Protein AF-0000000087744257 (afdb_homodimer)

Solvent-accessible surface area (backbone atoms only — not comparable to full-atom values): 33136 Å² total; per-residue (Å²): 134,81,77,76,75,71,71,72,74,65,83,68,74,74,68,58,42,52,69,52,61,68,47,63,44,50,60,47,38,43,36,47,50,20,32,78,67,74,52,82,80,83,64,38,82,67,53,42,76,49,78,76,70,77,76,52,95,55,82,61,46,49,48,50,35,31,38,45,96,51,24,36,36,39,40,34,59,34,63,58,78,46,70,25,47,14,55,52,48,46,49,52,50,43,51,51,40,44,68,68,40,54,76,74,51,71,68,84,37,70,55,71,62,73,40,55,26,40,40,38,39,31,43,30,56,36,87,68,90,69,62,47,67,46,77,44,53,31,60,78,28,37,42,78,89,70,85,63,80,58,22,54,41,21,39,28,39,34,34,27,46,36,66,90,36,45,56,69,45,32,69,54,13,62,68,59,36,35,49,17,49,45,54,47,41,25,51,50,33,36,74,71,66,38,54,64,70,57,14,45,50,49,28,52,50,52,28,43,74,72,62,40,57,28,69,60,45,66,76,33,41,67,58,48,50,52,32,48,51,51,51,53,49,51,48,51,47,50,51,48,50,43,51,49,42,44,50,44,47,48,47,46,46,50,46,49,51,49,49,49,51,48,36,51,54,47,41,56,38,51,74,68,65,51,56,68,67,59,50,40,52,48,36,28,72,75,64,64,38,51,70,66,56,35,49,48,46,51,50,51,31,51,50,53,57,55,68,74,99,134,81,76,74,76,70,70,72,75,64,83,69,73,72,69,58,41,52,69,49,61,67,47,63,45,50,60,48,39,43,36,47,50,21,32,77,67,74,52,80,79,82,63,37,82,66,52,42,77,49,77,74,70,75,76,52,97,56,79,61,45,49,47,50,37,30,38,46,96,50,23,38,37,39,39,36,57,34,63,57,78,46,70,26,46,15,54,54,48,46,48,52,49,42,51,51,42,44,69,69,39,55,75,72,51,70,68,84,36,71,54,70,63,73,40,54,26,40,41,37,40,32,43,31,56,36,88,68,90,67,62,50,66,46,78,43,53,32,61,77,28,36,43,78,88,70,85,64,80,56,21,55,41,20,36,28,38,34,34,28,47,37,67,90,36,46,54,70,45,31,71,53,13,61,71,58,35,34,50,17,48,44,54,48,41,26,51,49,33,36,74,71,68,38,55,65,69,58,13,45,50,51,30,52,50,54,28,43,74,70,60,40,57,28,68,61,45,67,76,34,40,68,59,49,49,51,33,49,49,51,52,52,49,51,50,50,48,51,50,47,49,43,53,49,42,44,51,46,45,48,45,46,48,51,46,49,50,49,48,50,50,47,38,52,53,47,40,54,39,50,74,67,66,50,56,66,68,59,51,40,51,48,36,28,72,75,65,64,38,50,69,67,56,33,49,50,46,50,51,52,31,51,51,52,58,56,68,75,99

Sequence (618 aa):
MEEVVTENRGNREHKDRFFKKVFSSKKALLNLYNAVNGTNYTNPDDIEINTIEDFLYLNMKNDVSFLFTDKMNLYEHQSSVNPNMPFRGFIYLSKLYHKTVYEKYDFFDDKLVKIPMPQFVVFYNGTKEEPDRKVLSLSDAFKGDGKFEPALECKATVLNINYEHNKELMEKCTELRDYAILISRIRSNCQNGMVLGDAIDKAIDDCIKEGIMKEILEAHRMEAKEMLFTEYNEEAHINHVKESSYENGYGKGLEEERDRAILIFVEDKLEDNISVEIIENKLNKRYDLSSDKAKEYIERASAIMKEKKMEEVVTENRGNREHKDRFFKKVFSSKKALLNLYNAVNGTNYTNPDDIEINTIEDFLYLNMKNDVSFLFTDKMNLYEHQSSVNPNMPFRGFIYLSKLYHKTVYEKYDFFDDKLVKIPMPQFVVFYNGTKEEPDRKVLSLSDAFKGDGKFEPALECKATVLNINYEHNKELMEKCTELRDYAILISRIRSNCQNGMVLGDAIDKAIDDCIKEGIMKEILEAHRMEAKEMLFTEYNEEAHINHVKESSYENGYGKGLEEERDRAILIFVEDKLEDNISVEIIENKLNKRYDLSSDKAKEYIERASAIMKEKK

Radius of gyration: 32.56 Å; Cα contacts (8 Å, |Δi|>4): 811; chains: 2; bounding box: 114×82×59 Å

Secondary structure (DSSP, 8-state):
--------------PPPHHHHHT-SHHHHHHHHHHHHT-----GGG-EEE---SSSS---TTEEEEEETTEEEEEEEESS--TTHHHHHHHHHHHHHIIIIITTS-TTSSSPPPBPEEEEEEEE--SS---SEEEEEGGGGB-S-S-S--SEEEEEEEEE-STTSSHHHHHH-HHHHHHHHHHHHHHHHHHTT--HHHHHHHHHHHHHHTTSSHHHHHHTHHHHHHHHHHHHHHHHHHHHHHHHHHHHHHHHHHHHHHHHHHHHHHHHHHHTT--HHHHHHHHHHHH---HHHHHHHHHHHHHHHHH--/--------------PPPHHHHHT-SHHHHHHHHHHHHT-----GGG-EEE---SSSS---TTEEEEEETTEEEEEEEESS--TTHHHHHHHHHHHHHIIIIITTS-TTSSSPPPBPEEEEEEEE--SS---SEEEEEGGGGB-S-S-S--SEEEEEEEEE-STTSSHHHHHH-HHHHHHHHHHHHHHHHHHTT--HHHHHHHHHHHHHHTTSSHHHHHHTHHHHHHHHHHHHHHHHHHHHHHHHHHHHHHHHHHHHHHHHHHHHHHHHHHHTT--HHHHHHHHHHHH---HHHHHHHHHHHHHHHHHH-

Organism: Butyrivibrio fibrisolvens (NCBI:txid831)

Structure (mmCIF, N/CA/C/O backbone):
data_AF-0000000087744257-model_v1
#
loop_
_entity.id
_entity.type
_entity.pdbx_description
1 polymer 'Transposase, YhgA-like'
#
loop_
_atom_site.group_PDB
_atom_site.id
_atom_site.type_symbol
_atom_site.label_atom_id
_atom_site.label_alt_id
_atom_site.label_comp_id
_atom_site.label_asym_id
_atom_site.label_entity_id
_atom_site.label_seq_id
_atom_site.pdbx_PDB_ins_code
_atom_site.Cartn_x
_atom_site.Cartn_y
_atom_site.Cartn_z
_atom_site.occupancy
_atom_site.B_iso_or_equiv
_atom_site.auth_seq_id
_atom_site.auth_comp_id
_atom_site.auth_asym_id
_atom_site.auth_atom_id
_atom_site.pdbx_PDB_model_num
ATOM 1 N N . MET A 1 1 ? -34.719 16.359 -22.359 1 23.72 1 MET A N 1
ATOM 2 C CA . MET A 1 1 ? -33.281 16.484 -22.625 1 23.72 1 MET A CA 1
ATOM 3 C C . MET A 1 1 ? -32.594 17.141 -21.453 1 23.72 1 MET A C 1
ATOM 5 O O . MET A 1 1 ? -32.531 18.375 -21.359 1 23.72 1 MET A O 1
ATOM 9 N N . GLU A 1 2 ? -32.719 16.656 -20.234 1 25.95 2 GLU A N 1
ATOM 10 C CA . GLU A 1 2 ? -32.312 17.359 -19 1 25.95 2 GLU A CA 1
ATOM 11 C C . GLU A 1 2 ? -30.812 17.531 -18.922 1 25.95 2 GLU A C 1
ATOM 13 O O . GLU A 1 2 ? -30.062 16.562 -19.094 1 25.95 2 GLU A O 1
ATOM 18 N N . GLU A 1 3 ? -30.344 18.734 -19.266 1 25.16 3 GLU A N 1
ATOM 19 C CA . GLU A 1 3 ? -28.953 19.188 -19.281 1 25.16 3 GLU A CA 1
ATOM 20 C C . GLU A 1 3 ? -28.25 18.875 -17.969 1 25.16 3 GLU A C 1
ATOM 22 O O . GLU A 1 3 ? -28.672 19.375 -16.906 1 25.16 3 GLU A O 1
ATOM 27 N N . VAL A 1 4 ? -27.734 17.641 -17.875 1 27.56 4 VAL A N 1
ATOM 28 C CA . VAL A 1 4 ? -26.828 17.312 -16.781 1 27.56 4 VAL A CA 1
ATOM 29 C C . VAL A 1 4 ? -25.797 18.422 -16.625 1 27.56 4 VAL A C 1
ATOM 31 O O . VAL A 1 4 ? -24.969 18.641 -17.516 1 27.56 4 VAL A O 1
ATOM 34 N N . VAL A 1 5 ? -26.125 19.516 -15.906 1 28.11 5 VAL A N 1
ATOM 35 C CA . VAL A 1 5 ? -25.188 20.578 -15.547 1 28.11 5 VAL A CA 1
ATOM 36 C C . VAL A 1 5 ? -23.922 19.969 -14.961 1 28.11 5 VAL A C 1
ATOM 38 O O . VAL A 1 5 ? -23.953 19.344 -13.906 1 28.11 5 VAL A O 1
ATOM 41 N N . THR A 1 6 ? -23.078 19.406 -15.82 1 28.08 6 THR A N 1
ATOM 42 C CA . THR A 1 6 ? -21.688 19.109 -15.469 1 28.08 6 THR A CA 1
ATOM 43 C C . THR A 1 6 ? -21.062 20.281 -14.703 1 28.08 6 THR A C 1
ATOM 45 O O . THR A 1 6 ? -20.875 21.359 -15.258 1 28.08 6 THR A O 1
ATOM 48 N N . GLU A 1 7 ? -21.547 20.547 -13.516 1 28.97 7 GLU A N 1
ATOM 49 C CA . GLU A 1 7 ? -20.844 21.547 -12.727 1 28.97 7 GLU A CA 1
ATOM 50 C C . GLU A 1 7 ? -19.328 21.453 -12.961 1 28.97 7 GLU A C 1
ATOM 52 O O . GLU A 1 7 ? -18.75 20.375 -12.859 1 28.97 7 GLU A O 1
ATOM 57 N N . ASN A 1 8 ? -18.859 22.234 -13.938 1 28.03 8 ASN A N 1
ATOM 58 C CA . ASN A 1 8 ? -17.453 22.547 -14.148 1 28.03 8 ASN A CA 1
ATOM 59 C C . ASN A 1 8 ? -16.688 22.562 -12.836 1 28.03 8 ASN A C 1
ATOM 61 O O . ASN A 1 8 ? -16.906 23.438 -11.992 1 28.03 8 ASN A O 1
ATOM 65 N N . ARG A 1 9 ? -16.5 21.453 -12.273 1 32.53 9 ARG A N 1
ATOM 66 C CA . ARG A 1 9 ? -15.547 21.438 -11.164 1 32.53 9 ARG A CA 1
ATOM 67 C C . ARG A 1 9 ? -14.375 22.375 -11.438 1 32.53 9 ARG A C 1
ATOM 69 O O . ARG A 1 9 ? -13.602 22.156 -12.375 1 32.53 9 ARG A O 1
ATOM 76 N N . GLY A 1 10 ? -14.555 23.641 -11.375 1 30.88 10 GLY A N 1
ATOM 77 C CA . GLY A 1 10 ? -13.516 24.656 -11.461 1 30.88 10 GLY A CA 1
ATOM 78 C C . GLY A 1 10 ? -12.156 24.156 -11 1 30.88 10 GLY A C 1
ATOM 79 O O . GLY A 1 10 ? -12.07 23.219 -10.195 1 30.88 10 GLY A O 1
ATOM 80 N N . ASN A 1 11 ? -11.125 24.266 -11.836 1 33.12 11 ASN A N 1
ATOM 81 C CA . ASN A 1 11 ? -9.703 24.094 -11.57 1 33.12 11 ASN A CA 1
ATOM 82 C C . ASN A 1 11 ? -9.328 24.562 -10.172 1 33.12 11 ASN A C 1
ATOM 84 O O . ASN A 1 11 ? -9.109 25.766 -9.961 1 33.12 11 ASN A O 1
ATOM 88 N N . ARG A 1 12 ? -9.977 24.281 -9.18 1 37.69 12 ARG A N 1
ATOM 89 C CA . ARG A 1 12 ? -9.484 24.734 -7.887 1 37.69 12 ARG A CA 1
ATOM 90 C C . ARG A 1 12 ? -7.977 24.516 -7.77 1 37.69 12 ARG A C 1
ATOM 92 O O . ARG A 1 12 ? -7.523 23.375 -7.645 1 37.69 12 ARG A O 1
ATOM 99 N N . GLU A 1 13 ? -7.27 25.219 -8.461 1 40.69 13 GLU A N 1
ATOM 100 C CA . GLU A 1 13 ? -5.828 25.281 -8.234 1 40.69 13 GLU A CA 1
ATOM 101 C C . GLU A 1 13 ? -5.5 25.156 -6.746 1 40.69 13 GLU A C 1
ATOM 103 O O . GLU A 1 13 ? -5.754 26.078 -5.969 1 40.69 13 GLU A O 1
ATOM 108 N N . HIS A 1 14 ? -5.746 24.125 -6.223 1 46.59 14 HIS A N 1
ATOM 109 C CA . HIS A 1 14 ? -5.473 23.859 -4.816 1 46.59 14 HIS A CA 1
ATOM 110 C C . HIS A 1 14 ? -4.055 24.266 -4.441 1 46.59 14 HIS A C 1
ATOM 112 O O . HIS A 1 14 ? -3.094 23.891 -5.121 1 46.59 14 HIS A O 1
ATOM 118 N N . LYS A 1 15 ? -3.926 25.422 -3.836 1 56.56 15 LYS A N 1
ATOM 119 C CA . LYS A 1 15 ? -2.713 26.125 -3.416 1 56.56 15 LYS A CA 1
ATOM 120 C C . LYS A 1 15 ? -2.006 25.359 -2.295 1 56.56 15 LYS A C 1
ATOM 122 O O . LYS A 1 15 ? -2.654 24.75 -1.446 1 56.56 15 LYS A O 1
ATOM 127 N N . ASP A 1 16 ? -0.752 25.219 -2.35 1 72.19 16 ASP A N 1
ATOM 128 C CA . ASP A 1 16 ? 0.15 24.656 -1.348 1 72.19 16 ASP A CA 1
ATOM 129 C C . ASP A 1 16 ? -0.038 25.344 0.003 1 72.19 16 ASP A C 1
ATOM 131 O O . ASP A 1 16 ? -0.364 26.531 0.062 1 72.19 16 ASP A O 1
ATOM 135 N N . ARG A 1 17 ? -0.028 24.594 1.055 1 83.5 17 ARG A N 1
ATOM 136 C CA . ARG A 1 17 ? -0.005 25.141 2.408 1 83.5 17 ARG A CA 1
ATOM 137 C C . ARG A 1 17 ? 1.319 25.828 2.695 1 83.5 17 ARG A C 1
ATOM 139 O O . ARG A 1 17 ? 2.34 25.516 2.08 1 83.5 17 ARG A O 1
ATOM 146 N N . PHE A 1 18 ? 1.243 26.859 3.551 1 91.62 18 PHE A N 1
ATOM 147 C CA . PHE A 1 18 ? 2.445 27.609 3.893 1 91.62 18 PHE A CA 1
ATOM 148 C C . PHE A 1 18 ? 3.514 26.688 4.465 1 91.62 18 PHE A C 1
ATOM 150 O O . PHE A 1 18 ? 4.707 26.891 4.234 1 91.62 18 PHE A O 1
ATOM 157 N N . PHE A 1 19 ? 3.145 25.656 5.238 1 93.38 19 PHE A N 1
ATOM 158 C CA . PHE A 1 19 ? 4.062 24.656 5.762 1 93.38 19 PHE A CA 1
ATOM 159 C C . PHE A 1 19 ? 4.93 24.078 4.648 1 93.38 19 PHE A C 1
ATOM 161 O O . PHE A 1 19 ? 6.145 23.938 4.812 1 93.38 19 PHE A O 1
ATOM 168 N N . LYS A 1 20 ? 4.273 23.703 3.611 1 89.69 20 LYS A N 1
ATOM 169 C CA . LYS A 1 20 ? 5.008 23.156 2.469 1 89.69 20 LYS A CA 1
ATOM 170 C C . LYS A 1 20 ? 6.016 24.172 1.939 1 89.69 20 LYS A C 1
ATOM 172 O O . LYS A 1 20 ? 7.125 23.812 1.538 1 89.69 20 LYS A O 1
ATOM 177 N N . LYS A 1 21 ? 5.641 25.438 1.871 1 90.19 21 LYS A N 1
ATOM 178 C CA . LYS A 1 21 ? 6.547 26.484 1.435 1 90.19 21 LYS A CA 1
ATOM 179 C C . LYS A 1 21 ? 7.754 26.594 2.363 1 90.19 21 LYS A C 1
ATOM 181 O O . LYS A 1 21 ? 8.883 26.781 1.903 1 90.19 21 LYS A O 1
ATOM 186 N N . VAL A 1 22 ? 7.527 26.516 3.629 1 93.94 22 VAL A N 1
ATOM 187 C CA . VAL A 1 22 ? 8.578 26.594 4.637 1 93.94 22 VAL A CA 1
ATOM 188 C C . VAL A 1 22 ? 9.594 25.469 4.406 1 93.94 22 VAL A C 1
ATOM 190 O O . VAL A 1 22 ? 10.805 25.688 4.547 1 93.94 22 VAL A O 1
ATOM 193 N N . PHE A 1 23 ? 9.141 24.328 3.98 1 93.44 23 PHE A N 1
ATOM 194 C CA . PHE A 1 23 ? 10.016 23.172 3.834 1 93.44 23 PHE A CA 1
ATOM 195 C C . PHE A 1 23 ? 10.211 22.828 2.363 1 93.44 23 PHE A C 1
ATOM 197 O O . PHE A 1 23 ? 10.359 21.656 2.016 1 93.44 23 PHE A O 1
ATOM 204 N N . SER A 1 24 ? 10.203 23.797 1.577 1 89.06 24 SER A N 1
ATOM 205 C CA . SER A 1 24 ? 10.375 23.609 0.142 1 89.06 24 SER A CA 1
ATOM 206 C C . SER A 1 24 ? 11.852 23.484 -0.227 1 89.06 24 SER A C 1
ATOM 208 O O . SER A 1 24 ? 12.195 22.891 -1.256 1 89.06 24 SER A O 1
ATOM 210 N N . SER A 1 25 ? 12.727 24.047 0.573 1 90.31 25 SER A N 1
ATOM 211 C CA . SER A 1 25 ? 14.156 23.938 0.295 1 90.31 25 SER A CA 1
ATOM 212 C C . SER A 1 25 ? 14.734 22.641 0.846 1 90.31 25 SER A C 1
ATOM 214 O O . SER A 1 25 ? 14.32 22.172 1.909 1 90.31 25 SER A O 1
ATOM 216 N N . LYS A 1 26 ? 15.805 22.188 0.181 1 93.56 26 LYS A N 1
ATOM 217 C CA . LYS A 1 26 ? 16.469 20.969 0.627 1 93.56 26 LYS A CA 1
ATOM 218 C C . LYS A 1 26 ? 17.062 21.156 2.018 1 93.56 26 LYS A C 1
ATOM 220 O O . LYS A 1 26 ? 17.062 20.219 2.826 1 93.56 26 LYS A O 1
ATOM 225 N N . LYS A 1 27 ? 17.562 22.297 2.238 1 94.94 27 LYS A N 1
ATOM 226 C CA . LYS A 1 27 ? 18.172 22.578 3.541 1 94.94 27 LYS A CA 1
ATOM 227 C C . LYS A 1 27 ? 17.141 22.453 4.66 1 94.94 27 LYS A C 1
ATOM 229 O O . LYS A 1 27 ? 17.375 21.781 5.66 1 94.94 27 LYS A O 1
ATOM 234 N N . ALA A 1 28 ? 16.016 23.094 4.508 1 94.62 28 ALA A N 1
ATOM 235 C CA . ALA A 1 28 ? 14.961 23.031 5.512 1 94.62 28 ALA A CA 1
ATOM 236 C C . ALA A 1 28 ? 14.445 21.594 5.68 1 94.62 28 ALA A C 1
ATOM 238 O O . ALA A 1 28 ? 14.188 21.156 6.797 1 94.62 28 ALA A O 1
ATOM 239 N N . LEU A 1 29 ? 14.359 20.922 4.59 1 94.88 29 LEU A N 1
ATOM 240 C CA . LEU A 1 29 ? 13.883 19.547 4.625 1 94.88 29 LEU A CA 1
ATOM 241 C C . LEU A 1 29 ? 14.867 18.656 5.367 1 94.88 29 LEU A C 1
ATOM 243 O O . LEU A 1 29 ? 14.453 17.766 6.129 1 94.88 29 LEU A O 1
ATOM 247 N N . LEU A 1 30 ? 16.125 18.891 5.117 1 96.44 30 LEU A N 1
ATOM 248 C CA . LEU A 1 30 ? 17.141 18.109 5.816 1 96.44 30 LEU A CA 1
ATOM 249 C C . LEU A 1 30 ? 17.078 18.359 7.32 1 96.44 30 LEU A C 1
ATOM 251 O O . LEU A 1 30 ? 17.172 17.406 8.109 1 96.44 30 LEU A O 1
ATOM 255 N N . ASN A 1 31 ? 16.906 19.594 7.695 1 96.69 31 ASN A N 1
ATOM 256 C CA . ASN A 1 31 ? 16.75 19.906 9.109 1 96.69 31 ASN A CA 1
ATOM 257 C C . ASN A 1 31 ? 15.555 19.203 9.727 1 96.69 31 ASN A C 1
ATOM 259 O O . ASN A 1 31 ? 15.648 18.656 10.828 1 96.69 31 ASN A O 1
ATOM 263 N N . LEU A 1 32 ? 14.453 19.25 9 1 97.12 32 LEU A N 1
ATOM 264 C CA . LEU A 1 32 ? 13.25 18.562 9.477 1 97.12 32 LEU A CA 1
ATOM 265 C C . LEU A 1 32 ? 13.484 17.062 9.594 1 97.12 32 LEU A C 1
ATOM 267 O O . LEU A 1 32 ? 13.117 16.453 10.594 1 97.12 32 LEU A O 1
ATOM 271 N N . TYR A 1 33 ? 14.125 16.5 8.586 1 96.38 33 TYR A N 1
ATOM 272 C CA . TYR A 1 33 ? 14.445 15.07 8.594 1 96.38 33 TYR A CA 1
ATOM 273 C C . TYR A 1 33 ? 15.312 14.719 9.805 1 96.38 33 TYR A C 1
ATOM 275 O O . TYR A 1 33 ? 15.031 13.742 10.5 1 96.38 33 TYR A O 1
ATOM 283 N N . ASN A 1 34 ? 16.359 15.5 10.031 1 96.81 34 ASN A N 1
ATOM 284 C CA . ASN A 1 34 ? 17.25 15.266 11.164 1 96.81 34 ASN A CA 1
ATOM 285 C C . ASN A 1 34 ? 16.5 15.32 12.484 1 96.81 34 ASN A C 1
ATOM 287 O O . ASN A 1 34 ? 16.719 14.477 13.359 1 96.81 34 ASN A O 1
ATOM 291 N N . ALA A 1 35 ? 15.633 16.219 12.602 1 97.38 35 ALA A N 1
ATOM 292 C CA . ALA A 1 35 ? 14.867 16.375 13.836 1 97.38 35 ALA A CA 1
ATOM 293 C C . ALA A 1 35 ? 13.945 15.172 14.062 1 97.38 35 ALA A C 1
ATOM 295 O O . ALA A 1 35 ? 13.867 14.641 15.172 1 97.38 35 ALA A O 1
ATOM 296 N N . VAL A 1 36 ? 13.242 14.758 13.047 1 96.5 36 VAL A N 1
ATOM 297 C CA . VAL A 1 36 ? 12.266 13.672 13.117 1 96.5 36 VAL A CA 1
ATOM 298 C C . VAL A 1 36 ? 12.977 12.359 13.43 1 96.5 36 VAL A C 1
ATOM 300 O O . VAL A 1 36 ? 12.461 11.531 14.188 1 96.5 36 VAL A O 1
ATOM 303 N N . ASN A 1 37 ? 14.203 12.203 12.898 1 94.62 37 ASN A N 1
ATOM 304 C CA . ASN A 1 37 ? 14.844 10.891 12.953 1 94.62 37 ASN A CA 1
ATOM 305 C C . ASN A 1 37 ? 15.969 10.859 13.984 1 94.62 37 ASN A C 1
ATOM 307 O O . ASN A 1 37 ? 16.547 9.812 14.242 1 94.62 37 ASN A O 1
ATOM 311 N N . GLY A 1 38 ? 16.25 11.984 14.562 1 93.75 38 GLY A N 1
ATOM 312 C CA . GLY A 1 38 ? 17.344 12.039 15.516 1 93.75 38 GLY A CA 1
ATOM 313 C C . GLY A 1 38 ? 18.703 11.852 14.867 1 93.75 38 GLY A C 1
ATOM 314 O O . GLY A 1 38 ? 19.562 11.148 15.398 1 93.75 38 GLY A O 1
ATOM 315 N N . THR A 1 39 ? 18.828 12.352 13.68 1 93.69 39 THR A N 1
ATOM 316 C CA . THR A 1 39 ? 20.078 12.266 12.938 1 93.69 39 THR A CA 1
ATOM 317 C C . THR A 1 39 ? 20.719 13.648 12.797 1 93.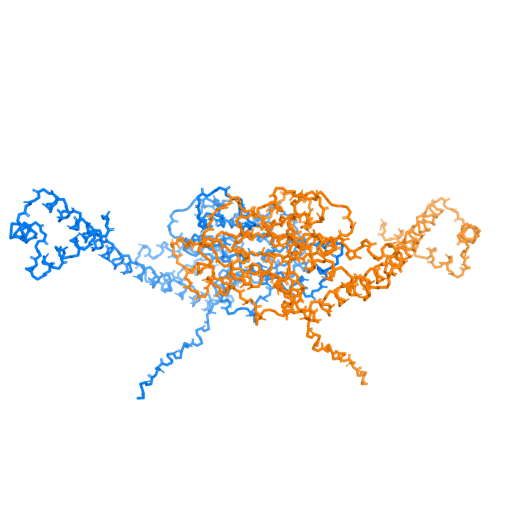69 39 THR A C 1
ATOM 319 O O . THR A 1 39 ? 20.188 14.633 13.312 1 93.69 39 THR A O 1
ATOM 322 N N . ASN A 1 40 ? 21.969 13.688 12.156 1 95.38 40 ASN A N 1
ATOM 323 C CA . ASN A 1 40 ? 22.688 14.945 11.992 1 95.38 40 ASN A CA 1
ATOM 324 C C . ASN A 1 40 ? 23.391 15.023 10.641 1 95.38 40 ASN A C 1
ATOM 326 O O . ASN A 1 40 ? 24.578 15.344 10.562 1 95.38 40 ASN A O 1
ATOM 330 N N . TYR A 1 41 ? 22.672 14.633 9.648 1 94.56 41 TYR A N 1
ATOM 331 C CA . TYR A 1 41 ? 23.203 14.758 8.297 1 94.56 41 TYR A CA 1
ATOM 332 C C . TYR A 1 41 ? 23.438 16.219 7.938 1 94.56 41 TYR A C 1
ATOM 334 O O . TYR A 1 41 ? 22.719 17.109 8.422 1 94.56 41 TYR A O 1
ATOM 342 N N . THR A 1 42 ? 24.344 16.422 7.008 1 95 42 THR A N 1
ATOM 343 C CA . THR A 1 42 ? 24.734 17.812 6.801 1 95 42 THR A CA 1
ATOM 344 C C . THR A 1 42 ? 24.688 18.172 5.316 1 95 42 THR A C 1
ATOM 346 O O . THR A 1 42 ? 24.828 19.344 4.949 1 95 42 THR A O 1
ATOM 349 N N . ASN A 1 43 ? 24.469 17.219 4.406 1 94.69 43 ASN A N 1
ATOM 350 C CA . ASN A 1 43 ? 24.484 17.516 2.979 1 94.69 43 ASN A CA 1
ATOM 351 C C . ASN A 1 43 ? 23.078 17.469 2.377 1 94.69 43 ASN A C 1
ATOM 353 O O . ASN A 1 43 ? 22.609 16.406 1.96 1 94.69 43 ASN A O 1
ATOM 357 N N . PRO A 1 44 ? 22.5 18.609 2.186 1 92.81 44 PRO A N 1
ATOM 358 C CA . PRO A 1 44 ? 21.125 18.641 1.655 1 92.81 44 PRO A CA 1
ATOM 359 C C . PRO A 1 44 ? 21.047 18.141 0.215 1 92.81 44 PRO A C 1
ATOM 361 O O . PRO A 1 44 ? 19.969 17.734 -0.234 1 92.81 44 PRO A O 1
ATOM 364 N N . ASP A 1 45 ? 22.078 18.141 -0.521 1 90.56 45 ASP A N 1
ATOM 365 C CA . ASP A 1 45 ? 22.062 17.766 -1.93 1 90.56 45 ASP A CA 1
ATOM 366 C C . ASP A 1 45 ? 21.781 16.266 -2.09 1 90.56 45 ASP A C 1
ATOM 368 O O . ASP A 1 45 ? 21.438 15.805 -3.18 1 90.56 45 ASP A O 1
ATOM 372 N N . ASP A 1 46 ? 21.906 15.547 -1.017 1 89.5 46 ASP A N 1
ATOM 373 C CA . ASP A 1 46 ? 21.625 14.117 -1.047 1 89.5 46 ASP A CA 1
ATOM 374 C C . ASP A 1 46 ? 20.109 13.852 -1.045 1 89.5 46 ASP A C 1
ATOM 376 O O . ASP A 1 46 ? 19.672 12.734 -1.319 1 89.5 46 ASP A O 1
ATOM 380 N N . ILE A 1 47 ? 19.344 14.891 -0.75 1 89.56 47 ILE A N 1
ATOM 381 C CA . ILE A 1 47 ? 17.891 14.758 -0.761 1 89.56 47 ILE A CA 1
ATOM 382 C C . ILE A 1 47 ? 17.375 14.773 -2.201 1 89.56 47 ILE A C 1
ATOM 384 O O . ILE A 1 47 ? 17.766 15.633 -2.994 1 89.56 47 ILE A O 1
ATOM 388 N N . GLU A 1 48 ? 16.609 13.766 -2.529 1 87.12 48 GLU A N 1
ATOM 389 C CA . GLU A 1 48 ? 15.906 13.734 -3.811 1 87.12 48 GLU A CA 1
ATOM 390 C C . GLU A 1 48 ? 14.406 13.938 -3.627 1 87.12 48 GLU A C 1
ATOM 392 O O . GLU A 1 48 ? 13.695 13.008 -3.242 1 87.12 48 GLU A O 1
ATOM 397 N N . ILE A 1 49 ? 13.961 15.109 -3.916 1 80.62 49 ILE A N 1
ATOM 398 C CA . ILE A 1 49 ? 12.555 15.445 -3.748 1 80.62 49 ILE A CA 1
ATOM 399 C C . ILE A 1 49 ? 11.734 14.797 -4.859 1 80.62 49 ILE A C 1
ATOM 401 O O . ILE A 1 49 ? 12.102 14.852 -6.035 1 80.62 49 ILE A O 1
ATOM 405 N N . ASN A 1 50 ? 10.68 14.031 -4.344 1 74.88 50 ASN A N 1
ATOM 406 C CA . ASN A 1 50 ? 9.773 13.391 -5.289 1 74.88 50 ASN A CA 1
ATOM 407 C C . ASN A 1 50 ? 8.469 14.172 -5.434 1 74.88 50 ASN A C 1
ATOM 409 O O . ASN A 1 50 ? 7.961 14.734 -4.457 1 74.88 50 ASN A O 1
ATOM 413 N N . THR A 1 51 ? 8.078 14.719 -6.578 1 59 51 THR A N 1
ATOM 414 C CA . THR A 1 51 ? 6.781 15.352 -6.758 1 59 51 THR A CA 1
ATOM 415 C C . THR A 1 51 ? 5.805 14.414 -7.457 1 59 51 THR A C 1
ATOM 417 O O . THR A 1 51 ? 6.164 13.75 -8.438 1 59 51 THR A O 1
ATOM 420 N N . ILE A 1 52 ? 4.832 13.859 -6.695 1 55.34 52 ILE A N 1
ATOM 421 C CA . ILE A 1 52 ? 3.801 13.039 -7.328 1 55.34 52 ILE A CA 1
ATOM 422 C C . ILE A 1 52 ? 2.838 13.938 -8.102 1 55.34 52 ILE A C 1
ATOM 424 O O . ILE A 1 52 ? 1.91 14.508 -7.527 1 55.34 52 ILE A O 1
ATOM 428 N N . GLU A 1 53 ? 3.217 15.117 -8.742 1 52.12 53 GLU A N 1
ATOM 429 C CA . GLU A 1 53 ? 2.213 16.016 -9.297 1 52.12 53 GLU A CA 1
ATOM 430 C C . GLU A 1 53 ? 1.214 15.258 -10.164 1 52.12 53 GLU A C 1
ATOM 432 O O . GLU A 1 53 ? 0.018 15.555 -10.148 1 52.12 53 GLU A O 1
ATOM 437 N N . ASP A 1 54 ? 1.698 14.5 -11.117 1 48.16 54 ASP A N 1
ATOM 438 C CA . ASP A 1 54 ? 0.871 14.195 -12.281 1 48.16 54 ASP A CA 1
ATOM 439 C C . ASP A 1 54 ? 0.176 12.844 -12.125 1 48.16 54 ASP A C 1
ATOM 441 O O . ASP A 1 54 ? -0.578 12.422 -13.008 1 48.16 54 ASP A O 1
ATOM 445 N N . PHE A 1 55 ? 0.685 12.141 -11.266 1 44.22 55 PHE A N 1
ATOM 446 C CA . PHE A 1 55 ? 0.145 10.812 -11.523 1 44.22 55 PHE A CA 1
ATOM 447 C C . PHE A 1 55 ? -1.333 10.75 -11.164 1 44.22 55 PHE A C 1
ATOM 449 O O . PHE A 1 55 ? -2.148 10.25 -11.938 1 44.22 55 PHE A O 1
ATOM 456 N N . LEU A 1 56 ? -1.678 10.812 -9.789 1 48.09 56 LEU A N 1
ATOM 457 C CA . LEU A 1 56 ? -3.062 10.625 -9.367 1 48.09 56 LEU A CA 1
ATOM 458 C C . LEU A 1 56 ? -3.695 11.945 -8.953 1 48.09 56 LEU A C 1
ATOM 460 O O . LEU A 1 56 ? -2.988 12.891 -8.594 1 48.09 56 LEU A O 1
ATOM 464 N N . TYR A 1 57 ? -4.836 12.219 -9.523 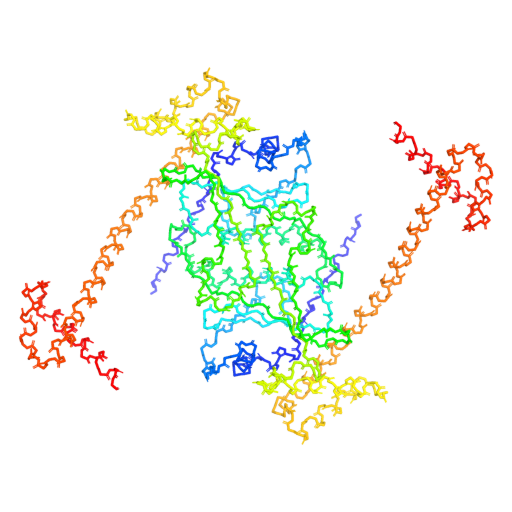1 46.84 57 TYR A N 1
ATOM 465 C CA . TYR A 1 57 ? -5.676 13.336 -9.094 1 46.84 57 TYR A CA 1
ATOM 466 C C . TYR A 1 57 ? -5.621 13.508 -7.586 1 46.84 57 TYR A C 1
ATOM 468 O O . TYR A 1 57 ? -6.629 13.836 -6.953 1 46.84 57 TYR A O 1
ATOM 476 N N . LEU A 1 58 ? -4.531 12.844 -7.125 1 52.06 58 LEU A N 1
ATOM 477 C CA . LEU A 1 58 ? -4.473 13.047 -5.68 1 52.06 58 LEU A CA 1
ATOM 478 C C . LEU A 1 58 ? -3.941 14.438 -5.352 1 52.06 58 LEU A C 1
ATOM 480 O O . LEU A 1 58 ? -2.934 14.875 -5.914 1 52.06 58 LEU A O 1
ATOM 484 N N . ASN A 1 59 ? -4.754 15.242 -5.055 1 50.59 59 ASN A N 1
ATOM 485 C CA . ASN A 1 59 ? -4.422 16.578 -4.574 1 50.59 59 ASN A CA 1
ATOM 486 C C . ASN A 1 59 ? -3.564 16.516 -3.312 1 50.59 59 ASN A C 1
ATOM 488 O O . ASN A 1 59 ? -4.082 16.641 -2.201 1 50.59 59 ASN A O 1
ATOM 492 N N . MET A 1 60 ? -2.268 15.93 -3.449 1 57.41 60 MET A N 1
ATOM 493 C CA . MET A 1 60 ? -1.365 15.875 -2.303 1 57.41 60 MET A CA 1
ATOM 494 C C . MET A 1 60 ? -0.766 17.25 -2.02 1 57.41 60 MET A C 1
ATOM 496 O O . MET A 1 60 ? 0.447 17.375 -1.841 1 57.41 60 MET A O 1
ATOM 500 N N . LYS A 1 61 ? -1.544 18.219 -1.859 1 59.94 61 LYS A N 1
ATOM 501 C CA . LYS A 1 61 ? -1.102 19.594 -1.731 1 59.94 61 LYS A CA 1
ATOM 502 C C . LYS A 1 61 ? -0.413 19.828 -0.391 1 59.94 61 LYS A C 1
ATOM 504 O O . LYS A 1 61 ? 0.483 20.672 -0.286 1 59.94 61 LYS A O 1
ATOM 509 N N . ASN A 1 62 ? -0.704 19 0.498 1 62.59 62 ASN A N 1
ATOM 510 C CA . ASN A 1 62 ? -0.189 19.25 1.842 1 62.59 62 ASN A CA 1
ATOM 511 C C . ASN A 1 62 ? 0.98 18.328 2.172 1 62.59 62 ASN A C 1
ATOM 513 O O . ASN A 1 62 ? 1.426 18.266 3.318 1 62.59 62 ASN A O 1
ATOM 517 N N . ASP A 1 63 ? 1.51 17.719 1.062 1 75.62 63 ASP A N 1
ATOM 518 C CA . ASP A 1 63 ? 2.5 16.688 1.33 1 75.62 63 ASP A CA 1
ATOM 519 C C . ASP A 1 63 ? 3.836 17.016 0.667 1 75.62 63 ASP A C 1
ATOM 521 O O . ASP A 1 63 ? 3.879 17.734 -0.325 1 75.62 63 ASP A O 1
ATOM 525 N N . VAL A 1 64 ? 4.805 16.75 1.379 1 79.06 64 VAL A N 1
ATOM 526 C CA . VAL A 1 64 ? 6.141 16.703 0.798 1 79.06 64 VAL A CA 1
ATOM 527 C C . VAL A 1 64 ? 6.664 15.266 0.814 1 79.06 64 VAL A C 1
ATOM 529 O O . VAL A 1 64 ? 6.574 14.578 1.835 1 79.06 64 VAL A O 1
ATOM 532 N N . SER A 1 65 ? 7.098 14.797 -0.288 1 85.25 65 SER A N 1
ATOM 533 C CA . SER A 1 65 ? 7.707 13.477 -0.382 1 85.25 65 SER A CA 1
ATOM 534 C C . SER A 1 65 ? 9.117 13.555 -0.95 1 85.25 65 SER A C 1
ATOM 536 O O . SER A 1 65 ? 9.391 14.375 -1.834 1 85.25 65 SER A O 1
ATOM 538 N N . PHE A 1 66 ? 10.055 12.766 -0.385 1 86.38 66 PHE A N 1
ATOM 539 C CA . PHE A 1 66 ? 11.438 12.805 -0.846 1 86.38 66 PHE A CA 1
ATOM 540 C C . PHE A 1 66 ? 12.172 11.523 -0.479 1 86.38 66 PHE A C 1
ATOM 542 O O . PHE A 1 66 ? 11.805 10.844 0.479 1 86.38 66 PHE A O 1
ATOM 549 N N . LEU A 1 67 ? 13.094 11.164 -1.293 1 83.25 67 LEU A N 1
ATOM 550 C CA . LEU A 1 67 ? 14.023 10.078 -1.01 1 83.25 67 LEU A CA 1
ATOM 551 C C . LEU A 1 67 ? 15.273 10.602 -0.307 1 83.25 67 LEU A C 1
ATOM 553 O O . LEU A 1 67 ? 15.836 11.617 -0.712 1 83.25 67 LEU A O 1
ATOM 557 N N . PHE A 1 68 ? 15.672 9.984 0.771 1 85.06 68 PHE A N 1
ATOM 558 C CA . PHE A 1 68 ? 16.891 10.328 1.504 1 85.06 68 PHE A CA 1
ATOM 559 C C . PHE A 1 68 ? 17.375 9.141 2.336 1 85.06 68 PHE A C 1
ATOM 561 O O . PHE A 1 68 ? 16.578 8.508 3.041 1 85.06 68 PHE A O 1
ATOM 568 N N . THR A 1 69 ? 18.719 8.711 2.211 1 81.69 69 THR A N 1
ATOM 569 C CA . THR A 1 69 ? 19.391 7.66 2.979 1 81.69 69 THR A CA 1
ATOM 570 C C . THR A 1 69 ? 18.594 6.355 2.896 1 81.69 69 THR A C 1
ATOM 572 O O . THR A 1 69 ? 18.297 5.742 3.922 1 81.69 69 THR A O 1
ATOM 575 N N . ASP A 1 70 ? 18.062 5.996 1.776 1 88.44 70 ASP A N 1
ATOM 576 C CA . ASP A 1 70 ? 17.375 4.723 1.533 1 88.44 70 ASP A CA 1
ATOM 577 C C . ASP A 1 70 ? 15.984 4.719 2.152 1 88.44 70 ASP A C 1
ATOM 579 O O . ASP A 1 70 ? 15.445 3.658 2.482 1 88.44 70 ASP A O 1
ATOM 583 N N . LYS A 1 71 ? 15.445 5.922 2.412 1 92.88 71 LYS A N 1
ATOM 584 C CA . LYS A 1 71 ? 14.086 6.039 2.928 1 92.88 71 LYS A CA 1
ATOM 585 C C . LYS A 1 71 ? 13.188 6.797 1.951 1 92.88 71 LYS A C 1
ATOM 587 O O . LYS A 1 71 ? 13.617 7.793 1.357 1 92.88 71 LYS A O 1
ATOM 592 N N . MET A 1 72 ? 12.039 6.277 1.787 1 94.19 72 MET A N 1
ATOM 593 C CA . MET A 1 72 ? 10.961 7.027 1.153 1 94.19 72 MET A CA 1
ATOM 594 C C . MET A 1 72 ? 10.156 7.805 2.191 1 94.19 72 MET A C 1
ATOM 596 O O . MET A 1 72 ? 9.305 7.238 2.877 1 94.19 72 MET A O 1
ATOM 600 N N . ASN A 1 73 ? 10.43 9.109 2.234 1 94.25 73 ASN A N 1
ATOM 601 C CA . ASN A 1 73 ? 9.789 9.945 3.24 1 94.25 73 ASN A CA 1
ATOM 602 C C . ASN A 1 73 ? 8.516 10.594 2.697 1 94.25 73 ASN A C 1
ATOM 604 O O . ASN A 1 73 ? 8.547 11.242 1.648 1 94.25 73 ASN A O 1
ATOM 608 N N . LEU A 1 74 ? 7.461 10.391 3.361 1 94.19 74 LEU A N 1
ATOM 609 C CA . LEU A 1 74 ? 6.207 11.102 3.127 1 94.19 74 LEU A CA 1
ATOM 610 C C . LEU A 1 74 ? 5.82 11.938 4.34 1 94.19 74 LEU A C 1
ATOM 612 O O . LEU A 1 74 ? 5.496 11.398 5.398 1 94.19 74 LEU A O 1
ATOM 616 N N . TYR A 1 75 ? 5.891 13.242 4.184 1 93.88 75 TYR A N 1
ATOM 617 C CA . TYR A 1 75 ? 5.539 14.195 5.234 1 93.88 75 TYR A CA 1
ATOM 618 C C . TYR A 1 75 ? 4.27 14.953 4.875 1 93.88 75 TYR A C 1
ATOM 620 O O . TYR A 1 75 ? 4.188 15.578 3.814 1 93.88 75 TYR A O 1
ATOM 628 N N . GLU A 1 76 ? 3.291 14.859 5.781 1 92.25 76 GLU A N 1
ATOM 629 C CA . GLU A 1 76 ? 1.998 15.508 5.586 1 92.25 76 GLU A CA 1
ATOM 630 C C . GLU A 1 76 ? 1.713 16.516 6.691 1 92.25 76 GLU A C 1
ATOM 632 O O . GLU A 1 76 ? 2.109 16.312 7.84 1 92.25 76 GLU A O 1
ATOM 637 N N . HIS A 1 77 ? 1.131 17.594 6.281 1 93.25 77 HIS A N 1
ATOM 638 C CA . HIS A 1 77 ? 0.697 18.594 7.246 1 93.25 77 HIS A CA 1
ATOM 639 C C . HIS A 1 77 ? -0.821 18.609 7.387 1 93.25 77 HIS A C 1
ATOM 641 O O . HIS A 1 77 ? -1.543 18.578 6.387 1 93.25 77 HIS A O 1
ATOM 647 N N . GLN A 1 78 ? -1.249 18.578 8.609 1 90.38 78 GLN A N 1
ATOM 648 C CA . GLN A 1 78 ? -2.682 18.578 8.883 1 90.38 78 GLN A CA 1
ATOM 649 C C . GLN A 1 78 ? -3.031 19.625 9.945 1 90.38 78 GLN A C 1
ATOM 651 O O . GLN A 1 78 ? -2.41 19.672 11.008 1 90.38 78 GLN A O 1
ATOM 656 N N . SER A 1 79 ? -4.059 20.391 9.633 1 89.38 79 SER A N 1
ATOM 657 C CA . SER A 1 79 ? -4.555 21.375 10.594 1 89.38 79 SER A CA 1
ATOM 658 C C . SER A 1 79 ? -5.754 20.844 11.367 1 89.38 79 SER A C 1
ATOM 660 O O . SER A 1 79 ? -6.277 21.516 12.25 1 89.38 79 SER A O 1
ATOM 662 N N . SER A 1 80 ? -6.23 19.734 10.984 1 88.12 80 SER A N 1
ATOM 663 C CA . SER A 1 80 ? -7.297 19.031 11.688 1 88.12 80 SER A CA 1
ATOM 664 C C . SER A 1 80 ? -6.988 17.547 11.812 1 88.12 80 SER A C 1
ATOM 666 O O . SER A 1 80 ? -6.195 17 11.031 1 88.12 80 SER A O 1
ATOM 668 N N . VAL A 1 81 ? -7.645 16.969 12.828 1 90.5 81 VAL A N 1
ATOM 669 C CA . VAL A 1 81 ? -7.457 15.531 13.016 1 90.5 81 VAL A CA 1
ATOM 670 C C . VAL A 1 81 ? -8.117 14.773 11.867 1 90.5 81 VAL A C 1
ATOM 672 O O . VAL A 1 81 ? -9.242 15.086 11.469 1 90.5 81 VAL A O 1
ATOM 675 N N . ASN A 1 82 ? -7.422 13.852 11.312 1 91.19 82 ASN A N 1
ATOM 676 C CA . ASN A 1 82 ? -7.945 12.977 10.273 1 91.19 82 ASN A CA 1
ATOM 677 C C . ASN A 1 82 ? -7.594 11.516 10.539 1 91.19 82 ASN A C 1
ATOM 679 O O . ASN A 1 82 ? -6.445 11.102 10.344 1 91.19 82 ASN A O 1
ATOM 683 N N . PRO A 1 83 ? -8.547 10.734 11 1 96 83 PRO A N 1
ATOM 684 C CA . PRO A 1 83 ? -8.258 9.336 11.328 1 96 83 PRO A CA 1
ATOM 685 C C . PRO A 1 83 ? -7.969 8.484 10.094 1 96 83 PRO A C 1
ATOM 687 O O . PRO A 1 83 ? -7.531 7.34 10.219 1 96 83 PRO A O 1
ATOM 690 N N . ASN A 1 84 ? -8.117 9.023 8.906 1 95.31 84 ASN A N 1
ATOM 691 C CA . ASN A 1 84 ? -7.949 8.273 7.66 1 95.31 84 ASN A CA 1
ATOM 692 C C . ASN A 1 84 ? -6.562 8.477 7.062 1 95.31 84 ASN A C 1
ATOM 694 O O . ASN A 1 84 ? -6.305 8.078 5.926 1 95.31 84 ASN A O 1
ATOM 698 N N . MET A 1 85 ? -5.699 9.055 7.797 1 94.88 85 MET A N 1
ATOM 699 C CA . MET A 1 85 ? -4.355 9.344 7.301 1 94.88 85 MET A CA 1
ATOM 700 C C . MET A 1 85 ? -3.629 8.062 6.914 1 94.88 85 MET A C 1
ATOM 702 O O . MET A 1 85 ? -2.904 8.031 5.918 1 94.88 85 MET A O 1
ATOM 706 N N . PRO A 1 86 ? -3.816 6.965 7.672 1 97.5 86 PRO A N 1
ATOM 707 C CA . PRO A 1 86 ? -3.119 5.746 7.254 1 97.5 86 PRO A CA 1
ATOM 708 C C . PRO A 1 86 ? -3.545 5.27 5.867 1 97.5 86 PRO A C 1
ATOM 710 O O . PRO A 1 86 ? -2.707 4.828 5.074 1 97.5 86 PRO A O 1
ATOM 713 N N . PHE A 1 87 ? -4.809 5.391 5.539 1 96.88 87 PHE A N 1
ATOM 714 C CA . PHE A 1 87 ? -5.273 4.988 4.219 1 96.88 87 PHE A CA 1
ATOM 715 C C . PHE A 1 87 ? -4.738 5.926 3.145 1 96.88 87 PHE A C 1
ATOM 717 O O . PHE A 1 87 ? -4.25 5.477 2.105 1 96.88 87 PHE A O 1
ATOM 724 N N . ARG A 1 88 ? -4.855 7.234 3.422 1 91.44 88 ARG A N 1
ATOM 725 C CA . ARG A 1 88 ? -4.316 8.211 2.48 1 91.44 88 ARG A CA 1
ATOM 726 C C . ARG A 1 88 ? -2.824 7.988 2.26 1 91.44 88 ARG A C 1
ATOM 728 O O . ARG A 1 88 ? -2.352 7.992 1.122 1 91.44 88 ARG A O 1
ATOM 735 N N . GLY A 1 89 ? -2.135 7.789 3.377 1 93.69 89 GLY A N 1
ATOM 736 C CA . GLY A 1 89 ? -0.708 7.52 3.285 1 93.69 89 GLY A CA 1
ATOM 737 C C . GLY A 1 89 ? -0.387 6.273 2.48 1 93.69 89 GLY A C 1
ATOM 738 O O . GLY A 1 89 ? 0.545 6.273 1.673 1 93.69 89 GLY A O 1
ATOM 739 N N . PHE A 1 90 ? -1.176 5.258 2.658 1 96.44 90 PHE A N 1
ATOM 740 C CA . PHE A 1 90 ? -1.049 4.02 1.896 1 96.44 90 PHE A CA 1
ATOM 741 C C . PHE A 1 90 ? -1.161 4.289 0.401 1 96.44 90 PHE A C 1
ATOM 743 O O . PHE A 1 90 ? -0.315 3.85 -0.38 1 96.44 90 PHE A O 1
ATOM 750 N N . ILE A 1 91 ? -2.1 5.016 0.025 1 90.44 91 ILE A N 1
ATOM 751 C CA . ILE A 1 91 ? -2.324 5.34 -1.38 1 90.44 91 ILE A CA 1
ATOM 752 C C . ILE A 1 91 ? -1.183 6.211 -1.898 1 90.44 91 ILE A C 1
ATOM 754 O O . ILE A 1 91 ? -0.647 5.965 -2.98 1 90.44 91 ILE A O 1
ATOM 758 N N . TYR A 1 92 ? -0.806 7.203 -1.084 1 88.56 92 TYR A N 1
ATOM 759 C CA . TYR A 1 92 ? 0.258 8.109 -1.504 1 88.56 92 TYR A CA 1
ATOM 760 C C . TYR A 1 92 ? 1.573 7.363 -1.681 1 88.56 92 TYR A C 1
ATOM 762 O O . TYR A 1 92 ? 2.268 7.543 -2.684 1 88.56 92 TYR A O 1
ATOM 770 N N . LEU A 1 93 ? 1.887 6.523 -0.754 1 93.12 93 LEU A N 1
ATOM 771 C CA . LEU A 1 93 ? 3.129 5.762 -0.815 1 93.12 93 LEU A CA 1
ATOM 772 C C . LEU A 1 93 ? 3.125 4.812 -2.008 1 93.12 93 LEU A C 1
ATOM 774 O O . LEU A 1 93 ? 4.16 4.609 -2.65 1 93.12 93 LEU A O 1
ATOM 778 N N . SER A 1 94 ? 1.985 4.195 -2.275 1 90.88 94 SER A N 1
ATOM 779 C CA . SER A 1 94 ? 1.913 3.311 -3.434 1 90.88 94 SER A CA 1
ATOM 780 C C . SER A 1 94 ? 2.248 4.055 -4.719 1 90.88 94 SER A C 1
ATOM 782 O O . SER A 1 94 ? 2.951 3.529 -5.586 1 90.88 94 SER A O 1
ATOM 784 N N . LYS A 1 95 ? 1.798 5.238 -4.824 1 85 95 LYS A N 1
ATOM 785 C CA . LYS A 1 95 ? 2.082 6.047 -6.008 1 85 95 LYS A CA 1
ATOM 786 C C . LYS A 1 95 ? 3.561 6.414 -6.078 1 85 95 LYS A C 1
ATOM 788 O O . LYS A 1 95 ? 4.164 6.383 -7.152 1 85 95 LYS A O 1
ATOM 793 N N . LEU A 1 96 ? 4.082 6.805 -4.984 1 87.56 96 LEU A N 1
ATOM 794 C CA . LEU A 1 96 ? 5.5 7.152 -4.926 1 87.56 96 LEU A CA 1
ATOM 795 C C . LEU A 1 96 ? 6.367 5.961 -5.324 1 87.56 96 LEU A C 1
ATOM 797 O O . LEU A 1 96 ? 7.289 6.102 -6.133 1 87.56 96 LEU A O 1
ATOM 801 N N . TYR A 1 97 ? 6.035 4.801 -4.805 1 90.69 97 TYR A N 1
ATOM 802 C CA . TYR A 1 97 ? 6.801 3.602 -5.125 1 90.69 97 TYR A CA 1
ATOM 803 C C . TYR A 1 97 ? 6.621 3.217 -6.59 1 90.69 97 TYR A C 1
ATOM 805 O O . TYR A 1 97 ? 7.559 2.734 -7.23 1 90.69 97 TYR A O 1
ATOM 813 N N . HIS A 1 98 ? 5.426 3.318 -7.043 1 84.94 98 HIS A N 1
ATOM 814 C CA . HIS A 1 98 ? 5.191 3.008 -8.445 1 84.94 98 HIS A CA 1
ATOM 815 C C . HIS A 1 98 ? 6.07 3.857 -9.352 1 84.94 98 HIS A C 1
ATOM 817 O O . HIS A 1 98 ? 6.734 3.332 -10.25 1 84.94 98 HIS A O 1
ATOM 823 N N . LYS A 1 99 ? 6.145 5.078 -9.07 1 78.31 99 LYS A N 1
ATOM 824 C CA . LYS A 1 99 ? 6.859 6.035 -9.914 1 78.31 99 LYS A CA 1
ATOM 825 C C . LYS A 1 99 ? 8.367 5.883 -9.75 1 78.31 99 LYS A C 1
ATOM 827 O O . LYS A 1 99 ? 9.117 5.988 -10.727 1 78.31 99 LYS A O 1
ATOM 832 N N . THR A 1 100 ? 8.812 5.629 -8.578 1 82.88 100 THR A N 1
ATOM 833 C CA . THR A 1 100 ? 10.242 5.758 -8.305 1 82.88 100 THR A CA 1
ATOM 834 C C . THR A 1 100 ? 10.914 4.387 -8.289 1 82.88 100 THR A C 1
ATOM 836 O O . THR A 1 100 ? 12.133 4.289 -8.406 1 82.88 100 THR A O 1
ATOM 839 N N . VAL A 1 101 ? 10.117 3.316 -8.109 1 85.69 101 VAL A N 1
ATOM 840 C CA . VAL A 1 101 ? 10.719 2.01 -7.871 1 85.69 101 VAL A CA 1
ATOM 841 C C . VAL A 1 101 ? 10.195 1.006 -8.898 1 85.69 101 VAL A C 1
ATOM 843 O O . VAL A 1 101 ? 10.977 0.389 -9.625 1 85.69 101 VAL A O 1
ATOM 846 N N . TYR A 1 102 ? 8.961 0.934 -8.953 1 81.81 102 TYR A N 1
ATOM 847 C CA . TYR A 1 102 ? 8.344 -0.091 -9.789 1 81.81 102 TYR A CA 1
ATOM 848 C C . TYR A 1 102 ? 8.773 0.055 -11.242 1 81.81 102 TYR A C 1
ATOM 850 O O . TYR A 1 102 ? 9.039 -0.94 -11.922 1 81.81 102 TYR A O 1
ATOM 858 N N . GLU A 1 103 ? 8.883 1.246 -11.695 1 72.81 103 GLU A N 1
ATOM 859 C CA . GLU A 1 103 ? 9.203 1.515 -13.094 1 72.81 103 GLU A CA 1
ATOM 860 C C . GLU A 1 103 ? 10.695 1.336 -13.359 1 72.81 103 GLU A C 1
ATOM 862 O O . GLU A 1 103 ? 11.117 1.219 -14.516 1 72.81 103 GLU A O 1
ATOM 867 N N . LYS A 1 104 ? 11.445 1.23 -12.312 1 77.31 104 LYS A N 1
ATOM 868 C CA . LYS A 1 104 ? 12.898 1.226 -12.469 1 77.31 104 LYS A CA 1
ATOM 869 C C . LYS A 1 104 ? 13.469 -0.175 -12.266 1 77.31 104 LYS A C 1
ATOM 871 O O . LYS A 1 104 ? 14.586 -0.468 -12.703 1 77.31 104 LYS A O 1
ATOM 876 N N . TYR A 1 105 ? 12.703 -1.044 -11.57 1 82.25 105 TYR A N 1
ATOM 877 C CA . TYR A 1 105 ? 13.219 -2.365 -11.234 1 82.25 105 TYR A CA 1
ATOM 878 C C . TYR A 1 105 ? 12.297 -3.461 -11.742 1 82.25 105 TYR A C 1
ATOM 880 O O . TYR A 1 105 ? 11.141 -3.199 -12.086 1 82.25 105 TYR A O 1
ATOM 888 N N . ASP A 1 106 ? 12.828 -4.656 -11.812 1 80.75 106 ASP A N 1
ATOM 889 C CA . ASP A 1 106 ? 12.055 -5.82 -12.234 1 80.75 106 ASP A CA 1
ATOM 890 C C . ASP A 1 106 ? 11.602 -6.641 -11.023 1 80.75 106 ASP A C 1
ATOM 892 O O . ASP A 1 106 ? 12.406 -7.34 -10.406 1 80.75 106 ASP A O 1
ATOM 896 N N . PHE A 1 107 ? 10.344 -6.609 -10.789 1 85.12 107 PHE A N 1
ATOM 897 C CA . PHE A 1 107 ? 9.797 -7.273 -9.609 1 85.12 107 PHE A CA 1
ATOM 898 C C . PHE A 1 107 ? 9.266 -8.656 -9.961 1 85.12 107 PHE A C 1
ATOM 900 O O . PHE A 1 107 ? 8.57 -9.281 -9.156 1 85.12 107 PHE A O 1
ATOM 907 N N . PHE A 1 108 ? 9.555 -9.141 -11.125 1 79.38 108 PHE A N 1
ATOM 908 C CA . PHE A 1 108 ? 9.086 -10.445 -11.578 1 79.38 108 PHE A CA 1
ATOM 909 C C . PHE A 1 108 ? 10.227 -11.461 -11.562 1 79.38 108 PHE A C 1
ATOM 911 O O . PHE A 1 108 ? 10.016 -12.641 -11.836 1 79.38 108 PHE A O 1
ATOM 918 N N . ASP A 1 109 ? 11.32 -10.914 -11.102 1 75.12 109 ASP A N 1
ATOM 919 C CA . ASP A 1 109 ? 12.508 -11.758 -10.992 1 75.12 109 ASP A CA 1
ATOM 920 C C . ASP A 1 109 ? 12.477 -12.57 -9.695 1 75.12 109 ASP A C 1
ATOM 922 O O . ASP A 1 109 ? 11.641 -12.328 -8.82 1 75.12 109 ASP A O 1
ATOM 926 N N . ASP A 1 110 ? 13.383 -13.625 -9.617 1 83.69 110 ASP A N 1
ATOM 927 C CA . ASP A 1 110 ? 13.438 -14.5 -8.453 1 83.69 110 ASP A CA 1
ATOM 928 C C . ASP A 1 110 ? 14.398 -13.945 -7.398 1 83.69 110 ASP A C 1
ATOM 930 O O . ASP A 1 110 ? 14.625 -14.578 -6.367 1 83.69 110 ASP A O 1
ATOM 934 N N . LYS A 1 111 ? 14.914 -12.805 -7.652 1 87.44 111 LYS A N 1
ATOM 935 C CA . LYS A 1 111 ? 15.75 -12.125 -6.668 1 87.44 111 LYS A CA 1
ATOM 936 C C . LYS A 1 111 ? 14.984 -11 -5.98 1 87.44 111 LYS A C 1
ATOM 938 O O . LYS A 1 111 ? 14.25 -10.258 -6.629 1 87.44 111 LYS A O 1
ATOM 943 N N . LEU A 1 112 ? 15.227 -10.953 -4.707 1 93.81 112 LEU A N 1
ATOM 944 C CA . LEU A 1 112 ? 14.555 -9.914 -3.934 1 93.81 112 LEU A CA 1
ATOM 945 C C . LEU A 1 112 ? 15.102 -8.531 -4.285 1 93.81 112 LEU A C 1
ATOM 947 O O . LEU A 1 112 ? 16.312 -8.312 -4.234 1 93.81 112 LEU A O 1
ATOM 951 N N . VAL A 1 113 ? 14.266 -7.648 -4.68 1 92.94 113 VAL A N 1
ATOM 952 C CA . VAL A 1 113 ? 14.633 -6.266 -4.953 1 92.94 113 VAL A CA 1
ATOM 953 C C . VAL A 1 113 ? 14.555 -5.441 -3.67 1 92.94 113 VAL A C 1
ATOM 955 O O . VAL A 1 113 ? 13.508 -5.414 -3.01 1 92.94 113 VAL A O 1
ATOM 958 N N . LYS A 1 114 ? 15.656 -4.84 -3.311 1 94.94 114 LYS A N 1
ATOM 959 C CA . LYS A 1 114 ? 15.656 -3.957 -2.148 1 94.94 114 LYS A CA 1
ATOM 960 C C . LYS A 1 114 ? 15.117 -2.576 -2.504 1 94.94 114 LYS A C 1
ATOM 962 O O . LYS A 1 114 ? 15.484 -2.006 -3.531 1 94.94 114 LYS A O 1
ATOM 967 N N . ILE A 1 115 ? 14.258 -2.057 -1.658 1 94.94 115 ILE A N 1
ATOM 968 C CA . ILE A 1 115 ? 13.609 -0.781 -1.937 1 94.94 115 ILE A CA 1
ATOM 969 C C . ILE A 1 115 ? 13.734 0.137 -0.722 1 94.94 115 ILE A C 1
ATOM 971 O O . ILE A 1 115 ? 13.984 -0.329 0.392 1 94.94 115 ILE A O 1
ATOM 975 N N . PRO A 1 116 ? 13.602 1.483 -0.871 1 94.94 116 PRO A N 1
ATOM 976 C CA . PRO A 1 116 ? 13.68 2.395 0.273 1 94.94 116 PRO A CA 1
ATOM 977 C C . PRO A 1 116 ? 12.617 2.105 1.332 1 94.94 116 PRO A C 1
ATOM 979 O O . PRO A 1 116 ? 11.484 1.753 0.996 1 94.94 116 PRO A O 1
ATOM 982 N N . MET A 1 117 ? 12.992 2.24 2.549 1 96.88 117 MET A N 1
ATOM 983 C CA . MET A 1 117 ? 12.062 2.031 3.654 1 96.88 117 MET A CA 1
ATOM 984 C C . MET A 1 117 ? 11.102 3.209 3.791 1 96.88 117 MET A C 1
ATOM 986 O O . MET A 1 117 ? 11.531 4.363 3.801 1 96.88 117 MET A O 1
ATOM 990 N N . PRO A 1 118 ? 9.844 3.002 3.844 1 97 118 PRO A N 1
ATOM 991 C CA . PRO A 1 118 ? 8.875 4.09 3.951 1 97 118 PRO A CA 1
ATOM 992 C C . PRO A 1 118 ? 8.797 4.684 5.355 1 97 118 PRO A C 1
ATOM 994 O O . PRO A 1 118 ? 8.797 3.941 6.344 1 97 118 PRO A O 1
ATOM 997 N N . GLN A 1 119 ? 8.805 5.945 5.441 1 96.5 119 GLN A N 1
ATOM 998 C CA . GLN A 1 119 ? 8.469 6.707 6.641 1 96.5 119 GLN A CA 1
ATOM 999 C C . GLN A 1 119 ? 7.332 7.688 6.367 1 96.5 119 GLN A C 1
ATOM 1001 O O . GLN A 1 119 ? 7.379 8.445 5.402 1 96.5 119 GLN A O 1
ATOM 1006 N N . PHE A 1 120 ? 6.289 7.594 7.176 1 96.88 120 PHE A N 1
ATOM 1007 C CA . PHE A 1 120 ? 5.129 8.461 7.012 1 96.88 120 PHE A CA 1
ATOM 1008 C C . PHE A 1 120 ? 4.859 9.25 8.289 1 96.88 120 PHE A C 1
ATOM 1010 O O . PHE A 1 120 ? 4.465 8.68 9.305 1 96.88 120 PHE A O 1
ATOM 1017 N N . VAL A 1 121 ? 5.051 10.578 8.18 1 97.19 121 VAL A N 1
ATOM 1018 C CA . VAL A 1 121 ? 4.883 11.469 9.328 1 97.19 121 VAL A CA 1
ATOM 1019 C C . VAL A 1 121 ? 3.85 12.539 9 1 97.19 121 VAL A C 1
ATOM 1021 O O . VAL A 1 121 ? 3.854 13.102 7.902 1 97.19 121 VAL A O 1
ATOM 1024 N N . VAL A 1 122 ? 2.996 12.742 9.953 1 96.38 122 VAL A N 1
ATOM 1025 C CA . VAL A 1 122 ? 1.993 13.797 9.852 1 96.38 122 VAL A CA 1
ATOM 1026 C C . VAL A 1 122 ? 2.271 14.875 10.898 1 96.38 122 VAL A C 1
ATOM 1028 O O . VAL A 1 122 ? 2.338 14.578 12.102 1 96.38 122 VAL A O 1
ATOM 1031 N N . PHE A 1 123 ? 2.443 16.078 10.438 1 96.94 123 PHE A N 1
ATOM 1032 C CA . PHE A 1 123 ? 2.627 17.219 11.336 1 96.94 123 PHE A CA 1
ATOM 1033 C C . PHE A 1 123 ? 1.3 17.922 11.594 1 96.94 123 PHE A C 1
ATOM 1035 O O . PHE A 1 123 ? 0.708 18.5 10.688 1 96.94 123 PHE A O 1
ATOM 1042 N N . TYR A 1 124 ? 0.937 17.875 12.867 1 96.44 124 TYR A N 1
ATOM 1043 C CA . TYR A 1 124 ? -0.382 18.344 13.266 1 96.44 124 TYR A CA 1
ATOM 1044 C C . TYR A 1 124 ? -0.28 19.672 14.008 1 96.44 124 TYR A C 1
ATOM 1046 O O . TYR A 1 124 ? 0.501 19.812 14.953 1 96.44 124 TYR A O 1
ATOM 1054 N N . ASN A 1 125 ? -1.075 20.641 13.586 1 95.25 125 ASN A N 1
ATOM 1055 C CA . ASN A 1 125 ? -1.116 21.891 14.328 1 95.25 125 ASN A CA 1
ATOM 1056 C C . ASN A 1 125 ? -2.547 22.391 14.508 1 95.25 125 ASN A C 1
ATOM 1058 O O . ASN A 1 125 ? -2.785 23.594 14.547 1 95.25 125 ASN A O 1
ATOM 1062 N N . GLY A 1 126 ? -3.484 21.453 14.562 1 92.12 126 GLY A N 1
ATOM 1063 C CA . GLY A 1 126 ? -4.879 21.812 14.773 1 92.12 126 GLY A CA 1
ATOM 1064 C C . GLY A 1 126 ? -5.168 22.281 16.188 1 92.12 126 GLY A C 1
ATOM 1065 O O . GLY A 1 126 ? -4.281 22.25 17.047 1 92.12 126 GLY A O 1
ATOM 1066 N N . THR A 1 127 ? -6.457 22.672 16.359 1 90.44 127 THR A N 1
ATOM 1067 C CA . THR A 1 127 ? -6.832 23.266 17.641 1 90.44 127 THR A CA 1
ATOM 1068 C C . THR A 1 127 ? -7.328 22.203 18.609 1 90.44 127 THR A C 1
ATOM 1070 O O . THR A 1 127 ? -7.352 22.422 19.828 1 90.44 127 THR A O 1
ATOM 1073 N N . LYS A 1 128 ? -7.734 21.047 18.094 1 90.69 128 LYS A N 1
ATOM 1074 C CA . LYS A 1 128 ? -8.109 19.953 18.984 1 90.69 128 LYS A CA 1
ATOM 1075 C C . LYS A 1 128 ? -6.895 19.406 19.734 1 90.69 128 LYS A C 1
ATOM 1077 O O . LYS A 1 128 ? -5.82 19.25 19.156 1 90.69 128 LYS A O 1
ATOM 1082 N N . GLU A 1 129 ? -7.164 19.156 20.984 1 94.5 129 GLU A N 1
ATOM 1083 C CA . GLU A 1 129 ? -6.059 18.656 21.797 1 94.5 129 GLU A CA 1
ATOM 1084 C C . GLU A 1 129 ? -5.625 17.266 21.344 1 94.5 129 GLU A C 1
ATOM 1086 O O . GLU A 1 129 ? -6.453 16.359 21.219 1 94.5 129 GLU A O 1
ATOM 1091 N N . GLU A 1 130 ? -4.402 17.156 21.031 1 95.75 130 GLU A N 1
ATOM 1092 C CA . GLU A 1 130 ? -3.766 15.891 20.672 1 95.75 130 GLU A CA 1
ATOM 1093 C C . GLU A 1 130 ? -2.443 15.711 21.422 1 95.75 130 GLU A C 1
ATOM 1095 O O . GLU A 1 130 ? -1.805 16.688 21.812 1 95.75 130 GLU A O 1
ATOM 1100 N N . PRO A 1 131 ? -2.104 14.461 21.766 1 97.69 131 PRO A N 1
ATOM 1101 C CA . PRO A 1 131 ? -0.805 14.242 22.406 1 97.69 131 PRO A CA 1
ATOM 1102 C C . PRO A 1 131 ? 0.368 14.617 21.5 1 97.69 131 PRO A C 1
ATOM 1104 O O . PRO A 1 131 ? 0.176 14.891 20.312 1 97.69 131 PRO A O 1
ATOM 1107 N N . ASP A 1 132 ? 1.57 14.641 22.047 1 98.19 132 ASP A N 1
ATOM 1108 C CA . ASP A 1 132 ? 2.777 14.992 21.297 1 98.19 132 ASP A CA 1
ATOM 1109 C C . ASP A 1 132 ? 3.027 14.008 20.156 1 98.19 132 ASP A C 1
ATOM 1111 O O . ASP A 1 132 ? 3.521 14.391 19.094 1 98.19 132 ASP A O 1
ATOM 1115 N N . ARG A 1 133 ? 2.779 12.797 20.484 1 98.06 133 ARG A N 1
ATOM 1116 C CA . ARG A 1 133 ? 2.982 11.742 19.484 1 98.06 133 ARG A CA 1
ATOM 1117 C C . ARG A 1 133 ? 1.844 10.734 19.531 1 98.06 133 ARG A C 1
ATOM 1119 O O . ARG A 1 133 ? 1.411 10.32 20.609 1 98.06 133 ARG A O 1
ATOM 1126 N N . LYS A 1 134 ? 1.323 10.422 18.375 1 97.94 134 LYS A N 1
ATOM 1127 C CA . LYS A 1 134 ? 0.275 9.422 18.203 1 97.94 134 LYS A CA 1
ATOM 1128 C C . LYS A 1 134 ? 0.486 8.625 16.922 1 97.94 134 LYS A C 1
ATOM 1130 O O . LYS A 1 134 ? 0.876 9.188 15.891 1 97.94 134 LYS A O 1
ATOM 1135 N N . VAL A 1 135 ? 0.243 7.277 17.031 1 98.44 135 VAL A N 1
ATOM 1136 C CA . VAL A 1 135 ? 0.355 6.445 15.836 1 98.44 135 VAL A CA 1
ATOM 1137 C C . VAL A 1 135 ? -1.028 5.953 15.414 1 98.44 135 VAL A C 1
ATOM 1139 O O . VAL A 1 135 ? -1.762 5.379 16.234 1 98.44 135 VAL A O 1
ATOM 1142 N N . LEU A 1 136 ? -1.441 6.277 14.211 1 98.38 136 LEU A N 1
ATOM 1143 C CA . LEU A 1 136 ? -2.668 5.77 13.602 1 98.38 136 LEU A CA 1
ATOM 1144 C C . LEU A 1 136 ? -2.381 4.551 12.734 1 98.38 136 LEU A C 1
ATOM 1146 O O . LEU A 1 136 ? -1.36 4.504 12.039 1 98.38 136 LEU A O 1
ATOM 1150 N N . SER A 1 137 ? -3.281 3.588 12.703 1 98.31 137 SER A N 1
ATOM 1151 C CA . SER A 1 137 ? -3.07 2.344 11.969 1 98.31 137 SER A CA 1
ATOM 1152 C C . SER A 1 137 ? -4.168 2.119 10.93 1 98.31 137 SER A C 1
ATOM 1154 O O . SER A 1 137 ? -5.348 2.324 11.211 1 98.31 137 SER A O 1
ATOM 1156 N N . LEU A 1 138 ? -3.709 1.644 9.836 1 98.44 138 LEU A N 1
ATOM 1157 C CA . LEU A 1 138 ? -4.652 1.318 8.773 1 98.44 138 LEU A CA 1
ATOM 1158 C C . LEU A 1 138 ? -5.594 0.2 9.203 1 98.44 138 LEU A C 1
ATOM 1160 O O . LEU A 1 138 ? -6.773 0.201 8.836 1 98.44 138 LEU A O 1
ATOM 1164 N N . SER A 1 139 ? -5.133 -0.722 9.984 1 97.5 139 SER A N 1
ATOM 1165 C CA . SER A 1 139 ? -5.898 -1.895 10.391 1 97.5 139 SER A CA 1
ATOM 1166 C C . SER A 1 139 ? -7.125 -1.496 11.203 1 97.5 139 SER A C 1
ATOM 1168 O O . SER A 1 139 ? -8.102 -2.248 11.281 1 97.5 139 SER A O 1
ATOM 1170 N N . ASP A 1 140 ? -7.062 -0.302 11.836 1 96.94 140 ASP A N 1
ATOM 1171 C CA . ASP A 1 140 ? -8.227 0.177 12.578 1 96.94 140 ASP A CA 1
ATOM 1172 C C . ASP A 1 140 ? -9.414 0.402 11.648 1 96.94 140 ASP A C 1
ATOM 1174 O O . ASP A 1 140 ? -10.562 0.435 12.094 1 96.94 140 ASP A O 1
ATOM 1178 N N . ALA A 1 141 ? -9.133 0.596 10.375 1 96.56 141 ALA A N 1
ATOM 1179 C CA . ALA A 1 141 ? -10.18 0.921 9.406 1 96.56 141 ALA A CA 1
ATOM 1180 C C . ALA A 1 141 ? -10.789 -0.344 8.812 1 96.56 141 ALA A C 1
ATOM 1182 O O . ALA A 1 141 ? -11.836 -0.292 8.164 1 96.56 141 ALA A O 1
ATOM 1183 N N . PHE A 1 142 ? -10.133 -1.511 8.953 1 97 142 PHE A N 1
ATOM 1184 C CA . PHE A 1 142 ? -10.578 -2.713 8.266 1 97 142 PHE A CA 1
ATOM 1185 C C . PHE A 1 142 ? -11.867 -3.244 8.875 1 97 142 PHE A C 1
ATOM 1187 O O . PHE A 1 142 ? -12.016 -3.258 10.102 1 97 142 PHE A O 1
ATOM 1194 N N . LYS A 1 143 ? -12.711 -3.613 8 1 94.06 143 LYS A N 1
ATOM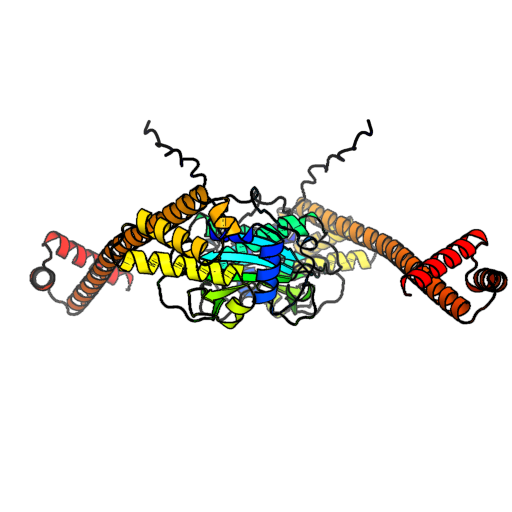 1195 C CA . LYS A 1 143 ? -13.93 -4.297 8.438 1 94.06 143 LYS A CA 1
ATOM 1196 C C . LYS A 1 143 ? -13.625 -5.715 8.914 1 94.06 143 LYS A C 1
ATOM 1198 O O . LYS A 1 143 ? -12.57 -6.27 8.586 1 94.06 143 LYS A O 1
ATOM 1203 N N . GLY A 1 144 ? -14.57 -6.262 9.672 1 84.75 144 GLY A N 1
ATOM 1204 C CA . GLY A 1 144 ? -14.43 -7.641 10.109 1 84.75 144 GLY A CA 1
ATOM 1205 C C . GLY A 1 144 ? -14.266 -7.773 11.617 1 84.75 144 GLY A C 1
ATOM 1206 O O . GLY A 1 144 ? -14.211 -6.77 12.328 1 84.75 144 GLY A O 1
ATOM 1207 N N . ASP A 1 145 ? -14.18 -9.008 12.07 1 79 145 ASP A N 1
ATOM 1208 C CA . ASP A 1 145 ? -14.18 -9.289 13.508 1 79 145 ASP A CA 1
ATOM 1209 C C . ASP A 1 145 ? -12.758 -9.461 14.031 1 79 145 ASP A C 1
ATOM 1211 O O . ASP A 1 145 ? -12.562 -9.852 15.18 1 79 145 ASP A O 1
ATOM 1215 N N . GLY A 1 146 ? -11.82 -9.266 13.234 1 78.44 146 GLY A N 1
ATOM 1216 C CA . GLY A 1 146 ? -10.438 -9.312 13.68 1 78.44 146 GLY A CA 1
ATOM 1217 C C . GLY A 1 146 ? -9.867 -10.719 13.711 1 78.44 146 GLY A C 1
ATOM 1218 O O . GLY A 1 146 ? -8.742 -10.93 14.18 1 78.44 146 GLY A O 1
ATOM 1219 N N . LYS A 1 147 ? -10.539 -11.695 13.164 1 79.75 147 LYS A N 1
ATOM 1220 C CA . LYS A 1 147 ? -10.102 -13.094 13.195 1 79.75 147 LYS A CA 1
ATOM 1221 C C . LYS A 1 147 ? -8.945 -13.328 12.234 1 79.75 147 LYS A C 1
ATOM 1223 O O . LYS A 1 147 ? -8.117 -14.219 12.453 1 79.75 147 LYS A O 1
ATOM 1228 N N . PHE A 1 148 ? -8.883 -12.523 11.281 1 86.06 148 PHE A N 1
ATOM 1229 C CA . PHE A 1 148 ? -7.867 -12.711 10.258 1 86.06 148 PHE A CA 1
ATOM 1230 C C . PHE A 1 148 ? -6.859 -11.562 10.281 1 86.06 148 PHE A C 1
ATOM 1232 O O . PHE A 1 148 ? -7.219 -10.422 10.57 1 86.06 148 PHE A O 1
ATOM 1239 N N . GLU A 1 149 ? -5.672 -11.938 10.039 1 92.5 149 GLU A N 1
ATOM 1240 C CA . GLU A 1 149 ? -4.637 -10.906 9.922 1 92.5 149 GLU A CA 1
ATOM 1241 C C . GLU A 1 149 ? -4.68 -10.242 8.547 1 92.5 149 GLU A C 1
ATOM 1243 O O . GLU A 1 149 ? -4.59 -10.914 7.52 1 92.5 149 GLU A O 1
ATOM 1248 N N . PRO A 1 150 ? -4.797 -8.945 8.586 1 97.19 150 PRO A N 1
ATOM 1249 C CA . PRO A 1 150 ? -4.805 -8.258 7.289 1 97.19 150 PRO A CA 1
ATOM 1250 C C . PRO A 1 150 ? -3.465 -8.344 6.562 1 97.19 150 PRO A C 1
ATOM 1252 O O . PRO A 1 150 ? -2.41 -8.32 7.203 1 97.19 150 PRO A O 1
ATOM 1255 N N . ALA A 1 151 ? -3.514 -8.398 5.27 1 98 151 ALA A N 1
ATOM 1256 C CA . ALA A 1 151 ? -2.309 -8.492 4.449 1 98 151 ALA A CA 1
ATOM 1257 C C . ALA A 1 151 ? -1.571 -7.16 4.395 1 98 151 ALA A C 1
ATOM 1259 O O . ALA A 1 151 ? -0.39 -7.109 4.047 1 98 151 ALA A O 1
ATOM 1260 N N . LEU A 1 152 ? -2.23 -6.082 4.75 1 98.38 152 LEU A N 1
ATOM 1261 C CA . LEU A 1 152 ? -1.688 -4.734 4.598 1 98.38 152 LEU A CA 1
ATOM 1262 C C . LEU A 1 152 ? -1.7 -3.99 5.926 1 98.38 152 LEU A C 1
ATOM 1264 O O . LEU A 1 152 ? -2.633 -4.145 6.719 1 98.38 152 LEU A O 1
ATOM 1268 N N . GLU A 1 153 ? -0.72 -3.293 6.176 1 98.5 153 GLU A N 1
ATOM 1269 C CA . GLU A 1 153 ? -0.689 -2.32 7.266 1 98.5 153 GLU A CA 1
ATOM 1270 C C . GLU A 1 153 ? 0.015 -1.035 6.836 1 98.5 153 GLU A C 1
ATOM 1272 O O . GLU A 1 153 ? 0.948 -1.07 6.031 1 98.5 153 GLU A O 1
ATOM 1277 N N . CYS A 1 154 ? -0.489 0.025 7.277 1 98.69 154 CYS A N 1
ATOM 1278 C CA . CYS A 1 154 ? 0.138 1.332 7.117 1 98.69 154 CYS A CA 1
ATOM 1279 C C . CYS A 1 154 ? -0.044 2.18 8.367 1 98.69 154 CYS A C 1
ATOM 1281 O O . CYS A 1 154 ? -1.156 2.299 8.891 1 98.69 154 CYS A O 1
ATOM 1283 N N . LYS A 1 155 ? 1.024 2.717 8.797 1 98.62 155 LYS A N 1
ATOM 1284 C CA . LYS A 1 155 ? 0.987 3.514 10.023 1 98.62 155 LYS A CA 1
ATOM 1285 C C . LYS A 1 155 ? 1.378 4.965 9.742 1 98.62 155 LYS A C 1
ATOM 1287 O O . LYS A 1 155 ? 2.324 5.227 9 1 98.62 155 LYS A O 1
ATOM 1292 N N . ALA A 1 156 ? 0.617 5.863 10.258 1 97.88 156 ALA A N 1
ATOM 1293 C CA . ALA A 1 156 ? 0.93 7.289 10.25 1 97.88 156 ALA A CA 1
ATOM 1294 C C . ALA A 1 156 ? 1.359 7.762 11.641 1 97.88 156 ALA A C 1
ATOM 1296 O O . ALA A 1 156 ? 0.609 7.629 12.609 1 97.88 156 ALA A O 1
ATOM 1297 N N . THR A 1 157 ? 2.543 8.273 11.742 1 98.31 157 THR A N 1
ATOM 1298 C CA . THR A 1 157 ? 2.988 8.898 12.984 1 98.31 157 THR A CA 1
ATOM 1299 C C . THR A 1 157 ? 2.607 10.383 13.008 1 98.31 157 THR A C 1
ATOM 1301 O O . THR A 1 157 ? 3.109 11.172 12.203 1 98.31 157 THR A O 1
ATOM 1304 N N . VAL A 1 158 ? 1.787 10.719 13.93 1 98.12 158 VAL A N 1
ATOM 1305 C CA . VAL A 1 158 ? 1.333 12.094 14.055 1 98.12 158 VAL A CA 1
ATOM 1306 C C . VAL A 1 158 ? 2.139 12.812 15.141 1 98.12 158 VAL A C 1
ATOM 1308 O O . VAL A 1 158 ? 2.189 12.352 16.281 1 98.12 158 VAL A O 1
ATOM 1311 N N . LEU A 1 159 ? 2.756 13.859 14.727 1 98.31 159 LEU A N 1
ATOM 1312 C CA . LEU A 1 159 ? 3.51 14.703 15.648 1 98.31 159 LEU A CA 1
ATOM 1313 C C . LEU A 1 159 ? 2.809 16.047 15.852 1 98.31 159 LEU A C 1
ATOM 1315 O O . LEU A 1 159 ? 2.57 16.781 14.891 1 98.31 159 LEU A O 1
ATOM 1319 N N . ASN A 1 160 ? 2.455 16.297 17.078 1 98.25 160 ASN A N 1
ATOM 1320 C CA . ASN A 1 160 ? 1.871 17.594 17.438 1 98.25 160 ASN A CA 1
ATOM 1321 C C . ASN A 1 160 ? 2.914 18.703 17.391 1 98.25 160 ASN A C 1
ATOM 1323 O O . ASN A 1 160 ? 3.867 18.688 18.172 1 98.25 160 ASN A O 1
ATOM 1327 N N . ILE A 1 161 ? 2.666 19.641 16.516 1 97.62 161 ILE A N 1
ATOM 1328 C CA . ILE A 1 161 ? 3.693 20.656 16.375 1 97.62 161 ILE A CA 1
ATOM 1329 C C . ILE A 1 161 ? 3.141 22.016 16.812 1 97.62 161 ILE A C 1
ATOM 1331 O O . ILE A 1 161 ? 3.629 23.062 16.391 1 97.62 161 ILE A O 1
ATOM 1335 N N . ASN A 1 162 ? 2.102 21.969 17.562 1 96.69 162 ASN A N 1
ATOM 1336 C CA . ASN A 1 162 ? 1.667 23.203 18.219 1 96.69 162 ASN A CA 1
ATOM 1337 C C . ASN A 1 162 ? 2.721 23.734 19.188 1 96.69 162 ASN A C 1
ATOM 1339 O O . ASN A 1 162 ? 3.482 22.953 19.766 1 96.69 162 ASN A O 1
ATOM 1343 N N . TYR A 1 163 ? 2.621 25.016 19.297 1 93 163 TYR A N 1
ATOM 1344 C CA . TYR A 1 163 ? 3.576 25.641 20.188 1 93 163 TYR A CA 1
ATOM 1345 C C . TYR A 1 163 ? 3.551 24.984 21.562 1 93 163 TYR A C 1
ATOM 1347 O O . TYR A 1 163 ? 2.479 24.688 22.094 1 93 163 TYR A O 1
ATOM 1355 N N . GLU A 1 164 ? 4.73 24.625 22.203 1 91.62 164 GLU A N 1
ATOM 1356 C CA . GLU A 1 164 ? 4.957 24.031 23.516 1 91.62 164 GLU A CA 1
ATOM 1357 C C . GLU A 1 164 ? 4.867 22.516 23.453 1 91.62 164 GLU A C 1
ATOM 1359 O O . GLU A 1 164 ? 5.133 21.828 24.438 1 91.62 164 GLU A O 1
ATOM 1364 N N . HIS A 1 165 ? 4.41 21.984 22.359 1 96 165 HIS A N 1
ATOM 1365 C CA . HIS A 1 165 ? 4.457 20.547 22.141 1 96 165 HIS A CA 1
ATOM 1366 C C . HIS A 1 165 ? 5.762 20.125 21.469 1 96 165 HIS A C 1
ATOM 1368 O O . HIS A 1 165 ? 6.398 20.938 20.781 1 96 165 HIS A O 1
ATOM 1374 N N . ASN A 1 166 ? 6.168 18.906 21.703 1 95.5 166 ASN A N 1
ATOM 1375 C CA . ASN A 1 166 ? 7.348 18.328 21.078 1 95.5 166 ASN A CA 1
ATOM 1376 C C . ASN A 1 166 ? 8.547 19.266 21.141 1 95.5 166 ASN A C 1
ATOM 1378 O O . ASN A 1 166 ? 9.156 19.578 20.125 1 95.5 166 ASN A O 1
ATOM 1382 N N . LYS A 1 167 ? 8.914 19.609 22.234 1 94.62 167 LYS A N 1
ATOM 1383 C CA . LYS A 1 167 ? 9.961 20.594 22.484 1 94.62 167 LYS A CA 1
ATOM 1384 C C . LYS A 1 167 ? 11.297 20.141 21.922 1 94.62 167 LYS A C 1
ATOM 1386 O O . LYS A 1 167 ? 12.047 20.938 21.344 1 94.62 167 LYS A O 1
ATOM 1391 N N . GLU A 1 168 ? 11.609 18.891 22.094 1 94.56 168 GLU A N 1
ATOM 1392 C CA . GLU A 1 168 ? 12.875 18.375 21.578 1 94.56 168 GLU A CA 1
ATOM 1393 C C . GLU A 1 168 ? 12.938 18.5 20.062 1 94.56 168 GLU A C 1
ATOM 1395 O O . GLU A 1 168 ? 13.969 18.891 19.5 1 94.56 168 GLU A O 1
ATOM 1400 N N . LEU A 1 169 ? 11.852 18.156 19.438 1 96.06 169 LEU A N 1
ATOM 1401 C CA . LEU A 1 169 ? 11.742 18.297 18 1 96.06 169 LEU A CA 1
ATOM 1402 C C . LEU A 1 169 ? 11.938 19.75 17.562 1 96.06 169 LEU A C 1
ATOM 1404 O O . LEU A 1 169 ? 12.656 20.016 16.609 1 96.06 169 LEU A O 1
ATOM 1408 N N . MET A 1 170 ? 11.406 20.656 18.344 1 95.38 170 MET A N 1
ATOM 1409 C CA . MET A 1 170 ? 11.469 22.094 18.031 1 95.38 170 MET A CA 1
ATOM 1410 C C . MET A 1 170 ? 12.883 22.625 18.219 1 95.38 170 MET A C 1
ATOM 1412 O O . MET A 1 170 ? 13.312 23.516 17.484 1 95.38 170 MET A O 1
ATOM 1416 N N . GLU A 1 171 ? 13.523 22.094 19.062 1 95.25 171 GLU A N 1
ATOM 1417 C CA . GLU A 1 171 ? 14.891 22.516 19.328 1 95.25 171 GLU A CA 1
ATOM 1418 C C . GLU A 1 171 ? 15.828 22.094 18.203 1 95.25 171 GLU A C 1
ATOM 1420 O O . GLU A 1 171 ? 16.797 22.781 17.906 1 95.25 171 GLU A O 1
ATOM 1425 N N . LYS A 1 172 ? 15.5 21.016 17.625 1 95.94 172 LYS A N 1
ATOM 1426 C CA . LYS A 1 172 ? 16.375 20.438 16.609 1 95.94 172 LYS A CA 1
ATOM 1427 C C . LYS A 1 172 ? 16.094 21.016 15.227 1 95.94 172 LYS A C 1
ATOM 1429 O O . LYS A 1 172 ? 16.891 20.859 14.305 1 95.94 172 LYS A O 1
ATOM 1434 N N . CYS A 1 173 ? 15.008 21.656 15.102 1 97.5 173 CYS A N 1
ATOM 1435 C CA . CYS A 1 173 ? 14.625 22.219 13.812 1 97.5 173 CYS A CA 1
ATOM 1436 C C . CYS A 1 173 ? 14.055 23.625 13.984 1 97.5 173 CYS A C 1
ATOM 1438 O O . CYS A 1 173 ? 12.859 23.797 14.234 1 97.5 173 CYS A O 1
ATOM 1440 N N . THR A 1 174 ? 14.891 24.531 13.648 1 96.5 174 THR A N 1
ATOM 1441 C CA . THR A 1 174 ? 14.531 25.938 13.844 1 96.5 174 THR A CA 1
ATOM 1442 C C . THR A 1 174 ? 13.344 26.312 12.969 1 96.5 174 THR A C 1
ATOM 1444 O O . THR A 1 174 ? 12.453 27.047 13.406 1 96.5 174 THR A O 1
ATOM 1447 N N . GLU A 1 175 ? 13.328 25.844 11.742 1 96.62 175 GLU A N 1
ATOM 1448 C CA . GLU A 1 175 ? 12.234 26.156 10.828 1 96.62 175 GLU A CA 1
ATOM 1449 C C . GLU A 1 175 ? 10.891 25.703 11.414 1 96.62 175 GLU A C 1
ATOM 1451 O O . GLU A 1 175 ? 9.898 26.422 11.305 1 96.62 175 GLU A O 1
ATOM 1456 N N . LEU A 1 176 ? 10.906 24.531 12.023 1 97.5 176 LEU A N 1
ATOM 1457 C CA . LEU A 1 176 ? 9.688 24 12.609 1 97.5 176 LEU A CA 1
ATOM 1458 C C . LEU A 1 176 ? 9.266 24.797 13.828 1 97.5 176 LEU A C 1
ATOM 1460 O O . LEU A 1 176 ? 8.078 25.109 14 1 97.5 176 LEU A O 1
ATOM 1464 N N . ARG A 1 177 ? 10.164 25.094 14.68 1 97.38 177 ARG A N 1
ATOM 1465 C CA . ARG A 1 177 ? 9.898 25.922 15.859 1 97.38 177 ARG A CA 1
ATOM 1466 C C . ARG A 1 177 ? 9.312 27.266 15.461 1 97.38 177 ARG A C 1
ATOM 1468 O O . ARG A 1 177 ? 8.305 27.703 16.031 1 97.38 177 ARG A O 1
ATOM 1475 N N . ASP A 1 178 ? 9.961 27.891 14.516 1 97.69 178 ASP A N 1
ATOM 1476 C CA . ASP A 1 178 ? 9.531 29.219 14.062 1 97.69 178 ASP A CA 1
ATOM 1477 C C . ASP A 1 178 ? 8.117 29.156 13.492 1 97.69 178 ASP A C 1
ATOM 1479 O O . ASP A 1 178 ? 7.301 30.047 13.742 1 97.69 178 ASP A O 1
ATOM 1483 N N . TYR A 1 179 ? 7.879 28.141 12.734 1 97.5 179 TYR A N 1
ATOM 1484 C CA . TYR A 1 179 ? 6.543 27.938 12.18 1 97.5 179 TYR A CA 1
ATOM 1485 C C . TYR A 1 179 ? 5.512 27.797 13.297 1 97.5 179 TYR A C 1
ATOM 1487 O O . TYR A 1 179 ? 4.441 28.406 13.234 1 97.5 179 TYR A O 1
ATOM 1495 N N . ALA A 1 180 ? 5.805 27.047 14.297 1 97.44 180 ALA A N 1
ATOM 1496 C CA . ALA A 1 180 ? 4.902 26.844 15.43 1 97.44 180 ALA A CA 1
ATOM 1497 C C . ALA A 1 180 ? 4.613 28.156 16.141 1 97.44 180 ALA A C 1
ATOM 1499 O O . ALA A 1 180 ? 3.473 28.406 16.547 1 97.44 180 ALA A O 1
ATOM 1500 N N . ILE A 1 181 ? 5.598 28.938 16.281 1 97.81 181 ILE A N 1
ATOM 1501 C CA . ILE A 1 181 ? 5.457 30.219 16.938 1 97.81 181 ILE A CA 1
ATOM 1502 C C . ILE A 1 181 ? 4.539 31.125 16.125 1 97.81 181 ILE A C 1
ATOM 1504 O O . ILE A 1 181 ? 3.631 31.75 16.672 1 97.81 181 ILE A O 1
ATOM 1508 N N . LEU A 1 182 ? 4.805 31.141 14.836 1 98 182 LEU A N 1
ATOM 1509 C CA . LEU A 1 182 ? 3.984 31.953 13.945 1 98 182 LEU A CA 1
ATOM 1510 C C . LEU A 1 182 ? 2.512 31.578 14.07 1 98 182 LEU A C 1
ATOM 1512 O O . LEU A 1 182 ? 1.659 32.438 14.258 1 98 182 LEU A O 1
ATOM 1516 N N . ILE A 1 183 ? 2.193 30.328 14 1 97 183 ILE A N 1
ATOM 1517 C CA . ILE A 1 183 ? 0.817 29.844 14.055 1 97 183 ILE A CA 1
ATOM 1518 C C . ILE A 1 183 ? 0.212 30.172 15.414 1 97 183 ILE A C 1
ATOM 1520 O O . ILE A 1 183 ? -0.937 30.625 15.5 1 97 183 ILE A O 1
ATOM 1524 N N . SER A 1 184 ? 0.956 30 16.453 1 97.19 184 SER A N 1
ATOM 1525 C CA . SER A 1 184 ? 0.49 30.297 17.797 1 97.19 184 SER A CA 1
ATOM 1526 C C . SER A 1 184 ? 0.135 31.766 17.953 1 97.19 184 SER A C 1
ATOM 1528 O O . SER A 1 184 ? -0.866 32.125 18.578 1 97.19 184 SER A O 1
ATOM 1530 N N . ARG A 1 185 ? 0.894 32.625 17.391 1 97.81 185 ARG A N 1
ATOM 1531 C CA . ARG A 1 185 ? 0.661 34.062 17.469 1 97.81 185 ARG A CA 1
ATOM 1532 C C . ARG A 1 185 ? -0.593 34.469 16.703 1 97.81 185 ARG A C 1
ATOM 1534 O O . ARG A 1 185 ? -1.378 35.281 17.172 1 97.81 185 ARG A O 1
ATOM 1541 N N . ILE A 1 186 ? -0.7 33.875 15.57 1 96.56 186 ILE A N 1
ATOM 1542 C CA . ILE A 1 186 ? -1.903 34.156 14.789 1 96.56 186 ILE A CA 1
ATOM 1543 C C . ILE A 1 186 ? -3.139 33.781 15.594 1 96.56 186 ILE A C 1
ATOM 1545 O O . ILE A 1 186 ? -4.09 34.531 15.703 1 96.56 186 ILE A O 1
ATOM 1549 N N . ARG A 1 187 ? -3.121 32.625 16.172 1 95.25 187 ARG A N 1
ATOM 1550 C CA . ARG A 1 187 ? -4.238 32.125 16.969 1 95.25 187 ARG A CA 1
ATOM 1551 C C . ARG A 1 187 ? -4.504 33.031 18.172 1 95.25 187 ARG A C 1
ATOM 1553 O O . ARG A 1 187 ? -5.656 33.344 18.469 1 95.25 187 ARG A O 1
ATOM 1560 N N . SER A 1 188 ? -3.473 33.406 18.797 1 96.44 188 SER A N 1
ATOM 1561 C CA . SER A 1 188 ? -3.59 34.281 19.953 1 96.44 188 SER A CA 1
ATOM 1562 C C . SER A 1 188 ? -4.207 35.625 19.547 1 96.44 188 SER A C 1
ATOM 1564 O O . SER A 1 188 ? -5.074 36.156 20.25 1 96.44 188 SER A O 1
ATOM 1566 N N . ASN A 1 189 ? -3.734 36.188 18.453 1 96.38 189 ASN A N 1
ATOM 1567 C CA . ASN A 1 189 ? -4.281 37.469 17.953 1 96.38 189 ASN A CA 1
ATOM 1568 C C . ASN A 1 189 ? -5.773 37.344 17.656 1 96.38 189 ASN A C 1
ATOM 1570 O O . ASN A 1 189 ? -6.547 38.25 17.984 1 96.38 189 ASN A O 1
ATOM 1574 N N . CYS A 1 190 ? -6.129 36.219 17.078 1 93.31 190 CYS A N 1
ATOM 1575 C CA . CYS A 1 190 ? -7.539 36 16.781 1 93.31 190 CYS A CA 1
ATOM 1576 C C . CYS A 1 190 ? -8.344 35.844 18.078 1 93.31 190 CYS A C 1
ATOM 1578 O O . CYS A 1 190 ? -9.438 36.406 18.188 1 93.31 190 CYS A O 1
ATOM 1580 N N . GLN A 1 191 ? -7.82 35.156 18.984 1 92.88 191 GLN A N 1
ATOM 1581 C CA . GLN A 1 191 ? -8.484 34.969 20.266 1 92.88 191 GLN A CA 1
ATOM 1582 C C . GLN A 1 191 ? -8.656 36.281 21 1 92.88 191 GLN A C 1
ATOM 1584 O O . GLN A 1 191 ? -9.609 36.438 21.766 1 92.88 191 GLN A O 1
ATOM 1589 N N . ASN A 1 192 ? -7.789 37.156 20.688 1 94.69 192 ASN A N 1
ATOM 1590 C CA . ASN A 1 192 ? -7.832 38.469 21.328 1 94.69 192 ASN A CA 1
ATOM 1591 C C . ASN A 1 192 ? -8.719 39.438 20.547 1 94.69 192 ASN A C 1
ATOM 1593 O O . ASN A 1 192 ? -8.695 40.656 20.797 1 94.69 192 ASN A O 1
ATOM 1597 N N . GLY A 1 193 ? -9.336 38.969 19.516 1 89.38 193 GLY A N 1
ATOM 1598 C CA . GLY A 1 193 ? -10.391 39.75 18.891 1 89.38 193 GLY A CA 1
ATOM 1599 C C . GLY A 1 193 ? -9.977 40.344 17.547 1 89.38 193 GLY A C 1
ATOM 1600 O O . GLY A 1 193 ? -10.766 41.031 16.906 1 89.38 193 GLY A O 1
ATOM 1601 N N . MET A 1 194 ? -8.875 40.062 17.094 1 91.12 194 MET A N 1
ATOM 1602 C CA . MET A 1 194 ? -8.453 40.594 15.812 1 91.12 194 MET A CA 1
ATOM 1603 C C . MET A 1 194 ? -9.102 39.844 14.656 1 91.12 194 MET A C 1
ATOM 1605 O O . MET A 1 194 ? -9.305 38.625 14.734 1 91.12 194 MET A O 1
ATOM 1609 N N . VAL A 1 195 ? -9.375 40.594 13.656 1 89.19 195 VAL A N 1
ATOM 1610 C CA . VAL A 1 195 ? -9.805 39.938 12.43 1 89.19 195 VAL A CA 1
ATOM 1611 C C . VAL A 1 195 ? -8.641 39.188 11.82 1 89.19 195 VAL A C 1
ATOM 1613 O O . VAL A 1 195 ? -7.48 39.562 11.977 1 89.19 195 VAL A O 1
ATOM 1616 N N . LEU A 1 196 ? -8.914 38.125 11.18 1 90.38 196 LEU A N 1
ATOM 1617 C CA . LEU A 1 196 ? -7.922 37.156 10.727 1 90.38 196 LEU A CA 1
ATOM 1618 C C . LEU A 1 196 ? -6.809 37.844 9.945 1 90.38 196 LEU A C 1
ATOM 1620 O O . LEU A 1 196 ? -5.625 37.625 10.203 1 90.38 196 LEU A O 1
ATOM 1624 N N . GLY A 1 197 ? -7.137 38.688 8.977 1 92.12 197 GLY A N 1
ATOM 1625 C CA . GLY A 1 197 ? -6.137 39.375 8.188 1 92.12 197 GLY A CA 1
ATOM 1626 C C . GLY A 1 197 ? -5.156 40.156 9.031 1 92.12 197 GLY A C 1
ATOM 1627 O O . GLY A 1 197 ? -3.943 40.094 8.828 1 92.12 197 GLY A O 1
ATOM 1628 N N . ASP A 1 198 ? -5.711 40.906 9.922 1 94.31 198 ASP A N 1
ATOM 1629 C CA . ASP A 1 198 ? -4.883 41.688 10.805 1 94.31 198 ASP A CA 1
ATOM 1630 C C . ASP A 1 198 ? -4.051 40.812 11.734 1 94.31 198 ASP A C 1
ATOM 1632 O O . ASP A 1 198 ? -2.908 41.156 12.062 1 94.31 198 ASP A O 1
ATOM 1636 N N . ALA A 1 199 ? -4.734 39.781 12.195 1 95.94 199 ALA A N 1
ATOM 1637 C CA . ALA A 1 199 ? -4.047 38.844 13.078 1 95.94 199 ALA A CA 1
ATOM 1638 C C . ALA A 1 199 ? -2.812 38.25 12.391 1 95.94 199 ALA A C 1
ATOM 1640 O O . ALA A 1 199 ? -1.75 38.125 13.008 1 95.94 199 ALA A O 1
ATOM 1641 N N . ILE A 1 200 ? -2.936 37.906 11.164 1 96.31 200 ILE A N 1
ATOM 1642 C CA . ILE A 1 200 ? -1.847 37.312 10.375 1 96.31 200 ILE A CA 1
ATOM 1643 C C . ILE A 1 200 ? -0.761 38.375 10.156 1 96.31 200 ILE A C 1
ATOM 1645 O O . ILE A 1 200 ? 0.422 38.125 10.391 1 96.31 200 ILE A O 1
ATOM 1649 N N . ASP A 1 201 ? -1.166 39.562 9.812 1 96.75 201 ASP A N 1
ATOM 1650 C CA . ASP A 1 201 ? -0.211 40.656 9.562 1 96.75 201 ASP A CA 1
ATOM 1651 C C . ASP A 1 201 ? 0.619 40.938 10.805 1 96.75 201 ASP A C 1
ATOM 1653 O O . ASP A 1 201 ? 1.843 41.062 10.727 1 96.75 201 ASP A O 1
ATOM 1657 N N . LYS A 1 202 ? -0.082 41.094 11.836 1 98 202 LYS A N 1
ATOM 1658 C CA . LYS A 1 202 ? 0.62 41.406 13.086 1 98 202 LYS A CA 1
ATOM 1659 C C . LYS A 1 202 ? 1.592 40.281 13.453 1 98 202 LYS A C 1
ATOM 1661 O O . LYS A 1 202 ? 2.713 40.531 13.891 1 98 202 LYS A O 1
ATOM 1666 N N . ALA A 1 203 ? 1.147 39.031 13.359 1 98.31 203 ALA A N 1
ATOM 1667 C CA . ALA A 1 203 ? 2.01 37.906 13.672 1 98.31 203 ALA A CA 1
ATOM 1668 C C . ALA A 1 203 ? 3.254 37.906 12.789 1 98.31 203 ALA A C 1
ATOM 1670 O O . ALA A 1 203 ? 4.363 37.656 13.273 1 98.31 203 ALA A O 1
ATOM 1671 N N . ILE A 1 204 ? 3.084 38.156 11.5 1 98 204 ILE A N 1
ATOM 1672 C CA . ILE A 1 204 ? 4.195 38.188 10.555 1 98 204 ILE A CA 1
ATOM 1673 C C . ILE A 1 204 ? 5.164 39.312 10.945 1 98 204 ILE A C 1
ATOM 1675 O O . ILE A 1 204 ? 6.375 39.094 11.016 1 98 204 ILE A O 1
ATOM 1679 N N . ASP A 1 205 ? 4.613 40.438 11.234 1 98 205 ASP A N 1
ATOM 1680 C CA . ASP A 1 205 ? 5.438 41.594 11.617 1 98 205 ASP A CA 1
ATOM 1681 C C . ASP A 1 205 ? 6.242 41.281 12.875 1 98 205 ASP A C 1
ATOM 1683 O O . ASP A 1 205 ? 7.441 41.562 12.938 1 98 205 ASP A O 1
ATOM 1687 N N . ASP A 1 206 ? 5.551 40.812 13.82 1 98.31 206 ASP A N 1
ATOM 1688 C CA . ASP A 1 206 ? 6.211 40.469 15.086 1 98.31 206 ASP A CA 1
ATOM 1689 C C . ASP A 1 206 ? 7.316 39.438 14.867 1 98.31 206 ASP A C 1
ATOM 1691 O O . ASP A 1 206 ? 8.398 39.562 15.453 1 98.31 206 ASP A O 1
ATOM 1695 N N . CYS A 1 207 ? 7.051 38.406 14.062 1 98.25 207 CYS A N 1
ATOM 1696 C CA . CYS A 1 207 ? 8.039 37.375 13.781 1 98.25 207 CYS A CA 1
ATOM 1697 C C . CYS A 1 207 ? 9.25 37.969 13.07 1 98.25 207 CYS A C 1
ATOM 1699 O O . CYS A 1 207 ? 10.391 37.688 13.445 1 98.25 207 CYS A O 1
ATOM 1701 N N . ILE A 1 208 ? 9.023 38.812 12.125 1 97.81 208 ILE A N 1
ATOM 1702 C CA . ILE A 1 208 ? 10.117 39.438 11.398 1 97.81 208 ILE A CA 1
ATOM 1703 C C . ILE A 1 208 ? 10.969 40.281 12.359 1 97.81 208 ILE A C 1
ATOM 1705 O O . ILE A 1 208 ? 12.195 40.188 12.352 1 97.81 208 ILE A O 1
ATOM 1709 N N . LYS A 1 209 ? 10.336 41.031 13.148 1 98.06 209 LYS A N 1
ATOM 1710 C CA . LYS A 1 209 ? 11.016 41.906 14.109 1 98.06 209 LYS A CA 1
ATOM 1711 C C . LYS A 1 209 ? 11.898 41.094 15.055 1 98.06 209 LYS A C 1
ATOM 1713 O O . LYS A 1 209 ? 12.977 41.531 15.445 1 98.06 209 LYS A O 1
ATOM 1718 N N . GLU A 1 210 ? 11.461 39.938 15.414 1 98.25 210 GLU A N 1
ATOM 1719 C CA . GLU A 1 210 ? 12.148 39.125 16.406 1 98.25 210 GLU A CA 1
ATOM 1720 C C . GLU A 1 210 ? 13.086 38.125 15.727 1 98.25 210 GLU A C 1
ATOM 1722 O O . GLU A 1 210 ? 13.68 37.281 16.391 1 98.25 210 GLU A O 1
ATOM 1727 N N . GLY A 1 211 ? 13.195 38.094 14.445 1 97.25 211 GLY A N 1
ATOM 1728 C CA . GLY A 1 211 ? 14.109 37.25 13.703 1 97.25 211 GLY A CA 1
ATOM 1729 C C . GLY A 1 211 ? 13.578 35.844 13.5 1 97.25 211 GLY A C 1
ATOM 1730 O O . GLY A 1 211 ? 14.336 34.938 13.188 1 97.25 211 GLY A O 1
ATOM 1731 N N . ILE A 1 212 ? 12.297 35.656 13.742 1 97.19 212 ILE A N 1
ATOM 1732 C CA . ILE A 1 212 ? 11.641 34.375 13.57 1 97.19 212 ILE A CA 1
ATOM 1733 C C . ILE A 1 212 ? 11.18 34.219 12.117 1 97.19 212 ILE A C 1
ATOM 1735 O O . ILE A 1 212 ? 10.32 34.969 11.656 1 97.19 212 ILE A O 1
ATOM 1739 N N . MET A 1 213 ? 11.672 33.219 11.422 1 95.31 213 MET A N 1
ATOM 1740 C CA . MET A 1 213 ? 11.344 33 10.016 1 95.31 213 MET A CA 1
ATOM 1741 C C . MET A 1 213 ? 11.5 34.25 9.203 1 95.31 213 MET A C 1
ATOM 1743 O O . MET A 1 213 ? 10.711 34.531 8.289 1 95.31 213 MET A O 1
ATOM 1747 N N . LYS A 1 214 ? 12.414 35 9.523 1 96.31 214 LYS A N 1
ATOM 1748 C CA . LYS A 1 214 ? 12.57 36.344 8.977 1 96.31 214 LYS A CA 1
ATOM 1749 C C . LYS A 1 214 ? 12.805 36.312 7.469 1 96.31 214 LYS A C 1
ATOM 1751 O O . LYS A 1 214 ? 12.133 37 6.711 1 96.31 214 LYS A O 1
ATOM 1756 N N . GLU A 1 215 ? 13.703 35.5 7.023 1 94.38 215 GLU A N 1
ATOM 1757 C CA . GLU A 1 215 ? 14.086 35.469 5.613 1 94.38 215 GLU A CA 1
ATOM 1758 C C . GLU A 1 215 ? 12.891 35.156 4.723 1 94.38 215 GLU A C 1
ATOM 1760 O O . GLU A 1 215 ? 12.602 35.875 3.771 1 94.38 215 GLU A O 1
ATOM 1765 N N . ILE A 1 216 ? 12.18 34.125 5.086 1 94.88 216 ILE A N 1
ATOM 1766 C CA . ILE A 1 216 ? 11.094 33.688 4.227 1 94.88 216 ILE A CA 1
ATOM 1767 C C . ILE A 1 216 ? 9.922 34.656 4.324 1 94.88 216 ILE A C 1
ATOM 1769 O O . ILE A 1 216 ? 9.25 34.906 3.328 1 94.88 216 ILE A O 1
ATOM 1773 N N . LEU A 1 217 ? 9.633 35.188 5.465 1 96.75 217 LEU A N 1
ATOM 1774 C CA . LEU A 1 217 ? 8.5 36.094 5.656 1 96.75 217 LEU A CA 1
ATOM 1775 C C . LEU A 1 217 ? 8.766 37.438 5.008 1 96.75 217 LEU A C 1
ATOM 1777 O O . LEU A 1 217 ? 7.844 38.094 4.488 1 96.75 217 LEU A O 1
ATOM 1781 N N . GLU A 1 218 ? 9.969 37.844 5.004 1 95.81 218 GLU A N 1
ATOM 1782 C CA . GLU A 1 218 ? 10.312 39.062 4.324 1 95.81 218 GLU A CA 1
ATOM 1783 C C . GLU A 1 218 ? 10.258 38.906 2.809 1 95.81 218 GLU A C 1
ATOM 1785 O O . GLU A 1 218 ? 9.719 39.781 2.107 1 95.81 218 GLU A O 1
ATOM 1790 N N . ALA A 1 219 ? 10.812 37.844 2.396 1 94.31 219 ALA A N 1
ATOM 1791 C CA . ALA A 1 219 ? 10.906 37.625 0.959 1 94.31 219 ALA A CA 1
ATOM 1792 C C . ALA A 1 219 ? 9.539 37.312 0.36 1 94.31 219 ALA A C 1
ATOM 1794 O O . ALA A 1 219 ? 9.266 37.688 -0.79 1 94.31 219 ALA A O 1
ATOM 1795 N N . HIS A 1 220 ? 8.656 36.719 1.112 1 94.12 220 HIS A N 1
ATOM 1796 C CA . HIS A 1 220 ? 7.379 36.281 0.581 1 94.12 220 HIS A CA 1
ATOM 1797 C C . HIS A 1 220 ? 6.223 36.719 1.465 1 94.12 220 HIS A C 1
ATOM 1799 O O . HIS A 1 220 ? 5.301 35.969 1.735 1 94.12 220 HIS A O 1
ATOM 1805 N N . ARG A 1 221 ? 6.305 37.875 1.913 1 92.62 221 ARG A N 1
ATOM 1806 C CA . ARG A 1 221 ? 5.344 38.375 2.891 1 92.62 221 ARG A CA 1
ATOM 1807 C C . ARG A 1 221 ? 3.914 38.25 2.377 1 92.62 221 ARG A C 1
ATOM 1809 O O . ARG A 1 221 ? 3.059 37.656 3.051 1 92.62 221 ARG A O 1
ATOM 1816 N N . MET A 1 222 ? 3.645 38.688 1.19 1 91.31 222 MET A N 1
ATOM 1817 C CA . MET A 1 222 ? 2.297 38.688 0.63 1 91.31 222 MET A CA 1
ATOM 1818 C C . MET A 1 222 ? 1.826 37.25 0.364 1 91.31 222 MET A C 1
ATOM 1820 O O . MET A 1 222 ? 0.67 36.938 0.629 1 91.31 222 MET A O 1
ATOM 1824 N N . GLU A 1 223 ? 2.711 36.562 -0.163 1 91.38 223 GLU A N 1
ATOM 1825 C CA . GLU A 1 223 ? 2.375 35.156 -0.438 1 91.38 223 GLU A CA 1
ATOM 1826 C C . GLU A 1 223 ? 2.062 34.406 0.849 1 91.38 223 GLU A C 1
ATOM 1828 O O . GLU A 1 223 ? 1.092 33.656 0.908 1 91.38 223 GLU A O 1
ATOM 1833 N N . ALA A 1 224 ? 2.879 34.594 1.813 1 93.56 224 ALA A N 1
ATOM 1834 C CA . ALA A 1 224 ? 2.656 33.938 3.105 1 93.56 224 ALA A CA 1
ATOM 1835 C C . ALA A 1 224 ? 1.302 34.344 3.689 1 93.56 224 ALA A C 1
ATOM 1837 O O . ALA A 1 224 ? 0.54 33.469 4.137 1 93.56 224 ALA A O 1
ATOM 1838 N N . LYS A 1 225 ? 1.035 35.594 3.664 1 92.5 225 LYS A N 1
ATOM 1839 C CA . LYS A 1 225 ? -0.241 36.062 4.18 1 92.5 225 LYS A CA 1
ATOM 1840 C C . LYS A 1 225 ? -1.413 35.438 3.445 1 92.5 225 LYS A C 1
ATOM 1842 O O . LYS A 1 225 ? -2.373 34.969 4.074 1 92.5 225 LYS A O 1
ATOM 1847 N N . GLU A 1 226 ? -1.344 35.438 2.174 1 88.88 226 GLU A N 1
ATOM 1848 C CA . GLU A 1 226 ? -2.418 34.875 1.36 1 88.88 226 GLU A CA 1
ATOM 1849 C C . GLU A 1 226 ? -2.6 33.375 1.642 1 88.88 226 GLU A C 1
ATOM 1851 O O . GLU A 1 226 ? -3.729 32.906 1.751 1 88.88 226 GLU A O 1
ATOM 1856 N N . MET A 1 227 ? -1.524 32.656 1.71 1 89 227 MET A N 1
ATOM 1857 C CA . MET A 1 227 ? -1.582 31.219 1.985 1 89 227 MET A CA 1
ATOM 1858 C C . MET A 1 227 ? -2.205 30.953 3.352 1 89 227 MET A C 1
ATOM 1860 O O . MET A 1 227 ? -3.1 30.109 3.477 1 89 227 MET A O 1
ATOM 1864 N N . LEU A 1 228 ? -1.732 31.688 4.312 1 92.19 228 LEU A N 1
ATOM 1865 C CA . LEU A 1 228 ? -2.236 31.516 5.672 1 92.19 228 LEU A CA 1
ATOM 1866 C C . LEU A 1 228 ? -3.707 31.906 5.762 1 92.19 228 LEU A C 1
ATOM 1868 O O . LEU A 1 228 ? -4.504 31.203 6.383 1 92.19 228 LEU A O 1
ATOM 1872 N N . PHE A 1 229 ? -4.016 32.938 5.109 1 88.38 229 PHE A N 1
ATOM 1873 C CA . PHE A 1 229 ? -5.395 33.406 5.086 1 88.38 229 PHE A CA 1
ATOM 1874 C C . PHE A 1 229 ? -6.312 32.375 4.465 1 88.38 229 PHE A C 1
ATOM 1876 O O . PHE A 1 229 ? -7.367 32.062 5.02 1 88.38 229 PHE A O 1
ATOM 1883 N N . THR A 1 230 ? -5.945 31.844 3.357 1 83.06 230 THR A N 1
ATOM 1884 C CA . THR A 1 230 ? -6.711 30.828 2.65 1 83.06 230 THR A CA 1
ATOM 1885 C C . THR A 1 230 ? -6.848 29.562 3.504 1 83.06 230 THR A C 1
ATOM 1887 O O . THR A 1 230 ? -7.926 28.969 3.568 1 83.06 230 THR A O 1
ATOM 1890 N N . GLU A 1 231 ? -5.797 29.188 4.109 1 84.25 231 GLU A N 1
ATOM 1891 C CA . GLU A 1 231 ? -5.797 27.984 4.941 1 84.25 231 GLU A CA 1
ATOM 1892 C C . GLU A 1 231 ? -6.773 28.109 6.105 1 84.25 231 GLU A C 1
ATOM 1894 O O . GLU A 1 231 ? -7.555 27.203 6.375 1 84.25 231 GLU A O 1
ATOM 1899 N N . TYR A 1 232 ? -6.805 29.266 6.754 1 82.88 232 TYR A N 1
ATOM 1900 C CA . TYR A 1 232 ? -7.688 29.5 7.895 1 82.88 232 TYR A CA 1
ATOM 1901 C C . TYR A 1 232 ? -9.141 29.594 7.449 1 82.88 232 TYR A C 1
ATOM 1903 O O . TYR A 1 232 ? -10.047 29.141 8.148 1 82.88 232 TYR A O 1
ATOM 1911 N N . ASN A 1 233 ? -9.305 30.156 6.336 1 75.06 233 ASN A N 1
ATOM 1912 C CA . ASN A 1 233 ? -10.664 30.25 5.805 1 75.06 233 ASN A CA 1
ATOM 1913 C C . ASN A 1 233 ? -11.203 28.875 5.406 1 75.06 233 ASN A C 1
ATOM 1915 O O . ASN A 1 233 ? -12.383 28.578 5.621 1 75.06 233 ASN A O 1
ATOM 1919 N N . GLU A 1 234 ? -10.352 28.141 4.793 1 73.56 234 GLU A N 1
ATOM 1920 C CA . GLU A 1 234 ? -10.734 26.781 4.445 1 73.56 234 GLU A CA 1
ATOM 1921 C C . GLU A 1 234 ? -11.078 25.969 5.691 1 73.56 234 GLU A C 1
ATOM 1923 O O . GLU A 1 234 ? -12.07 25.234 5.707 1 73.56 234 GLU A O 1
ATOM 1928 N N . GLU A 1 235 ? -10.32 26.125 6.68 1 70.56 235 GLU A N 1
ATOM 1929 C CA . GLU A 1 235 ? -10.562 25.422 7.938 1 70.56 235 GLU A CA 1
ATOM 1930 C C . GLU A 1 235 ? -11.883 25.859 8.562 1 70.56 235 GLU A C 1
ATOM 1932 O O . GLU A 1 235 ? -12.641 25.031 9.07 1 70.56 235 GLU A O 1
ATOM 1937 N N . ALA A 1 236 ? -12.062 27.156 8.547 1 65.75 236 ALA A N 1
ATOM 1938 C CA . ALA A 1 236 ? -13.312 27.688 9.07 1 65.75 236 ALA A CA 1
ATOM 1939 C C . ALA A 1 236 ? -14.508 27.141 8.289 1 65.75 236 ALA A C 1
ATOM 1941 O O . ALA A 1 236 ? -15.539 26.812 8.883 1 65.75 236 ALA A O 1
ATOM 1942 N N . HIS A 1 237 ? -14.328 27.047 6.996 1 61.16 237 HIS A N 1
ATOM 1943 C CA . HIS A 1 237 ? -15.383 26.5 6.145 1 61.16 237 HIS A CA 1
ATOM 1944 C C . HIS A 1 237 ? -15.656 25.047 6.473 1 61.16 237 HIS A C 1
ATOM 1946 O O . HIS A 1 237 ? -16.812 24.625 6.609 1 61.16 237 HIS A O 1
ATOM 1952 N N . ILE A 1 238 ? -14.641 24.328 6.598 1 62.28 238 ILE A N 1
ATOM 1953 C CA . ILE A 1 238 ? -14.766 22.922 6.918 1 62.28 238 ILE A CA 1
ATOM 1954 C C . ILE A 1 238 ? -15.453 22.75 8.273 1 62.28 238 ILE A C 1
ATOM 1956 O O . ILE A 1 238 ? -16.375 21.938 8.422 1 62.28 238 ILE A O 1
ATOM 1960 N N . ASN A 1 239 ? -15.047 23.5 9.234 1 59.16 239 ASN A N 1
ATOM 1961 C CA . ASN A 1 239 ? -15.648 23.453 10.562 1 59.16 239 ASN A CA 1
ATOM 1962 C C . ASN A 1 239 ? -17.125 23.828 10.516 1 59.16 239 ASN A C 1
ATOM 1964 O O . ASN A 1 239 ? -17.953 23.219 11.195 1 59.16 239 ASN A O 1
ATOM 1968 N N . HIS A 1 240 ? -17.359 24.766 9.711 1 53.84 240 HIS A N 1
ATOM 1969 C CA . HIS A 1 240 ? -18.75 25.172 9.539 1 53.84 240 HIS A CA 1
ATOM 1970 C C . HIS A 1 240 ? -19.578 24.047 8.906 1 53.84 240 HIS A C 1
ATOM 1972 O O . HIS A 1 240 ? -20.703 23.781 9.336 1 53.84 240 HIS A O 1
ATOM 1978 N N . VAL A 1 241 ? -19 23.531 7.891 1 54.28 241 VAL A N 1
ATOM 1979 C CA . VAL A 1 241 ? -19.688 22.438 7.211 1 54.28 241 VAL A CA 1
ATOM 1980 C C . VAL A 1 241 ? -19.875 21.266 8.172 1 54.28 241 VAL A C 1
ATOM 1982 O O . VAL A 1 241 ? -20.953 20.656 8.211 1 54.28 241 VAL A O 1
ATOM 1985 N N . LYS A 1 242 ? -18.922 20.984 8.992 1 58.06 242 LYS A N 1
ATOM 1986 C CA . LYS A 1 242 ? -19.016 19.906 9.984 1 58.06 242 LYS A CA 1
ATOM 1987 C C . LYS A 1 242 ? -20.094 20.219 11.023 1 58.06 242 LYS A C 1
ATOM 1989 O O . LYS A 1 242 ? -20.875 19.344 11.391 1 58.06 242 LYS A O 1
ATOM 1994 N N . GLU A 1 243 ? -19.938 21.391 11.523 1 51.31 243 GLU A N 1
ATOM 1995 C CA . GLU A 1 243 ? -20.953 21.812 12.484 1 51.31 243 GLU A CA 1
ATOM 1996 C C . GLU A 1 243 ? -22.344 21.719 11.883 1 51.31 243 GLU A C 1
ATOM 1998 O O . GLU A 1 243 ? -23.281 21.25 12.539 1 51.31 243 GLU A O 1
ATOM 2003 N N . SER A 1 244 ? -22.359 22.125 10.664 1 50.94 244 SER A N 1
ATOM 2004 C CA . SER A 1 244 ? -23.641 22.031 9.977 1 50.94 244 SER A CA 1
ATOM 2005 C C . SER A 1 244 ? -24.031 20.578 9.711 1 50.94 244 SER A C 1
ATOM 2007 O O . SER A 1 244 ? -25.188 20.203 9.891 1 50.94 244 SER A O 1
ATOM 2009 N N . SER A 1 245 ? -23.031 19.828 9.266 1 53.66 245 SER A N 1
ATOM 2010 C CA . SER A 1 245 ? -23.266 18.406 9.016 1 53.66 245 SER A CA 1
ATOM 2011 C C . SER A 1 245 ? -23.547 17.656 10.32 1 53.66 245 SER A C 1
ATOM 2013 O O . SER A 1 245 ? -24.391 16.766 10.352 1 53.66 245 SER A O 1
ATOM 2015 N N . TYR A 1 246 ? -22.734 17.969 11.328 1 49.62 246 TYR A N 1
ATOM 2016 C CA . TYR A 1 246 ? -23.016 17.438 12.656 1 49.62 246 TYR A CA 1
ATOM 2017 C C . TYR A 1 246 ? -24.453 17.766 13.078 1 49.62 246 TYR A C 1
ATOM 2019 O O . TYR A 1 246 ? -25.156 16.891 13.578 1 49.62 246 TYR A O 1
ATOM 2027 N N . GLU A 1 247 ? -24.734 19.016 12.906 1 47.62 247 GLU A N 1
ATOM 2028 C CA . GLU A 1 247 ? -26.109 19.406 13.219 1 47.62 247 GLU A CA 1
ATOM 2029 C C . GLU A 1 247 ? -27.109 18.625 12.367 1 47.62 247 GLU A C 1
ATOM 2031 O O . GLU A 1 247 ? -28.125 18.156 12.867 1 47.62 247 GLU A O 1
ATOM 2036 N N . ASN A 1 248 ? -26.672 18.5 11.164 1 51.62 248 ASN A N 1
ATOM 2037 C CA . ASN A 1 248 ? -27.547 17.75 10.281 1 51.62 248 ASN A CA 1
ATOM 2038 C C . ASN A 1 248 ? -27.484 16.25 10.578 1 51.62 248 ASN A C 1
ATOM 2040 O O . ASN A 1 248 ? -28.516 15.578 10.594 1 51.62 248 ASN A O 1
ATOM 2044 N N . GLY A 1 249 ? -26.297 15.734 10.664 1 54.06 249 GLY A N 1
ATOM 2045 C CA . GLY A 1 249 ? -26.141 14.344 11.062 1 54.06 249 GLY A CA 1
ATOM 2046 C C . GLY A 1 249 ? -26.719 14.055 12.43 1 54.06 249 GLY A C 1
ATOM 2047 O O . GLY A 1 249 ? -27.375 13.031 12.633 1 54.06 249 GLY A O 1
ATOM 2048 N N . TYR A 1 250 ? -26.406 14.93 13.398 1 51.25 250 TYR A N 1
ATOM 2049 C CA . TYR A 1 250 ? -27.016 14.867 14.719 1 51.25 250 TYR A CA 1
ATOM 2050 C C . TYR A 1 250 ? -28.531 14.891 14.617 1 51.25 250 TYR A C 1
ATOM 2052 O O . TYR A 1 250 ? -29.219 14.086 15.258 1 51.25 250 TYR A O 1
ATOM 2060 N N . GLY A 1 251 ? -28.938 15.82 13.828 1 48.69 251 GLY A N 1
ATOM 2061 C CA . GLY A 1 251 ? -30.375 15.852 13.57 1 48.69 251 GLY A CA 1
ATOM 2062 C C . GLY A 1 251 ? -30.891 14.586 12.922 1 48.69 251 GLY A C 1
ATOM 2063 O O . GLY A 1 251 ? -31.906 14.039 13.344 1 48.69 251 GLY A O 1
ATOM 2064 N N . LYS A 1 252 ? -30.156 14.172 11.945 1 57.41 252 LYS A N 1
ATOM 2065 C CA . LYS A 1 252 ? -30.562 12.938 11.273 1 57.41 252 LYS A CA 1
ATOM 2066 C C . LYS A 1 252 ? -30.422 11.734 12.211 1 57.41 252 LYS A C 1
ATOM 2068 O O . LYS A 1 252 ? -31.281 10.852 12.219 1 57.41 252 LYS A O 1
ATOM 2073 N N . GLY A 1 253 ? -29.281 11.695 12.891 1 56.59 253 GLY A N 1
ATOM 2074 C CA . GLY A 1 253 ? -29.109 10.656 13.891 1 56.59 253 GLY A CA 1
ATOM 2075 C C . GLY A 1 253 ? -30.188 10.672 14.953 1 56.59 253 GLY A C 1
ATOM 2076 O O . GLY A 1 253 ? -30.719 9.625 15.328 1 56.59 253 GLY A O 1
ATOM 2077 N N . LEU A 1 254 ? -30.469 11.898 15.461 1 56.94 254 LEU A N 1
ATOM 2078 C CA . LEU A 1 254 ? -31.578 12.078 16.391 1 56.94 254 LEU A CA 1
ATOM 2079 C C . LEU A 1 254 ? -32.875 11.586 15.773 1 56.94 254 LEU A C 1
ATOM 2081 O O . LEU A 1 254 ? -33.688 10.914 16.438 1 56.94 254 LEU A O 1
ATOM 2085 N N . GLU A 1 255 ? -32.938 11.914 14.547 1 60.53 255 GLU A N 1
ATOM 2086 C CA . GLU A 1 255 ? -34.156 11.5 13.852 1 60.53 255 GLU A CA 1
ATOM 2087 C C . GLU A 1 255 ? -34.188 9.984 13.648 1 60.53 255 GLU A C 1
ATOM 2089 O O . GLU A 1 255 ? -35.219 9.344 13.852 1 60.53 255 GLU A O 1
ATOM 2094 N N . GLU A 1 256 ? -33.094 9.492 13.25 1 65.31 256 GLU A N 1
ATOM 2095 C CA . GLU A 1 256 ? -33.031 8.047 13.031 1 65.31 256 GLU A CA 1
ATOM 2096 C C . GLU A 1 256 ? -33.188 7.281 14.336 1 65.31 256 GLU A C 1
ATOM 2098 O O . GLU A 1 256 ? -33.906 6.266 14.383 1 65.31 256 GLU A O 1
ATOM 2103 N N . GLU A 1 257 ? -32.562 7.703 15.391 1 65.19 257 GLU A N 1
ATOM 2104 C CA . GLU A 1 257 ? -32.719 7.078 16.688 1 65.19 257 GLU A CA 1
ATOM 2105 C C . GLU A 1 257 ? -34.156 7.258 17.203 1 65.19 257 GLU A C 1
ATOM 2107 O O . GLU A 1 257 ? -34.719 6.355 17.828 1 65.19 257 GLU A O 1
ATOM 2112 N N . ARG A 1 258 ? -34.688 8.43 17.047 1 67.81 258 ARG A N 1
ATOM 2113 C CA . ARG A 1 258 ? -36.094 8.656 17.359 1 67.81 258 ARG A CA 1
ATOM 2114 C C . ARG A 1 258 ? -37 7.691 16.578 1 67.81 258 ARG A C 1
ATOM 2116 O O . ARG A 1 258 ? -37.906 7.094 17.156 1 67.81 258 ARG A O 1
ATOM 2123 N N . ASP A 1 259 ? -36.625 7.578 15.289 1 73.69 259 ASP A N 1
ATOM 2124 C CA . ASP A 1 259 ? -37.375 6.641 14.469 1 73.69 259 ASP A CA 1
ATOM 2125 C C . ASP A 1 259 ? -37.219 5.211 14.977 1 73.69 259 ASP A C 1
ATOM 2127 O O . ASP A 1 259 ? -38.219 4.477 15.086 1 73.69 259 ASP A O 1
ATOM 2131 N N . ARG A 1 260 ? -36.062 4.852 15.273 1 72.19 260 ARG A N 1
ATOM 2132 C CA . ARG A 1 260 ? -35.812 3.52 15.812 1 72.19 260 ARG A CA 1
ATOM 2133 C C . ARG A 1 260 ? -36.531 3.32 17.141 1 72.19 260 ARG A C 1
ATOM 2135 O O . ARG A 1 260 ? -37.094 2.26 17.406 1 72.19 260 ARG A O 1
ATOM 2142 N N . ALA A 1 261 ? -36.5 4.289 18.031 1 72.06 261 ALA A N 1
ATOM 2143 C CA . ALA A 1 261 ? -37.188 4.242 19.328 1 72.06 261 ALA A CA 1
ATOM 2144 C C . ALA A 1 261 ? -38.688 4.098 19.156 1 72.06 261 ALA A C 1
ATOM 2146 O O . ALA A 1 261 ? -39.312 3.336 19.891 1 72.06 261 ALA A O 1
ATOM 2147 N N . ILE A 1 262 ? -39.156 4.785 18.203 1 80.88 262 ILE A N 1
ATOM 2148 C CA . ILE A 1 262 ? -40.594 4.73 17.938 1 80.88 262 ILE A CA 1
ATOM 2149 C C . ILE A 1 262 ? -40.969 3.346 17.422 1 80.88 262 ILE A C 1
ATOM 2151 O O . ILE A 1 262 ? -41.938 2.752 17.859 1 80.88 262 ILE A O 1
ATOM 2155 N N . LEU A 1 263 ? -40.094 2.867 16.547 1 80.94 263 LEU A N 1
ATOM 2156 C CA . LEU A 1 263 ? -40.375 1.555 15.977 1 80.94 263 LEU A CA 1
ATOM 2157 C C . LEU A 1 263 ? -40.312 0.47 17.047 1 80.94 263 LEU A C 1
ATOM 2159 O O . LEU A 1 263 ? -41.156 -0.428 17.094 1 80.94 263 LEU A O 1
ATOM 2163 N N . ILE A 1 264 ? -39.438 0.592 17.906 1 78.88 264 ILE A N 1
ATOM 2164 C CA . ILE A 1 264 ? -39.281 -0.35 19 1 78.88 264 ILE A CA 1
ATOM 2165 C C . ILE A 1 264 ? -40.5 -0.23 19.922 1 78.88 264 ILE A C 1
ATOM 2167 O O . ILE A 1 264 ? -41.062 -1.24 20.359 1 78.88 264 ILE A O 1
ATOM 2171 N N . PHE A 1 265 ? -40.938 0.991 20.234 1 79.06 265 PHE A N 1
ATOM 2172 C CA . PHE A 1 265 ? -42.125 1.285 21.047 1 79.06 265 PHE A CA 1
ATOM 2173 C C . PHE A 1 265 ? -43.344 0.65 20.438 1 79.06 265 PHE A C 1
ATOM 2175 O O . PHE A 1 265 ? -44.125 -0.012 21.141 1 79.06 265 PHE A O 1
ATOM 2182 N N . VAL A 1 266 ? -43.438 0.776 19.141 1 84.81 266 VAL A N 1
ATOM 2183 C CA . VAL A 1 266 ? -44.625 0.265 18.438 1 84.81 266 VAL A CA 1
ATOM 2184 C C . VAL A 1 266 ? -44.594 -1.261 18.406 1 84.81 266 VAL A C 1
ATOM 2186 O O . VAL A 1 266 ? -45.594 -1.92 18.672 1 84.81 266 VAL A O 1
ATOM 2189 N N . GLU A 1 267 ? -43.438 -1.793 18.125 1 82.12 267 GLU A N 1
ATOM 2190 C CA . GLU A 1 267 ? -43.281 -3.244 18.109 1 82.12 267 GLU A CA 1
ATOM 2191 C C . GLU A 1 267 ? -43.656 -3.865 19.453 1 82.12 267 GLU A C 1
ATOM 2193 O O . GLU A 1 267 ? -44.344 -4.891 19.5 1 82.12 267 GLU A O 1
ATOM 2198 N N . ASP A 1 268 ? -43.188 -3.258 20.484 1 82.5 268 ASP A N 1
ATOM 2199 C CA . ASP A 1 268 ? -43.469 -3.721 21.844 1 82.5 268 ASP A CA 1
ATOM 2200 C C . ASP A 1 268 ? -44.969 -3.701 22.141 1 82.5 268 ASP A C 1
ATOM 2202 O O . ASP A 1 268 ? -45.5 -4.641 22.734 1 82.5 268 ASP A O 1
ATOM 2206 N N . LYS A 1 269 ? -45.688 -2.744 21.672 1 86.5 269 LYS A N 1
ATOM 2207 C CA . LYS A 1 269 ? -47.125 -2.6 21.906 1 86.5 269 LYS A CA 1
ATOM 2208 C C . LYS A 1 269 ? -47.906 -3.602 21.078 1 86.5 269 LYS A C 1
ATOM 2210 O O . LYS A 1 269 ? -48.906 -4.164 21.562 1 86.5 269 LYS A O 1
ATOM 2215 N N . LEU A 1 270 ? -47.406 -3.781 19.938 1 86.69 270 LEU A N 1
ATOM 2216 C CA . LEU A 1 270 ? -48.062 -4.758 19.078 1 86.69 270 LEU A CA 1
ATOM 2217 C C . LEU A 1 270 ? -47.875 -6.168 19.641 1 86.69 270 LEU A C 1
ATOM 2219 O O . LEU A 1 270 ? -48.844 -6.961 19.625 1 86.69 270 LEU A O 1
ATOM 2223 N N . GLU A 1 271 ? -46.812 -6.426 20.156 1 83.25 271 GLU A N 1
ATOM 2224 C CA . GLU A 1 271 ? -46.531 -7.723 20.781 1 83.25 271 GLU A CA 1
ATOM 2225 C C . GLU A 1 271 ? -47.438 -7.949 21.984 1 83.25 271 GLU A C 1
ATOM 2227 O O . GLU A 1 271 ? -47.844 -9.078 22.266 1 83.25 271 GLU A O 1
ATOM 2232 N N . ASP A 1 272 ? -47.75 -6.891 22.625 1 84 272 ASP A N 1
ATOM 2233 C CA . ASP A 1 272 ? -48.625 -6.934 23.797 1 84 272 ASP A CA 1
ATOM 2234 C C . ASP A 1 272 ? -50.094 -6.914 23.391 1 84 272 ASP A C 1
ATOM 2236 O O . ASP A 1 272 ? -51 -6.809 24.234 1 84 272 ASP A O 1
ATOM 2240 N N . ASN A 1 273 ? -50.312 -6.941 22.156 1 87.94 273 ASN A N 1
ATOM 2241 C CA . ASN A 1 273 ? -51.656 -7.012 21.578 1 87.94 273 ASN A CA 1
ATOM 2242 C C . ASN A 1 273 ? -52.469 -5.77 21.906 1 87.94 273 ASN A C 1
ATOM 2244 O O . ASN A 1 273 ? -53.656 -5.875 22.203 1 87.94 273 ASN A O 1
ATOM 2248 N N . ILE A 1 274 ? -51.812 -4.699 21.953 1 87.94 274 ILE A N 1
ATOM 2249 C CA . ILE A 1 274 ? -52.5 -3.422 22.125 1 87.94 274 ILE A CA 1
ATOM 2250 C C . ILE A 1 274 ? -53.125 -2.992 20.797 1 87.94 274 ILE A C 1
ATOM 2252 O O . ILE A 1 274 ? -52.531 -3.193 19.734 1 87.94 274 ILE A O 1
ATOM 2256 N N . SER A 1 275 ? -54.281 -2.443 20.891 1 91.12 275 SER A N 1
ATOM 2257 C CA . SER A 1 275 ? -55 -2.074 19.688 1 91.12 275 SER A CA 1
ATOM 2258 C C . SER A 1 275 ? -54.312 -0.931 18.953 1 91.12 275 SER A C 1
ATOM 2260 O O . SER A 1 275 ? -53.656 -0.092 19.578 1 91.12 275 SER A O 1
ATOM 2262 N N . VAL A 1 276 ? -54.375 -0.792 17.625 1 91.38 276 VAL A N 1
ATOM 2263 C CA . VAL A 1 276 ? -53.75 0.188 16.75 1 91.38 276 VAL A CA 1
ATOM 2264 C C . VAL A 1 276 ? -54.188 1.596 17.141 1 91.38 276 VAL A C 1
ATOM 2266 O O . VAL A 1 276 ? -53.375 2.531 17.141 1 91.38 276 VAL A O 1
ATOM 2269 N N . GLU A 1 277 ? -55.438 1.63 17.516 1 91.19 277 GLU A N 1
ATOM 2270 C CA . GLU A 1 277 ? -55.969 2.928 17.891 1 91.19 277 GLU A CA 1
ATOM 2271 C C . GLU A 1 277 ? -55.281 3.48 19.141 1 91.19 277 GLU A C 1
ATOM 2273 O O . GLU A 1 277 ? -54.969 4.664 19.188 1 91.19 277 GLU A O 1
ATOM 2278 N N . ILE A 1 278 ? -55.094 2.668 20.047 1 90.81 278 ILE A N 1
ATOM 2279 C CA . ILE A 1 278 ? -54.406 3.047 21.297 1 90.81 278 ILE A CA 1
ATOM 2280 C C . ILE A 1 278 ? -52.969 3.406 21.016 1 90.81 278 ILE A C 1
ATOM 2282 O O . ILE A 1 278 ? -52.438 4.383 21.562 1 90.81 278 ILE A O 1
ATOM 2286 N N . ILE A 1 279 ? -52.312 2.707 20.172 1 92.56 279 ILE A N 1
ATOM 2287 C CA . ILE A 1 279 ? -50.906 2.963 19.812 1 92.56 279 ILE A CA 1
ATOM 2288 C C . ILE A 1 279 ? -50.812 4.32 19.109 1 92.56 279 ILE A C 1
ATOM 2290 O O . ILE A 1 279 ? -49.906 5.102 19.406 1 92.56 279 ILE A O 1
ATOM 2294 N N . GLU A 1 280 ?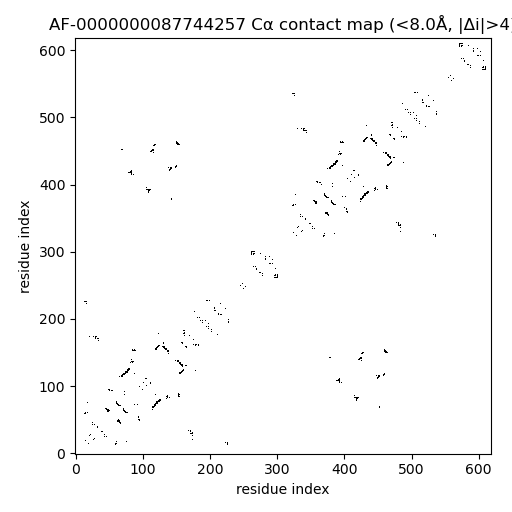 -51.656 4.52 18.219 1 90.5 280 GLU A N 1
ATOM 2295 C CA . GLU A 1 280 ? -51.688 5.797 17.516 1 90.5 280 GLU A CA 1
ATOM 2296 C C . GLU A 1 280 ? -51.812 6.961 18.5 1 90.5 280 GLU A C 1
ATOM 2298 O O . GLU A 1 280 ? -51.094 7.969 18.359 1 90.5 280 GLU A O 1
ATOM 2303 N N . ASN A 1 281 ? -52.688 6.777 19.406 1 87 281 ASN A N 1
ATOM 2304 C CA . ASN A 1 281 ? -52.875 7.812 20.406 1 87 281 ASN A CA 1
ATOM 2305 C C . ASN A 1 281 ? -51.625 8.031 21.266 1 87 281 ASN A C 1
ATOM 2307 O O . ASN A 1 281 ? -51.281 9.172 21.578 1 87 281 ASN A O 1
ATOM 2311 N N . LYS A 1 282 ? -51 7.02 21.672 1 83.75 282 LYS A N 1
ATOM 2312 C CA . LYS A 1 282 ? -49.781 7.109 22.469 1 83.75 282 LYS A CA 1
ATOM 2313 C C . LYS A 1 282 ? -48.656 7.77 21.672 1 83.75 282 LYS A C 1
ATOM 2315 O O . LYS A 1 282 ? -47.906 8.562 22.219 1 83.75 282 LYS A O 1
ATOM 2320 N N . LEU A 1 283 ? -48.594 7.453 20.438 1 86.75 283 LEU A N 1
ATOM 2321 C CA . LEU A 1 283 ? -47.562 8.055 19.578 1 86.75 283 LEU A CA 1
ATOM 2322 C C . LEU A 1 283 ? -47.812 9.547 19.406 1 86.75 283 LEU A C 1
ATOM 2324 O O . LEU A 1 283 ? -46.875 10.344 19.375 1 86.75 283 LEU A O 1
ATOM 2328 N N . ASN A 1 284 ? -49 9.844 19.297 1 83.12 284 ASN A N 1
ATOM 2329 C CA . ASN A 1 284 ? -49.375 11.25 19.219 1 83.12 284 ASN A CA 1
ATOM 2330 C C . ASN A 1 284 ? -49 11.984 20.516 1 83.12 284 ASN A C 1
ATOM 2332 O O . ASN A 1 284 ? -48.406 13.062 20.469 1 83.12 284 ASN A O 1
ATOM 2336 N N . LYS A 1 285 ? -49.312 11.398 21.594 1 78.81 285 LYS A N 1
ATOM 2337 C CA . LYS A 1 285 ? -49.125 12.031 22.891 1 78.81 285 LYS A CA 1
ATOM 2338 C C . LYS A 1 285 ? -47.625 12.07 23.266 1 78.81 285 LYS A C 1
ATOM 2340 O O . LYS A 1 285 ? -47.156 13.086 23.766 1 78.81 285 LYS A O 1
ATOM 2345 N N . ARG A 1 286 ? -46.938 11.039 22.969 1 76.38 286 ARG A N 1
ATOM 2346 C CA . ARG A 1 286 ? -45.562 10.898 23.484 1 76.38 286 ARG A CA 1
ATOM 2347 C C . ARG A 1 286 ? -44.562 11.422 22.484 1 76.38 286 ARG A C 1
ATOM 2349 O O . ARG A 1 286 ? -43.5 11.938 22.859 1 76.38 286 ARG A O 1
ATOM 2356 N N . TYR A 1 287 ? -44.906 11.297 21.219 1 80.31 287 TYR A N 1
ATOM 2357 C CA . TYR A 1 287 ? -43.906 11.648 20.219 1 80.31 287 TYR A CA 1
ATOM 2358 C C . TYR A 1 287 ? -44.406 12.766 19.312 1 80.31 287 TYR A C 1
ATOM 2360 O O . TYR A 1 287 ? -43.75 13.172 18.359 1 80.31 287 TYR A O 1
ATOM 2368 N N . ASP A 1 288 ? -45.594 13.133 19.594 1 79.88 288 ASP A N 1
ATOM 2369 C CA . ASP A 1 288 ? -46.219 14.234 18.859 1 79.88 288 ASP A CA 1
ATOM 2370 C C . ASP A 1 288 ? -46.281 13.922 17.359 1 79.88 288 ASP A C 1
ATOM 2372 O O . ASP A 1 288 ? -45.969 14.773 16.531 1 79.88 288 ASP A O 1
ATOM 2376 N N . LEU A 1 289 ? -46.625 12.727 17.109 1 81.88 289 LEU A N 1
ATOM 2377 C CA . LEU A 1 289 ? -46.719 12.297 15.719 1 81.88 289 LEU A CA 1
ATOM 2378 C C . LEU A 1 289 ? -48.125 12.531 15.18 1 81.88 289 LEU A C 1
ATOM 2380 O O . LEU A 1 289 ? -49.125 12.375 15.906 1 81.88 289 LEU A O 1
ATOM 2384 N N . SER A 1 290 ? -48.125 12.945 13.93 1 82.44 290 SER A N 1
ATOM 2385 C CA . SER A 1 290 ? -49.438 13 13.242 1 82.44 290 SER A CA 1
ATOM 2386 C C . SER A 1 290 ? -50 11.602 13.055 1 82.44 290 SER A C 1
ATOM 2388 O O . SER A 1 290 ? -49.281 10.609 13.109 1 82.44 290 SER A O 1
ATOM 2390 N N . SER A 1 291 ? -51.281 11.617 12.852 1 85.44 291 SER A N 1
ATOM 2391 C CA . SER A 1 291 ? -51.969 10.352 12.648 1 85.44 291 SER A CA 1
ATOM 2392 C C . SER A 1 291 ? -51.406 9.586 11.469 1 85.44 291 SER A C 1
ATOM 2394 O O . SER A 1 291 ? -51.188 8.375 11.547 1 85.44 291 SER A O 1
ATOM 2396 N N . ASP A 1 292 ? -51.062 10.375 10.508 1 85.12 292 ASP A N 1
ATOM 2397 C CA . ASP A 1 292 ? -50.531 9.742 9.305 1 85.12 292 ASP A CA 1
ATOM 2398 C C . ASP A 1 292 ? -49.156 9.141 9.562 1 85.12 292 ASP A C 1
ATOM 2400 O O . ASP A 1 292 ? -48.875 8.016 9.141 1 85.12 292 ASP A O 1
ATOM 2404 N N . LYS A 1 293 ? -48.469 9.805 10.219 1 86.12 293 LYS A N 1
ATOM 2405 C CA . LYS A 1 293 ? -47.125 9.336 10.5 1 86.12 293 LYS A CA 1
ATOM 2406 C C . LYS A 1 293 ? -47.125 8.164 11.477 1 86.12 293 LYS A C 1
ATOM 2408 O O . LYS A 1 293 ? -46.344 7.23 11.352 1 86.12 293 LYS A O 1
ATOM 2413 N N . ALA A 1 294 ? -48.031 8.258 12.414 1 88.69 294 ALA A N 1
ATOM 2414 C CA . ALA A 1 294 ? -48.188 7.156 13.359 1 88.69 294 ALA A CA 1
ATOM 2415 C C . ALA A 1 294 ? -48.562 5.867 12.641 1 88.69 294 ALA A C 1
ATOM 2417 O O . ALA A 1 294 ? -48 4.805 12.914 1 88.69 294 ALA A O 1
ATOM 2418 N N . LYS A 1 295 ? -49.406 6.07 11.766 1 88.5 295 LYS A N 1
ATOM 2419 C CA . LYS A 1 295 ? -49.844 4.91 11 1 88.5 295 LYS A CA 1
ATOM 2420 C C . LYS A 1 295 ? -48.719 4.332 10.164 1 88.5 295 LYS A C 1
ATOM 2422 O O . LYS A 1 295 ? -48.594 3.115 10.031 1 88.5 295 LYS A O 1
ATOM 2427 N N . GLU A 1 296 ? -47.938 5.188 9.703 1 87.75 296 GLU A N 1
ATOM 2428 C CA . GLU A 1 296 ? -46.781 4.75 8.93 1 87.75 296 GLU A CA 1
ATOM 2429 C C . GLU A 1 296 ? -45.812 3.91 9.773 1 87.75 296 GLU A C 1
ATOM 2431 O O . GLU A 1 296 ? -45.312 2.879 9.32 1 87.75 296 GLU A O 1
ATOM 2436 N N . TYR A 1 297 ? -45.625 4.324 10.914 1 89.06 297 TYR A N 1
ATOM 2437 C CA . TYR A 1 297 ? -44.719 3.598 11.812 1 89.06 297 TYR A CA 1
ATOM 2438 C C . TYR A 1 297 ? -45.312 2.246 12.195 1 89.06 297 TYR A C 1
ATOM 2440 O O . TYR A 1 297 ? -44.594 1.249 12.289 1 89.06 297 TYR A O 1
ATOM 2448 N N . ILE A 1 298 ? -46.656 2.207 12.375 1 91.19 298 ILE A N 1
ATOM 2449 C CA . ILE A 1 298 ? -47.344 0.97 12.734 1 91.19 298 ILE A CA 1
ATOM 2450 C C . ILE A 1 298 ? -47.25 -0.019 11.57 1 91.19 298 ILE A C 1
ATOM 2452 O O . ILE A 1 298 ? -47 -1.205 11.781 1 91.19 298 ILE A O 1
ATOM 2456 N N . GLU A 1 299 ? -47.344 0.542 10.469 1 88.56 299 GLU A N 1
ATOM 2457 C CA . GLU A 1 299 ? -47.219 -0.298 9.281 1 88.56 299 GLU A CA 1
ATOM 2458 C C . GLU A 1 299 ? -45.812 -0.84 9.117 1 88.56 299 GLU A C 1
ATOM 2460 O O . GLU A 1 299 ? -45.625 -2.018 8.797 1 88.56 299 GLU A O 1
ATOM 2465 N N . ARG A 1 300 ? -44.938 -0.017 9.328 1 86.06 300 ARG A N 1
ATOM 2466 C CA . ARG A 1 300 ? -43.562 -0.413 9.195 1 86.06 300 ARG A CA 1
ATOM 2467 C C . ARG A 1 300 ? -43.188 -1.457 10.242 1 86.06 300 ARG A C 1
ATOM 2469 O O . ARG A 1 300 ? -42.5 -2.443 9.93 1 86.06 300 ARG A O 1
ATOM 2476 N N . ALA A 1 301 ? -43.625 -1.271 11.406 1 84.69 301 ALA A N 1
ATOM 2477 C CA . ALA A 1 301 ? -43.344 -2.209 12.492 1 84.69 301 ALA A CA 1
ATOM 2478 C C . ALA A 1 301 ? -44.031 -3.551 12.242 1 84.69 301 ALA A C 1
ATOM 2480 O O . ALA A 1 301 ? -43.469 -4.609 12.484 1 84.69 301 ALA A O 1
ATOM 2481 N N . SER A 1 302 ? -45.156 -3.467 11.766 1 86.81 302 SER A N 1
ATOM 2482 C CA . SER A 1 302 ? -45.906 -4.676 11.438 1 86.81 302 SER A CA 1
ATOM 2483 C C . SER A 1 302 ? -45.219 -5.477 10.344 1 86.81 302 SER A C 1
ATOM 2485 O O . SER A 1 302 ? -45.156 -6.707 10.398 1 86.81 302 SER A O 1
ATOM 2487 N N . ALA A 1 303 ? -44.688 -4.766 9.477 1 82.25 303 ALA A N 1
ATOM 2488 C CA . ALA A 1 303 ? -43.969 -5.414 8.383 1 82.25 303 ALA A CA 1
ATOM 2489 C C . ALA A 1 303 ? -42.688 -6.082 8.883 1 82.25 303 ALA A C 1
ATOM 2491 O O . ALA A 1 303 ? -42.375 -7.199 8.477 1 82.25 303 ALA A O 1
ATOM 2492 N N . ILE A 1 304 ? -42.094 -5.453 9.688 1 77.94 304 ILE A N 1
ATOM 2493 C CA . ILE A 1 304 ? -40.844 -5.961 10.266 1 77.94 304 ILE A CA 1
ATOM 2494 C C . ILE A 1 304 ? -41.125 -7.215 11.086 1 77.94 304 ILE A C 1
ATOM 2496 O O . ILE A 1 304 ? -40.375 -8.195 11.031 1 77.94 304 ILE A O 1
ATOM 2500 N N . MET A 1 305 ? -42.219 -7.207 11.812 1 78.88 305 MET A N 1
ATOM 2501 C CA . MET A 1 305 ? -42.625 -8.336 12.656 1 78.88 305 MET A CA 1
ATOM 2502 C C . MET A 1 305 ? -43.031 -9.531 11.797 1 78.88 305 MET A C 1
ATOM 2504 O O . MET A 1 305 ? -42.781 -10.68 12.18 1 78.88 305 MET A O 1
ATOM 2508 N N . LYS A 1 306 ? -43.406 -9.336 10.703 1 78.44 306 LYS A N 1
ATOM 2509 C CA . LYS A 1 306 ? -43.812 -10.406 9.797 1 78.44 306 LYS A CA 1
ATOM 2510 C C . LYS A 1 306 ? -42.594 -11.055 9.148 1 78.44 306 LYS A C 1
ATOM 2512 O O . LYS A 1 306 ? -42.594 -12.25 8.859 1 78.44 306 LYS A O 1
ATOM 2517 N N . GLU A 1 307 ? -41.625 -10.289 8.969 1 71.19 307 GLU A N 1
ATOM 2518 C CA . GLU A 1 307 ? -40.406 -10.797 8.352 1 71.19 307 GLU A CA 1
ATOM 2519 C C . GLU A 1 307 ? -39.594 -11.641 9.336 1 71.19 307 GLU A C 1
ATOM 2521 O O . GLU A 1 307 ? -38.844 -12.531 8.93 1 71.19 307 GLU A O 1
ATOM 2526 N N . LYS A 1 308 ? -39.75 -11.422 10.547 1 68 308 LYS A N 1
ATOM 2527 C CA . LYS A 1 308 ? -39.062 -12.164 11.594 1 68 308 LYS A CA 1
ATOM 2528 C C . LYS A 1 308 ? -39.781 -13.477 11.906 1 68 308 LYS A C 1
ATOM 2530 O O . LYS A 1 308 ? -39.219 -14.367 12.523 1 68 308 LYS A O 1
ATOM 2535 N N . LYS A 1 309 ? -40.781 -13.75 11.406 1 58.66 309 LYS A N 1
ATOM 2536 C CA . LYS A 1 309 ? -41.5 -15.016 11.578 1 58.66 309 LYS A CA 1
ATOM 2537 C C . LYS A 1 309 ? -41.25 -15.961 10.406 1 58.66 309 LYS A C 1
ATOM 2539 O O . LYS A 1 309 ? -41.188 -15.523 9.258 1 58.66 309 LYS A O 1
ATOM 2544 N N . MET B 1 1 ? 21.859 11.391 -35.844 1 23.16 1 MET B N 1
ATOM 2545 C CA . MET B 1 1 ? 20.438 11.281 -35.531 1 23.16 1 MET B CA 1
ATOM 2546 C C . MET B 1 1 ? 20.078 9.859 -35.125 1 23.16 1 MET B C 1
ATOM 2548 O O . MET B 1 1 ? 19.875 8.992 -35.969 1 23.16 1 MET B O 1
ATOM 2552 N N . GLU B 1 2 ? 20.688 9.297 -34.125 1 26.12 2 GLU B N 1
ATOM 2553 C CA . GLU B 1 2 ? 20.625 7.871 -33.812 1 26.12 2 GLU B CA 1
ATOM 2554 C C . GLU B 1 2 ? 19.203 7.445 -33.438 1 26.12 2 GLU B C 1
ATOM 2556 O O . GLU B 1 2 ? 18.594 8.078 -32.562 1 26.12 2 GLU B O 1
ATOM 2561 N N . GLU B 1 3 ? 18.484 6.816 -34.344 1 24.95 3 GLU B N 1
ATOM 2562 C CA . GLU B 1 3 ? 17.125 6.289 -34.281 1 24.95 3 GLU B CA 1
ATOM 2563 C C . GLU B 1 3 ? 16.953 5.398 -33.062 1 24.95 3 GLU B C 1
ATOM 2565 O O . GLU B 1 3 ? 17.625 4.367 -32.938 1 24.95 3 GLU B O 1
ATOM 2570 N N . VAL B 1 4 ? 16.672 6.051 -31.938 1 27.78 4 VAL B N 1
ATOM 2571 C CA . VAL B 1 4 ? 16.219 5.301 -30.766 1 27.78 4 VAL B CA 1
ATOM 2572 C C . VAL B 1 4 ? 15.141 4.309 -31.172 1 27.78 4 VAL B C 1
ATOM 2574 O O . VAL B 1 4 ? 14.055 4.711 -31.594 1 27.78 4 VAL B O 1
ATOM 2577 N N . VAL B 1 5 ? 15.508 3.117 -31.672 1 27.95 5 VAL B N 1
ATOM 2578 C CA . VAL B 1 5 ? 14.594 2.021 -31.984 1 27.95 5 VAL B CA 1
ATOM 2579 C C . VAL B 1 5 ? 13.656 1.776 -30.812 1 27.95 5 VAL B C 1
ATOM 2581 O O . VAL B 1 5 ? 14.102 1.388 -29.719 1 27.95 5 VAL B O 1
ATOM 2584 N N . THR B 1 6 ? 12.68 2.646 -30.625 1 28.5 6 THR B N 1
ATOM 2585 C CA . THR B 1 6 ? 11.523 2.348 -29.781 1 28.5 6 THR B CA 1
ATOM 2586 C C . THR B 1 6 ? 11.016 0.931 -30.047 1 28.5 6 THR B C 1
ATOM 2588 O O . THR B 1 6 ? 10.516 0.637 -31.141 1 28.5 6 THR B O 1
ATOM 2591 N N . GLU B 1 7 ? 11.797 -0.058 -29.734 1 29.06 7 GLU B N 1
ATOM 2592 C CA . GLU B 1 7 ? 11.242 -1.402 -29.844 1 29.06 7 GLU B CA 1
ATOM 2593 C C . GLU B 1 7 ? 9.766 -1.422 -29.453 1 29.06 7 GLU B C 1
ATOM 2595 O O . GLU B 1 7 ? 9.391 -0.905 -28.406 1 29.06 7 GLU B O 1
ATOM 2600 N N . ASN B 1 8 ? 8.914 -1.282 -30.469 1 28.41 8 ASN B N 1
ATOM 2601 C CA . ASN B 1 8 ? 7.488 -1.571 -30.406 1 28.41 8 ASN B CA 1
ATOM 2602 C C . ASN B 1 8 ? 7.191 -2.684 -29.406 1 28.41 8 ASN B C 1
ATOM 2604 O O . ASN B 1 8 ? 7.57 -3.836 -29.609 1 28.41 8 ASN B O 1
ATOM 2608 N N . ARG B 1 9 ? 7.34 -2.389 -28.188 1 33.09 9 ARG B N 1
ATOM 2609 C CA . ARG B 1 9 ? 6.801 -3.34 -27.219 1 33.09 9 ARG B CA 1
ATOM 2610 C C . ARG B 1 9 ? 5.48 -3.93 -27.719 1 33.09 9 ARG B C 1
ATOM 2612 O O . ARG B 1 9 ? 4.484 -3.217 -27.828 1 33.09 9 ARG B O 1
ATOM 2619 N N . GLY B 1 10 ? 5.48 -4.762 -28.703 1 30.83 10 GLY B N 1
ATOM 2620 C CA . GLY B 1 10 ? 4.34 -5.512 -29.188 1 30.83 10 GLY B CA 1
ATOM 2621 C C . GLY B 1 10 ? 3.295 -5.773 -28.125 1 30.83 10 GLY B C 1
ATOM 2622 O O . GLY B 1 10 ? 3.609 -5.797 -26.938 1 30.83 10 GLY B O 1
ATOM 2623 N N . ASN B 1 11 ? 2.039 -5.441 -28.391 1 33.31 11 ASN B N 1
ATOM 2624 C CA . ASN B 1 11 ? 0.826 -5.793 -27.656 1 33.31 11 ASN B CA 1
ATOM 2625 C C . ASN B 1 11 ? 0.906 -7.203 -27.078 1 33.31 11 ASN B C 1
ATOM 2627 O O . ASN B 1 11 ? 0.63 -8.18 -27.781 1 33.31 11 ASN B O 1
ATOM 2631 N N . ARG B 1 12 ? 1.896 -7.621 -26.516 1 37.5 12 ARG B N 1
ATOM 2632 C CA . ARG B 1 12 ? 1.832 -8.961 -25.953 1 37.5 12 ARG B CA 1
ATOM 2633 C C . ARG B 1 12 ? 0.514 -9.188 -25.219 1 37.5 12 ARG B C 1
ATOM 2635 O O . ARG B 1 12 ? 0.295 -8.625 -24.141 1 37.5 12 ARG B O 1
ATOM 2642 N N . GLU B 1 13 ? -0.482 -9.258 -25.891 1 40.72 13 GLU B N 1
ATOM 2643 C CA . GLU B 1 13 ? -1.737 -9.75 -25.328 1 40.72 13 GLU B CA 1
ATOM 2644 C C . GLU B 1 13 ? -1.488 -10.82 -24.281 1 40.72 13 GLU B C 1
ATOM 2646 O O . GLU B 1 13 ? -1.151 -11.961 -24.609 1 40.72 13 GLU B O 1
ATOM 2651 N N . HIS B 1 14 ? -0.904 -10.492 -23.312 1 46.81 14 HIS B N 1
ATOM 2652 C CA . HIS B 1 14 ? -0.609 -11.414 -22.219 1 46.81 14 HIS B CA 1
ATOM 2653 C C . HIS B 1 14 ? -1.854 -12.188 -21.797 1 46.81 14 HIS B C 1
ATOM 2655 O O . HIS B 1 14 ? -2.906 -11.594 -21.547 1 46.81 14 HIS B O 1
ATOM 2661 N N . LYS B 1 15 ? -1.953 -13.406 -22.266 1 56.53 15 LYS B N 1
ATOM 2662 C CA . LYS B 1 15 ? -3.037 -14.367 -22.094 1 56.53 15 LYS B CA 1
ATOM 2663 C C . LYS B 1 15 ? -3.158 -14.812 -20.625 1 56.53 15 LYS B C 1
ATOM 2665 O O . LYS B 1 15 ? -2.152 -14.922 -19.922 1 56.53 15 LYS B O 1
ATOM 2670 N N . ASP B 1 16 ? -4.312 -14.867 -20.109 1 72.56 16 ASP B N 1
ATOM 2671 C CA . ASP B 1 16 ? -4.684 -15.383 -18.797 1 72.56 16 ASP B CA 1
ATOM 2672 C C . ASP B 1 16 ? -4.133 -16.797 -18.594 1 72.56 16 ASP B C 1
ATOM 2674 O O . ASP B 1 16 ? -4.008 -17.562 -19.547 1 72.56 16 ASP B O 1
ATOM 2678 N N . ARG B 1 17 ? -3.645 -17.062 -17.422 1 83.69 17 ARG B N 1
ATOM 2679 C CA . ARG B 1 17 ? -3.258 -18.422 -17.031 1 83.69 17 ARG B CA 1
ATOM 2680 C C . ARG B 1 17 ? -4.48 -19.328 -16.891 1 83.69 17 ARG B C 1
ATOM 2682 O O . ARG B 1 17 ? -5.586 -18.844 -16.641 1 83.69 17 ARG B O 1
ATOM 2689 N N . PHE B 1 18 ? -4.258 -20.609 -17.172 1 91.69 18 PHE B N 1
ATOM 2690 C CA . PHE B 1 18 ? -5.359 -21.562 -17.094 1 91.69 18 PHE B CA 1
ATOM 2691 C C . PHE B 1 18 ? -5.977 -21.547 -15.695 1 91.69 18 PHE B C 1
ATOM 2693 O O . PHE B 1 18 ? -7.188 -21.719 -15.539 1 91.69 18 PHE B O 1
ATOM 2700 N N . PHE B 1 19 ? -5.18 -21.375 -14.633 1 93.5 19 PHE B N 1
ATOM 2701 C CA . PHE B 1 19 ? -5.66 -21.25 -13.258 1 93.5 19 PHE B CA 1
ATOM 2702 C C . PHE B 1 19 ? -6.762 -20.203 -13.164 1 93.5 19 PHE B C 1
ATOM 2704 O O . PHE B 1 19 ? -7.793 -20.422 -12.523 1 93.5 19 PHE B O 1
ATOM 2711 N N . LYS B 1 20 ? -6.477 -19.078 -13.727 1 89.88 20 LYS B N 1
ATOM 2712 C CA . LYS B 1 20 ? -7.473 -18 -13.727 1 89.88 20 LYS B CA 1
ATOM 2713 C C . LYS B 1 20 ? -8.766 -18.453 -14.406 1 89.88 20 LYS B C 1
ATOM 2715 O O . LYS B 1 20 ? -9.859 -18.109 -13.961 1 89.88 20 LYS B O 1
ATOM 2720 N N . LYS B 1 21 ? -8.648 -19.172 -15.5 1 90.31 21 LYS B N 1
ATOM 2721 C CA . LYS B 1 21 ? -9.82 -19.703 -16.203 1 90.31 21 LYS B CA 1
ATOM 2722 C C . LYS B 1 21 ? -10.609 -20.656 -15.297 1 90.31 21 LYS B C 1
ATOM 2724 O O . LYS B 1 21 ? -11.844 -20.625 -15.289 1 90.31 21 LYS B O 1
ATOM 2729 N N . VAL B 1 22 ? -9.922 -21.484 -14.586 1 93.88 22 VAL B N 1
ATOM 2730 C CA . VAL B 1 22 ? -10.531 -22.453 -13.68 1 93.88 22 VAL B CA 1
ATOM 2731 C C . VAL B 1 22 ? -11.359 -21.719 -12.625 1 93.88 22 VAL B C 1
ATOM 2733 O O . VAL B 1 22 ? -12.445 -22.172 -12.266 1 93.88 22 VAL B O 1
ATOM 2736 N N . PHE B 1 23 ? -10.906 -20.578 -12.203 1 93.44 23 PHE B N 1
ATOM 2737 C CA . PHE B 1 23 ? -11.57 -19.859 -11.125 1 93.44 23 PHE B CA 1
ATOM 2738 C C . PHE B 1 23 ? -12.219 -18.578 -11.648 1 93.44 23 PHE B C 1
ATOM 2740 O O . PHE B 1 23 ? -12.273 -17.578 -10.938 1 93.44 23 PHE B O 1
ATOM 2747 N N . SER B 1 24 ? -12.664 -18.641 -12.82 1 89.06 24 SER B N 1
ATOM 2748 C CA . SER B 1 24 ? -13.305 -17.484 -13.445 1 89.06 24 SER B CA 1
ATOM 2749 C C . SER B 1 24 ? -14.773 -17.391 -13.031 1 89.06 24 SER B C 1
ATOM 2751 O O . SER B 1 24 ? -15.359 -16.297 -13.07 1 89.06 24 SER B O 1
ATOM 2753 N N . SER B 1 25 ? -15.391 -18.5 -12.664 1 90.31 25 SER B N 1
ATOM 2754 C CA . SER B 1 25 ? -16.781 -18.469 -12.234 1 90.31 25 SER B CA 1
ATOM 2755 C C . SER B 1 25 ? -16.891 -18.109 -10.75 1 90.31 25 SER B C 1
ATOM 2757 O O . SER B 1 25 ? -16.062 -18.516 -9.945 1 90.31 25 SER B O 1
ATOM 2759 N N . LYS B 1 26 ? -18.031 -17.5 -10.406 1 93.69 26 LYS B N 1
ATOM 2760 C CA . LYS B 1 26 ? -18.281 -17.141 -9.016 1 93.69 26 LYS B CA 1
ATOM 2761 C C . LYS B 1 26 ? -18.359 -18.375 -8.125 1 93.69 26 LYS B C 1
ATOM 2763 O O . LYS B 1 26 ? -17.906 -18.344 -6.98 1 93.69 26 LYS B O 1
ATOM 2768 N N . LYS B 1 27 ? -18.922 -19.375 -8.656 1 95 27 LYS B N 1
ATOM 2769 C CA . LYS B 1 27 ? -19.047 -20.609 -7.887 1 95 27 LYS B CA 1
ATOM 2770 C C . LYS B 1 27 ? -17.672 -21.172 -7.523 1 95 27 LYS B C 1
ATOM 2772 O O . LYS B 1 27 ? -17.406 -21.5 -6.363 1 95 27 LYS B O 1
ATOM 2777 N N . ALA B 1 28 ? -16.812 -21.297 -8.484 1 94.62 28 ALA B N 1
ATOM 2778 C CA . ALA B 1 28 ? -15.461 -21.812 -8.242 1 94.62 28 ALA B CA 1
ATOM 2779 C C . ALA B 1 28 ? -14.695 -20.906 -7.285 1 94.62 28 ALA B C 1
ATOM 2781 O O . ALA B 1 28 ? -13.977 -21.391 -6.41 1 94.62 28 ALA B O 1
ATOM 2782 N N . LEU B 1 29 ? -14.891 -19.641 -7.465 1 94.88 29 LEU B N 1
ATOM 2783 C CA . LEU B 1 29 ? -14.211 -18.672 -6.609 1 94.88 29 LEU B CA 1
ATOM 2784 C C . LEU B 1 29 ? -14.695 -18.797 -5.168 1 94.88 29 LEU B C 1
ATOM 2786 O O . LEU B 1 29 ? -13.891 -18.703 -4.23 1 94.88 29 LEU B O 1
ATOM 2790 N N . LEU B 1 30 ? -15.977 -18.984 -5.023 1 96.5 30 LEU B N 1
ATOM 2791 C CA . LEU B 1 30 ? -16.531 -19.156 -3.682 1 96.5 30 LEU B CA 1
ATOM 2792 C C . LEU B 1 30 ? -15.953 -20.406 -3.02 1 96.5 30 LEU B C 1
ATOM 2794 O O . LEU B 1 30 ? -15.602 -20.391 -1.838 1 96.5 30 LEU B O 1
ATOM 2798 N N . ASN B 1 31 ? -15.859 -21.469 -3.762 1 96.69 31 ASN B N 1
ATOM 2799 C CA . ASN B 1 31 ? -15.266 -22.703 -3.238 1 96.69 31 ASN B CA 1
ATOM 2800 C C . ASN B 1 31 ? -13.82 -22.469 -2.799 1 96.69 31 ASN B C 1
ATOM 2802 O O . ASN B 1 31 ? -13.414 -22.938 -1.73 1 96.69 31 ASN B O 1
ATOM 2806 N N . LEU B 1 32 ? -13.094 -21.781 -3.639 1 97.19 32 LEU B N 1
ATOM 2807 C CA . LEU B 1 32 ? -11.703 -21.484 -3.303 1 97.19 32 LEU B CA 1
ATOM 2808 C C . LEU B 1 32 ? -11.625 -20.609 -2.053 1 97.19 32 LEU B C 1
ATOM 2810 O O . LEU B 1 32 ? -10.82 -20.875 -1.158 1 97.19 32 LEU B O 1
ATOM 2814 N N . TYR B 1 33 ? -12.477 -19.594 -1.993 1 96.44 33 TYR B N 1
ATOM 2815 C CA . TYR B 1 33 ? -12.539 -18.719 -0.832 1 96.44 33 TYR B CA 1
ATOM 2816 C C . TYR B 1 33 ? -12.828 -19.516 0.438 1 96.44 33 TYR B C 1
ATOM 2818 O O . TYR B 1 33 ? -12.148 -19.328 1.455 1 96.44 33 TYR B O 1
ATOM 2826 N N . ASN B 1 34 ? -13.836 -20.375 0.385 1 96.81 34 ASN B N 1
ATOM 2827 C CA . ASN B 1 34 ? -14.211 -21.203 1.531 1 96.81 34 ASN B CA 1
ATOM 2828 C C . ASN B 1 34 ? -13.047 -22.078 1.984 1 96.81 34 ASN B C 1
ATOM 2830 O O . ASN B 1 34 ? -12.781 -22.203 3.184 1 96.81 34 ASN B O 1
ATOM 2834 N N . ALA B 1 35 ? -12.359 -22.609 1.081 1 97.31 35 ALA B N 1
ATOM 2835 C CA . ALA B 1 35 ? -11.234 -23.484 1.4 1 97.31 35 ALA B CA 1
ATOM 2836 C C . ALA B 1 35 ? -10.102 -22.719 2.066 1 97.31 35 ALA B C 1
ATOM 2838 O O . ALA B 1 35 ? -9.539 -23.156 3.068 1 97.31 35 ALA B O 1
ATOM 2839 N N . VAL B 1 36 ? -9.766 -21.562 1.532 1 96.44 36 VAL B N 1
ATOM 2840 C CA . VAL B 1 36 ? -8.664 -20.734 2.01 1 96.44 36 VAL B CA 1
ATOM 2841 C C . VAL B 1 36 ? -8.977 -20.219 3.412 1 96.44 36 VAL B C 1
ATOM 2843 O O . VAL B 1 36 ? -8.086 -20.141 4.262 1 96.44 36 VAL B O 1
ATOM 2846 N N . ASN B 1 37 ? -10.258 -19.938 3.66 1 94.62 37 ASN B N 1
ATOM 2847 C CA . ASN B 1 37 ? -10.602 -19.219 4.879 1 94.62 37 ASN B CA 1
ATOM 2848 C C . ASN B 1 37 ? -11.25 -20.141 5.91 1 94.62 37 ASN B C 1
ATOM 2850 O O . ASN B 1 37 ? -11.516 -19.719 7.039 1 94.62 37 ASN B O 1
ATOM 2854 N N . GLY B 1 38 ? -11.492 -21.344 5.527 1 93.75 38 GLY B N 1
ATOM 2855 C CA . GLY B 1 38 ? -12.164 -22.266 6.438 1 93.75 38 GLY B CA 1
ATOM 2856 C C . GLY B 1 38 ? -13.609 -21.891 6.691 1 93.75 38 GLY B C 1
ATOM 2857 O O . GLY B 1 38 ? -14.086 -21.969 7.828 1 93.75 38 GLY B O 1
ATOM 2858 N N . THR B 1 39 ? -14.242 -21.375 5.691 1 93.69 39 THR B N 1
ATOM 2859 C CA . THR B 1 39 ? -15.648 -20.984 5.773 1 93.69 39 THR B CA 1
ATOM 2860 C C . THR B 1 39 ? -16.516 -21.906 4.93 1 93.69 39 THR B C 1
ATOM 2862 O O . THR B 1 39 ? -16.016 -22.859 4.312 1 93.69 39 THR B O 1
ATOM 2865 N N . ASN B 1 40 ? -17.906 -21.672 4.98 1 95.38 40 ASN B N 1
ATOM 2866 C CA . ASN B 1 40 ? -18.828 -22.516 4.23 1 95.38 40 ASN B CA 1
ATOM 2867 C C . ASN B 1 40 ? -19.984 -21.688 3.646 1 95.38 40 ASN B C 1
ATOM 2869 O O . ASN B 1 40 ? -21.141 -22.047 3.797 1 95.38 40 ASN B O 1
ATOM 2873 N N . TYR B 1 41 ? -19.609 -20.578 3.09 1 94.62 41 TYR B N 1
ATOM 2874 C CA . TYR B 1 41 ? -20.609 -19.766 2.414 1 94.62 41 TYR B CA 1
ATOM 2875 C C . TYR B 1 41 ? -21.188 -20.516 1.218 1 94.62 41 TYR B C 1
ATOM 2877 O O . TYR B 1 41 ? -20.516 -21.328 0.593 1 94.62 41 TYR B O 1
ATOM 2885 N N . THR B 1 42 ? -22.422 -20.125 0.869 1 95.06 42 THR B N 1
ATOM 2886 C CA . THR B 1 42 ? -23.078 -20.953 -0.131 1 95.06 42 THR B CA 1
ATOM 2887 C C . THR B 1 42 ? -23.641 -20.094 -1.261 1 95.06 42 THR B C 1
ATOM 2889 O O . THR B 1 42 ? -24.094 -20.625 -2.277 1 95.06 42 THR B O 1
ATOM 2892 N N . ASN B 1 43 ? -23.594 -18.75 -1.177 1 94.88 43 ASN B N 1
ATOM 2893 C CA . ASN B 1 43 ? -24.188 -17.906 -2.207 1 94.88 43 ASN B CA 1
ATOM 2894 C C . ASN B 1 43 ? -23.125 -17.203 -3.037 1 94.88 43 ASN B C 1
ATOM 2896 O O . ASN B 1 43 ? -22.656 -16.125 -2.668 1 94.88 43 ASN B O 1
ATOM 2900 N N . PRO B 1 44 ? -22.844 -17.719 -4.199 1 92.94 44 PRO B N 1
ATOM 2901 C CA . PRO B 1 44 ? -21.797 -17.125 -5.031 1 92.94 44 PRO B CA 1
ATOM 2902 C C . PRO B 1 44 ? -22.156 -15.734 -5.527 1 92.94 44 PRO B C 1
ATOM 2904 O O . PRO B 1 44 ? -21.266 -14.953 -5.879 1 92.94 44 PRO B O 1
ATOM 2907 N N . ASP B 1 45 ? -23.375 -15.359 -5.559 1 91 45 ASP B N 1
ATOM 2908 C CA . ASP B 1 45 ? -23.797 -14.07 -6.098 1 91 45 ASP B CA 1
ATOM 2909 C C . ASP B 1 45 ? -23.344 -12.922 -5.199 1 91 45 ASP B C 1
ATOM 2911 O O . ASP B 1 45 ? -23.344 -11.758 -5.613 1 91 45 ASP B O 1
ATOM 2915 N N . ASP B 1 46 ? -22.953 -13.258 -4.008 1 89.94 46 ASP B N 1
ATOM 2916 C CA . ASP B 1 46 ? -22.453 -12.242 -3.08 1 89.94 46 ASP B CA 1
ATOM 2917 C C . ASP B 1 46 ? -21.031 -11.82 -3.438 1 89.94 46 ASP B C 1
ATOM 2919 O O . ASP B 1 46 ? -20.547 -10.805 -2.938 1 89.94 46 ASP B O 1
ATOM 2923 N N . ILE B 1 47 ? -20.391 -12.594 -4.316 1 90.06 47 ILE B N 1
ATOM 2924 C CA . ILE B 1 47 ? -19.047 -12.25 -4.758 1 90.06 47 ILE B CA 1
ATOM 2925 C C . ILE B 1 47 ? -19.109 -11.125 -5.785 1 90.06 47 ILE B C 1
ATOM 2927 O O . ILE B 1 47 ? -19.906 -11.18 -6.727 1 90.06 47 ILE B O 1
ATOM 2931 N N . GLU B 1 48 ? -18.344 -10.094 -5.527 1 87.5 48 GLU B N 1
ATOM 2932 C CA . GLU B 1 48 ? -18.156 -9.016 -6.496 1 87.5 48 GLU B CA 1
ATOM 2933 C C . GLU B 1 48 ? -16.75 -9.031 -7.086 1 87.5 48 GLU B C 1
ATOM 2935 O O . GLU B 1 48 ? -15.805 -8.578 -6.441 1 87.5 48 GLU B O 1
ATOM 2940 N N . ILE B 1 49 ? -16.641 -9.516 -8.273 1 81.31 49 ILE B N 1
ATOM 2941 C CA . ILE B 1 49 ? -15.352 -9.625 -8.938 1 81.31 49 ILE B CA 1
ATOM 2942 C C . ILE B 1 49 ? -14.898 -8.242 -9.391 1 81.31 49 ILE B C 1
ATOM 2944 O O . ILE B 1 49 ? -15.672 -7.48 -9.977 1 81.31 49 ILE B O 1
ATOM 2948 N N . ASN B 1 50 ? -13.617 -7.938 -8.922 1 75.31 50 ASN B N 1
ATOM 2949 C CA . ASN B 1 50 ? -13.016 -6.668 -9.32 1 75.31 50 ASN B CA 1
ATOM 2950 C C . ASN B 1 50 ? -12.016 -6.852 -10.461 1 75.31 50 ASN B C 1
ATOM 2952 O O . ASN B 1 50 ? -11.289 -7.844 -10.492 1 75.31 50 ASN B O 1
ATOM 2956 N N . THR B 1 51 ? -12.172 -6.32 -11.633 1 59.47 51 THR B N 1
ATOM 2957 C CA . THR B 1 51 ? -11.164 -6.383 -12.688 1 59.47 51 THR B CA 1
ATOM 2958 C C . THR B 1 51 ? -10.375 -5.082 -12.758 1 59.47 51 THR B C 1
ATOM 2960 O O . THR B 1 51 ? -10.953 -3.994 -12.703 1 59.47 51 THR B O 1
ATOM 2963 N N . ILE B 1 52 ? -9.109 -5.09 -12.266 1 55.69 52 ILE B N 1
ATOM 2964 C CA . ILE B 1 52 ? -8.258 -3.91 -12.398 1 55.69 52 ILE B CA 1
ATOM 2965 C C . ILE B 1 52 ? -7.809 -3.754 -13.852 1 55.69 52 ILE B C 1
ATOM 2967 O O . ILE B 1 52 ? -6.797 -4.328 -14.258 1 55.69 52 ILE B O 1
ATOM 2971 N N . GLU B 1 53 ? -8.578 -4.18 -14.945 1 52.25 53 GLU B N 1
ATOM 2972 C CA . GLU B 1 53 ? -8.008 -4.191 -16.297 1 52.25 53 GLU B CA 1
ATOM 2973 C C . GLU B 1 53 ? -7.301 -2.877 -16.594 1 52.25 53 GLU B C 1
ATOM 2975 O O . GLU B 1 53 ? -6.254 -2.871 -17.25 1 52.25 53 GLU B O 1
ATOM 2980 N N . ASP B 1 54 ? -7.945 -1.762 -16.391 1 48.28 54 ASP B N 1
ATOM 2981 C CA . ASP B 1 54 ? -7.574 -0.562 -17.141 1 48.28 54 ASP B CA 1
ATOM 2982 C C . ASP B 1 54 ? -6.664 0.339 -16.312 1 48.28 54 ASP B C 1
ATOM 2984 O O . ASP B 1 54 ? -6.246 1.402 -16.781 1 48.28 54 ASP B O 1
ATOM 2988 N N . PHE B 1 55 ? -6.668 0.072 -15.125 1 44.75 55 PHE B N 1
ATOM 2989 C CA . PHE B 1 55 ? -6.055 1.23 -14.484 1 44.75 55 PHE B CA 1
ATOM 2990 C C . PHE B 1 55 ? -4.559 1.277 -14.773 1 44.75 55 PHE B C 1
ATOM 2992 O O . PHE B 1 55 ? -4.023 2.324 -15.141 1 44.75 55 PHE B O 1
ATOM 2999 N N . LEU B 1 56 ? -3.73 0.264 -14.164 1 48.62 56 LEU B N 1
ATOM 3000 C CA . LEU B 1 56 ? -2.279 0.314 -14.312 1 48.62 56 LEU B CA 1
ATOM 3001 C C . LEU B 1 56 ? -1.797 -0.75 -15.297 1 48.62 56 LEU B C 1
ATOM 3003 O O . LEU B 1 56 ? -2.49 -1.742 -15.531 1 48.62 56 LEU B O 1
ATOM 3007 N N . TYR B 1 57 ? -0.947 -0.33 -16.188 1 47.25 57 TYR B N 1
ATOM 3008 C CA . TYR B 1 57 ? -0.23 -1.243 -17.078 1 47.25 57 TYR B CA 1
ATOM 3009 C C . TYR B 1 57 ? 0.215 -2.492 -16.312 1 47.25 57 TYR B C 1
ATOM 3011 O O . TYR B 1 57 ? 1.294 -3.029 -16.578 1 47.25 57 TYR B O 1
ATOM 3019 N N . LEU B 1 58 ? -0.503 -2.557 -15.164 1 52.5 58 LEU B N 1
ATOM 3020 C CA . LEU B 1 58 ? -0.088 -3.768 -14.461 1 52.5 58 LEU B CA 1
ATOM 3021 C C . LEU B 1 58 ? -0.708 -5.004 -15.102 1 52.5 58 LEU B C 1
ATOM 3023 O O . LEU B 1 58 ? -1.911 -5.035 -15.367 1 52.5 58 LEU B O 1
ATOM 3027 N N . ASN B 1 59 ? -0.013 -5.609 -15.859 1 50.84 59 ASN B N 1
ATOM 3028 C CA . ASN B 1 59 ? -0.393 -6.895 -16.438 1 50.84 59 ASN B CA 1
ATOM 3029 C C . ASN B 1 59 ? -0.688 -7.93 -15.359 1 50.84 59 ASN B C 1
ATOM 3031 O O . ASN B 1 59 ? 0.185 -8.719 -15 1 50.84 59 ASN B O 1
ATOM 3035 N N . MET B 1 60 ? -1.811 -7.684 -14.523 1 57.5 60 MET B N 1
ATOM 3036 C CA . MET B 1 60 ? -2.193 -8.648 -13.5 1 57.5 60 MET B CA 1
ATOM 3037 C C . MET B 1 60 ? -2.857 -9.875 -14.125 1 57.5 60 MET B C 1
ATOM 3039 O O . MET B 1 60 ? -3.969 -10.242 -13.742 1 57.5 60 MET B O 1
ATOM 3043 N N . LYS B 1 61 ? -2.252 -10.5 -15.008 1 60 61 LYS B N 1
ATOM 3044 C CA . LYS B 1 61 ? -2.834 -11.594 -15.789 1 60 61 LYS B CA 1
ATOM 3045 C C . LYS B 1 61 ? -3.008 -12.844 -14.93 1 60 61 LYS B C 1
ATOM 3047 O O . LYS B 1 61 ? -3.928 -13.633 -15.156 1 60 61 LYS B O 1
ATOM 3052 N N . ASN B 1 62 ? -2.281 -12.898 -13.922 1 61.84 62 ASN B N 1
ATOM 3053 C CA . ASN B 1 62 ? -2.297 -14.117 -13.125 1 61.84 62 ASN B CA 1
ATOM 3054 C C . ASN B 1 62 ? -3.107 -13.945 -11.844 1 61.84 62 ASN B C 1
ATOM 3056 O O . ASN B 1 62 ? -3.139 -14.836 -10.992 1 61.84 62 ASN B O 1
ATOM 3060 N N . ASP B 1 63 ? -3.877 -12.805 -11.852 1 75.44 63 ASP B N 1
ATOM 3061 C CA . ASP B 1 63 ? -4.508 -12.477 -10.57 1 75.44 63 ASP B CA 1
ATOM 3062 C C . ASP B 1 63 ? -6.027 -12.43 -10.711 1 75.44 63 ASP B C 1
ATOM 3064 O O . ASP B 1 63 ? -6.551 -12.188 -11.797 1 75.44 63 ASP B O 1
ATOM 3068 N N . VAL B 1 64 ? -6.613 -12.938 -9.734 1 79.31 64 VAL B N 1
ATOM 3069 C CA . VAL B 1 64 ? -8.039 -12.703 -9.547 1 79.31 64 VAL B CA 1
ATOM 3070 C C . VAL B 1 64 ? -8.266 -11.859 -8.297 1 79.31 64 VAL B C 1
ATOM 3072 O O . VAL B 1 64 ? -7.691 -12.133 -7.242 1 79.31 64 VAL B O 1
ATOM 3075 N N . SER B 1 65 ? -9 -10.828 -8.445 1 85.62 65 SER B N 1
ATOM 3076 C CA . SER B 1 65 ? -9.367 -9.992 -7.305 1 85.62 65 SER B CA 1
ATOM 3077 C C . SER B 1 65 ? -10.875 -9.867 -7.176 1 85.62 65 SER B C 1
ATOM 3079 O O . SER B 1 65 ? -11.594 -9.805 -8.18 1 85.62 65 SER B O 1
ATOM 3081 N N . PHE B 1 66 ? -11.398 -9.898 -5.93 1 86.88 66 PHE B N 1
ATOM 3082 C CA . PHE B 1 66 ? -12.844 -9.82 -5.723 1 86.88 66 PHE B CA 1
ATOM 3083 C C . PHE B 1 66 ? -13.156 -9.359 -4.305 1 86.88 66 PHE B C 1
ATOM 3085 O O . PHE B 1 66 ? -12.352 -9.547 -3.389 1 86.88 66 PHE B O 1
ATOM 3092 N N . LEU B 1 67 ? -14.242 -8.688 -4.176 1 83.88 67 LEU B N 1
ATOM 3093 C CA . LEU B 1 67 ? -14.812 -8.328 -2.881 1 83.88 67 LEU B CA 1
ATOM 3094 C C . LEU B 1 67 ? -15.781 -9.406 -2.4 1 83.88 67 LEU B C 1
ATOM 3096 O O . LEU B 1 67 ? -16.609 -9.883 -3.174 1 83.88 67 LEU B O 1
ATOM 3100 N N . PHE B 1 68 ? -15.656 -9.852 -1.172 1 85.5 68 PHE B N 1
ATOM 3101 C CA . PHE B 1 68 ? -16.562 -10.812 -0.554 1 85.5 68 PHE B CA 1
ATOM 3102 C C . PHE B 1 68 ? -16.5 -10.719 0.965 1 85.5 68 PHE B C 1
ATOM 3104 O O . PHE B 1 68 ? -15.406 -10.68 1.544 1 85.5 68 PHE B O 1
ATOM 3111 N N . THR B 1 69 ? -17.703 -10.586 1.701 1 82.12 69 THR B N 1
ATOM 3112 C CA . THR B 1 69 ? -17.844 -10.562 3.152 1 82.12 69 THR B CA 1
ATOM 3113 C C . THR B 1 69 ? -16.938 -9.5 3.768 1 82.12 69 THR B C 1
ATOM 3115 O O . THR B 1 69 ? -16.172 -9.789 4.695 1 82.12 69 THR B O 1
ATOM 3118 N N . ASP B 1 70 ? -16.797 -8.359 3.184 1 88.75 70 ASP B N 1
ATOM 3119 C CA . ASP B 1 70 ? -16.047 -7.219 3.719 1 88.75 70 ASP B CA 1
ATOM 3120 C C . ASP B 1 70 ? -14.547 -7.43 3.572 1 88.75 70 ASP B C 1
ATOM 3122 O O . ASP B 1 70 ? -13.758 -6.879 4.344 1 88.75 70 ASP B O 1
ATOM 3126 N N . LYS B 1 71 ? -14.156 -8.32 2.648 1 92.88 71 LYS B N 1
ATOM 3127 C CA . LYS B 1 71 ? -12.742 -8.539 2.365 1 92.88 71 LYS B CA 1
ATOM 3128 C C . LYS B 1 71 ? -12.406 -8.18 0.921 1 92.88 71 LYS B C 1
ATOM 3130 O O . LYS B 1 71 ? -13.18 -8.477 0.008 1 92.88 71 LYS B O 1
ATOM 3135 N N . MET B 1 72 ? -11.32 -7.52 0.789 1 94.31 72 MET B N 1
ATOM 3136 C CA . MET B 1 72 ? -10.695 -7.371 -0.519 1 94.31 72 MET B CA 1
ATOM 3137 C C . MET B 1 72 ? -9.711 -8.508 -0.783 1 94.31 72 MET B C 1
ATOM 3139 O O . MET B 1 72 ? -8.586 -8.492 -0.283 1 94.31 72 MET B O 1
ATOM 3143 N N . ASN B 1 73 ? -10.164 -9.453 -1.615 1 94.31 73 ASN B N 1
ATOM 3144 C CA . ASN B 1 73 ? -9.344 -10.633 -1.882 1 94.31 73 ASN B CA 1
ATOM 3145 C C . ASN B 1 73 ? -8.492 -10.453 -3.133 1 94.31 73 ASN B C 1
ATOM 3147 O O . ASN B 1 73 ? -9.008 -10.117 -4.199 1 94.31 73 ASN B O 1
ATOM 3151 N N . LEU B 1 74 ? -7.25 -10.633 -2.98 1 94.19 74 LEU B N 1
ATOM 3152 C CA . LEU B 1 74 ? -6.309 -10.719 -4.094 1 94.19 74 LEU B CA 1
ATOM 3153 C C . LEU B 1 74 ? -5.656 -12.102 -4.145 1 94.19 74 LEU B C 1
ATOM 3155 O O . LEU B 1 74 ? -4.887 -12.461 -3.252 1 94.19 74 LEU B O 1
ATOM 3159 N N . TYR B 1 75 ? -5.984 -12.852 -5.16 1 93.94 75 TYR B N 1
ATOM 3160 C CA . TYR B 1 75 ? -5.441 -14.195 -5.375 1 93.94 75 TYR B CA 1
ATOM 3161 C C . TYR B 1 75 ? -4.539 -14.227 -6.602 1 93.94 75 TYR B C 1
ATOM 3163 O O . TYR B 1 75 ? -4.957 -13.859 -7.699 1 93.94 75 TYR B O 1
ATOM 3171 N N . GLU B 1 76 ? -3.303 -14.648 -6.355 1 92.25 76 GLU B N 1
ATOM 3172 C CA . GLU B 1 76 ? -2.297 -14.719 -7.414 1 92.25 76 GLU B CA 1
ATOM 3173 C C . GLU B 1 76 ? -1.806 -16.156 -7.613 1 92.25 76 GLU B C 1
ATOM 3175 O O . GLU B 1 76 ? -1.722 -16.922 -6.656 1 92.25 76 GLU B O 1
ATOM 3180 N N . HIS B 1 77 ? -1.584 -16.453 -8.852 1 93.25 77 HIS B N 1
ATOM 3181 C CA . HIS B 1 77 ? -1.003 -17.75 -9.18 1 93.25 77 HIS B CA 1
ATOM 3182 C C . HIS B 1 77 ? 0.437 -17.609 -9.664 1 93.25 77 HIS B C 1
ATOM 3184 O O . HIS B 1 77 ? 0.737 -16.734 -10.484 1 93.25 77 HIS B O 1
ATOM 3190 N N . GLN B 1 78 ? 1.271 -18.406 -9.094 1 90.44 78 GLN B N 1
ATOM 3191 C CA . GLN B 1 78 ? 2.682 -18.359 -9.461 1 90.44 78 GLN B CA 1
ATOM 3192 C C . GLN B 1 78 ? 3.213 -19.766 -9.734 1 90.44 78 GLN B C 1
ATOM 3194 O O . GLN B 1 78 ? 3.025 -20.688 -8.93 1 90.44 78 GLN B O 1
ATOM 3199 N N . SER B 1 79 ? 3.91 -19.875 -10.844 1 89.38 79 SER B N 1
ATOM 3200 C CA . SER B 1 79 ? 4.543 -21.156 -11.195 1 89.38 79 SER B CA 1
ATOM 3201 C C . SER B 1 79 ? 6.016 -21.156 -10.789 1 89.38 79 SER B C 1
ATOM 3203 O O . SER B 1 79 ? 6.703 -22.172 -10.953 1 89.38 79 SER B O 1
ATOM 3205 N N . SER B 1 80 ? 6.5 -20.062 -10.383 1 88.19 80 SER B N 1
ATOM 3206 C CA . SER B 1 80 ? 7.852 -19.938 -9.852 1 88.19 80 SER B CA 1
ATOM 3207 C C . SER B 1 80 ? 7.863 -19.094 -8.578 1 88.19 80 SER B C 1
ATOM 3209 O O . SER B 1 80 ? 6.945 -18.297 -8.344 1 88.19 80 SER B O 1
ATOM 3211 N N . VAL B 1 81 ? 8.93 -19.344 -7.809 1 90.62 81 VAL B N 1
ATOM 3212 C CA . VAL B 1 81 ? 9.07 -18.562 -6.586 1 90.62 81 VAL B CA 1
ATOM 3213 C C . VAL B 1 81 ? 9.375 -17.109 -6.934 1 90.62 81 VAL B C 1
ATOM 3215 O O . VAL B 1 81 ? 10.211 -16.828 -7.801 1 90.62 81 VAL B O 1
ATOM 3218 N N . ASN B 1 82 ? 8.703 -16.203 -6.328 1 91.31 82 ASN B N 1
ATOM 3219 C CA . ASN B 1 82 ? 8.953 -14.773 -6.48 1 91.31 82 ASN B CA 1
ATOM 3220 C C . ASN B 1 82 ? 8.969 -14.062 -5.133 1 91.31 82 ASN B C 1
ATOM 3222 O O . ASN B 1 82 ? 7.922 -13.836 -4.527 1 91.31 82 ASN B O 1
ATOM 3226 N N . PRO B 1 83 ? 10.133 -13.734 -4.645 1 96 83 PRO B N 1
ATOM 3227 C CA . PRO B 1 83 ? 10.227 -13.094 -3.33 1 96 83 PRO B CA 1
ATOM 3228 C C . PRO B 1 83 ? 9.656 -11.672 -3.322 1 96 83 PRO B C 1
ATOM 3230 O O . PRO B 1 83 ? 9.492 -11.078 -2.256 1 96 83 PRO B O 1
ATOM 3233 N N . ASN B 1 84 ? 9.266 -11.133 -4.457 1 95.31 84 ASN B N 1
ATOM 3234 C CA . ASN B 1 84 ? 8.789 -9.758 -4.57 1 95.31 84 ASN B CA 1
ATOM 3235 C C . ASN B 1 84 ? 7.266 -9.695 -4.559 1 95.31 84 ASN B C 1
ATOM 3237 O O . ASN B 1 84 ? 6.684 -8.648 -4.836 1 95.31 84 ASN B O 1
ATOM 3241 N N . MET B 1 85 ? 6.648 -10.758 -4.234 1 95 85 MET B N 1
ATOM 3242 C CA . MET B 1 85 ? 5.188 -10.812 -4.246 1 95 85 MET B CA 1
ATOM 3243 C C . MET B 1 85 ? 4.594 -9.812 -3.266 1 95 85 MET B C 1
ATOM 3245 O O . MET B 1 85 ? 3.572 -9.188 -3.555 1 95 85 MET B O 1
ATOM 3249 N N . PRO B 1 86 ? 5.223 -9.602 -2.092 1 97.5 86 PRO B N 1
ATOM 3250 C CA . PRO B 1 86 ? 4.637 -8.609 -1.192 1 97.5 86 PRO B CA 1
ATOM 3251 C C . PRO B 1 86 ? 4.602 -7.211 -1.805 1 97.5 86 PRO B C 1
ATOM 3253 O O . PRO B 1 86 ? 3.621 -6.48 -1.634 1 97.5 86 PRO B O 1
ATOM 3256 N N . PHE B 1 87 ? 5.625 -6.844 -2.537 1 96.94 87 PHE B N 1
ATOM 3257 C CA . PHE B 1 87 ? 5.641 -5.535 -3.176 1 96.94 87 PHE B CA 1
ATOM 3258 C C . PHE B 1 87 ? 4.598 -5.461 -4.289 1 96.94 87 PHE B C 1
ATOM 3260 O O . PHE B 1 87 ? 3.85 -4.488 -4.383 1 96.94 87 PHE B O 1
ATOM 3267 N N . ARG B 1 88 ? 4.586 -6.508 -5.129 1 91.5 88 ARG B N 1
ATOM 3268 C CA . ARG B 1 88 ? 3.582 -6.555 -6.191 1 91.5 88 ARG B CA 1
ATOM 3269 C C . ARG B 1 88 ? 2.172 -6.496 -5.613 1 91.5 88 ARG B C 1
ATOM 3271 O O . ARG B 1 88 ? 1.325 -5.746 -6.098 1 91.5 88 ARG B O 1
ATOM 3278 N N . GLY B 1 89 ? 1.973 -7.293 -4.57 1 93.75 89 GLY B N 1
ATOM 3279 C CA . GLY B 1 89 ? 0.678 -7.289 -3.906 1 93.75 89 GLY B CA 1
ATOM 3280 C C . GLY B 1 89 ? 0.3 -5.93 -3.346 1 93.75 89 GLY B C 1
ATOM 3281 O O . GLY B 1 89 ? -0.848 -5.5 -3.471 1 93.75 89 GLY B O 1
ATOM 3282 N N . PHE B 1 90 ? 1.258 -5.254 -2.787 1 96.44 90 PHE B N 1
ATOM 3283 C CA . PHE B 1 90 ? 1.072 -3.9 -2.273 1 96.44 90 PHE B CA 1
ATOM 3284 C C . PHE B 1 90 ? 0.587 -2.965 -3.375 1 96.44 90 PHE B C 1
ATOM 3286 O O . PHE B 1 90 ? -0.397 -2.244 -3.195 1 96.44 90 PHE B O 1
ATOM 3293 N N . ILE B 1 91 ? 1.186 -3.012 -4.461 1 90.44 91 ILE B N 1
ATOM 3294 C CA . ILE B 1 91 ? 0.826 -2.16 -5.59 1 90.44 91 ILE B CA 1
ATOM 3295 C C . ILE B 1 91 ? -0.556 -2.551 -6.113 1 90.44 91 ILE B C 1
ATOM 3297 O O . ILE B 1 91 ? -1.399 -1.685 -6.359 1 90.44 91 ILE B O 1
ATOM 3301 N N . TYR B 1 92 ? -0.768 -3.859 -6.227 1 88.62 92 TYR B N 1
ATOM 3302 C CA . TYR B 1 92 ? -2.049 -4.328 -6.746 1 88.62 92 TYR B CA 1
ATOM 3303 C C . TYR B 1 92 ? -3.191 -3.926 -5.82 1 88.62 92 TYR B C 1
ATOM 3305 O O . TYR B 1 92 ? -4.223 -3.426 -6.277 1 88.62 92 TYR B O 1
ATOM 3313 N N . LEU B 1 93 ? -2.998 -4.113 -4.562 1 93.19 93 LEU B N 1
ATOM 3314 C CA . LEU B 1 93 ? -4.031 -3.775 -3.586 1 93.19 93 LEU B CA 1
ATOM 3315 C C . LEU B 1 93 ? -4.301 -2.275 -3.582 1 93.19 93 LEU B C 1
ATOM 3317 O O . LEU B 1 93 ? -5.449 -1.85 -3.426 1 93.19 93 LEU B O 1
ATOM 3321 N N . SER B 1 94 ? -3.252 -1.479 -3.705 1 90.88 94 SER B N 1
ATOM 3322 C CA . SER B 1 94 ? -3.459 -0.035 -3.752 1 90.88 94 SER B CA 1
ATOM 3323 C C . SER B 1 94 ? -4.363 0.356 -4.918 1 90.88 94 SER B C 1
ATOM 3325 O O . SER B 1 94 ? -5.234 1.217 -4.773 1 90.88 94 SER B O 1
ATOM 3327 N N . LYS B 1 95 ? -4.195 -0.272 -6.004 1 85.12 95 LYS B N 1
ATOM 3328 C CA . LYS B 1 95 ? -5.023 0.013 -7.172 1 85.12 95 LYS B CA 1
ATOM 3329 C C . LYS B 1 95 ? -6.465 -0.432 -6.945 1 85.12 95 LYS B C 1
ATOM 3331 O O . LYS B 1 95 ? -7.402 0.273 -7.32 1 85.12 95 LYS B O 1
ATOM 3336 N N . LEU B 1 96 ? -6.605 -1.579 -6.406 1 87.69 96 LEU B N 1
ATOM 3337 C CA . LEU B 1 96 ? -7.938 -2.092 -6.113 1 87.69 96 LEU B CA 1
ATOM 3338 C C . LEU B 1 96 ? -8.68 -1.16 -5.156 1 87.69 96 LEU B C 1
ATOM 3340 O O . LEU B 1 96 ? -9.836 -0.817 -5.395 1 87.69 96 LEU B O 1
ATOM 3344 N N . TYR B 1 97 ? -7.988 -0.722 -4.125 1 90.81 97 TYR B N 1
ATOM 3345 C CA . TYR B 1 97 ? -8.602 0.175 -3.154 1 90.81 97 TYR B CA 1
ATOM 3346 C C . TYR B 1 97 ? -8.914 1.53 -3.781 1 90.81 97 TYR B C 1
ATOM 3348 O O . TYR B 1 97 ? -9.922 2.158 -3.455 1 90.81 97 TYR B O 1
ATOM 3356 N N . HIS B 1 98 ? -8.008 2 -4.551 1 85 98 HIS B N 1
ATOM 3357 C CA . HIS B 1 98 ? -8.25 3.273 -5.219 1 85 98 HIS B CA 1
ATOM 3358 C C . HIS B 1 98 ? -9.531 3.227 -6.043 1 85 98 HIS B C 1
ATOM 3360 O O . HIS B 1 98 ? -10.383 4.117 -5.934 1 85 98 HIS B O 1
ATOM 3366 N N . LYS B 1 99 ? -9.695 2.197 -6.75 1 78.69 99 LYS B N 1
ATOM 3367 C CA . LYS B 1 99 ? -10.82 2.059 -7.668 1 78.69 99 LYS B CA 1
ATOM 3368 C C . LYS B 1 99 ? -12.125 1.788 -6.914 1 78.69 99 LYS B C 1
ATOM 3370 O O . LYS B 1 99 ? -13.18 2.305 -7.285 1 78.69 99 LYS B O 1
ATOM 3375 N N . THR B 1 100 ? -12.055 1.035 -5.883 1 83.31 100 THR B N 1
ATOM 3376 C CA . THR B 1 100 ? -13.281 0.512 -5.297 1 83.31 100 THR B CA 1
ATOM 3377 C C . THR B 1 100 ? -13.664 1.29 -4.043 1 83.31 100 THR B C 1
ATOM 3379 O O . THR B 1 100 ? -14.805 1.236 -3.592 1 83.31 100 THR B O 1
ATOM 3382 N N . VAL B 1 101 ? -12.672 1.989 -3.445 1 85.94 101 VAL B N 1
ATOM 3383 C CA . VAL B 1 101 ? -12.922 2.58 -2.135 1 85.94 101 VAL B CA 1
ATOM 3384 C C . VAL B 1 101 ? -12.648 4.082 -2.186 1 85.94 101 VAL B C 1
ATOM 3386 O O . VAL B 1 101 ? -13.523 4.891 -1.869 1 85.94 101 VAL B O 1
ATOM 3389 N N . TYR B 1 102 ? -11.531 4.391 -2.619 1 81.94 102 TYR B N 1
ATOM 3390 C CA . TYR B 1 102 ? -11.086 5.781 -2.578 1 81.94 102 TYR B CA 1
ATOM 3391 C C . TYR B 1 102 ? -12.039 6.676 -3.365 1 81.94 102 TYR B C 1
ATOM 3393 O O . TYR B 1 102 ? -12.359 7.789 -2.932 1 81.94 102 TYR B O 1
ATOM 3401 N N . GLU B 1 103 ? -12.508 6.199 -4.453 1 73.19 103 GLU B N 1
ATOM 3402 C CA . GLU B 1 103 ? -13.359 6.988 -5.34 1 73.19 103 GLU B CA 1
ATOM 3403 C C . GLU B 1 103 ? -14.797 7.047 -4.816 1 73.19 103 GLU B C 1
ATOM 3405 O O . GLU B 1 103 ? -15.586 7.895 -5.242 1 73.19 103 GLU B O 1
ATOM 3410 N N . LYS B 1 104 ? -15.078 6.227 -3.865 1 77.62 104 LYS B N 1
ATOM 3411 C CA . LYS B 1 104 ? -16.469 6.102 -3.424 1 77.62 104 LYS B CA 1
ATOM 3412 C C . LYS B 1 104 ? -16.672 6.781 -2.074 1 77.62 104 LYS B C 1
ATOM 3414 O O . LYS B 1 104 ? -17.812 7.109 -1.71 1 77.62 104 LYS B O 1
ATOM 3419 N N . TYR B 1 105 ? -15.578 6.969 -1.317 1 82.44 105 TYR B N 1
ATOM 3420 C CA . TYR B 1 105 ? -15.703 7.508 0.032 1 82.44 105 TYR B CA 1
ATOM 3421 C C . TYR B 1 105 ? -14.859 8.766 0.201 1 82.44 105 TYR B C 1
ATOM 3423 O O . TYR B 1 105 ? -13.969 9.031 -0.607 1 82.44 105 TYR B O 1
ATOM 3431 N N . ASP B 1 106 ? -15.164 9.523 1.229 1 81.31 106 ASP B N 1
ATOM 3432 C CA . ASP B 1 106 ? -14.406 10.727 1.555 1 81.31 106 ASP B CA 1
ATOM 3433 C C . ASP B 1 106 ? -13.414 10.469 2.684 1 81.31 106 ASP B C 1
ATOM 3435 O O . ASP B 1 106 ? -13.805 10.344 3.848 1 81.31 106 ASP B O 1
ATOM 3439 N N . PHE B 1 107 ? -12.172 10.484 2.336 1 85.5 107 PHE B N 1
ATOM 3440 C CA . PHE B 1 107 ? -11.133 10.156 3.299 1 85.5 107 PHE B CA 1
ATOM 3441 C C . PHE B 1 107 ? -10.539 11.414 3.912 1 85.5 107 PHE B C 1
ATOM 3443 O O . PHE B 1 107 ? -9.508 11.367 4.582 1 85.5 107 PHE B O 1
ATOM 3450 N N . PHE B 1 108 ? -11.148 12.547 3.705 1 79.44 108 PHE B N 1
ATOM 3451 C CA . PHE B 1 108 ? -10.664 13.82 4.23 1 79.44 108 PHE B CA 1
ATOM 3452 C C . PHE B 1 108 ? -11.531 14.289 5.395 1 79.44 108 PHE B C 1
ATOM 3454 O O . PHE B 1 108 ? -11.242 15.305 6.023 1 79.44 108 PHE B O 1
ATOM 3461 N N . ASP B 1 109 ? -12.453 13.398 5.672 1 75.25 109 ASP B N 1
ATOM 3462 C CA . ASP B 1 109 ? -13.359 13.672 6.785 1 75.25 109 ASP B CA 1
ATOM 3463 C C . ASP B 1 109 ? -12.727 13.266 8.117 1 75.25 109 ASP B C 1
ATOM 3465 O O . ASP B 1 109 ? -11.688 12.609 8.141 1 75.25 109 ASP B O 1
ATOM 3469 N N . ASP B 1 110 ? -13.352 13.766 9.258 1 83.81 110 ASP B N 1
ATOM 3470 C CA . ASP B 1 110 ? -12.828 13.477 10.594 1 83.81 110 ASP B CA 1
ATOM 3471 C C . ASP B 1 110 ? -13.414 12.18 11.141 1 83.81 110 ASP B C 1
ATOM 3473 O O . ASP B 1 110 ? -13.141 11.805 12.281 1 83.81 110 ASP B O 1
ATOM 3477 N N . LYS B 1 111 ? -14.18 11.523 10.344 1 87.75 111 LYS B N 1
ATOM 3478 C CA . LYS B 1 111 ? -14.695 10.211 10.719 1 87.75 111 LYS B CA 1
ATOM 3479 C C . LYS B 1 111 ? -13.938 9.094 10.016 1 87.75 111 LYS B C 1
ATOM 3481 O O . LYS B 1 111 ? -13.625 9.203 8.82 1 87.75 111 LYS B O 1
ATOM 3486 N N . LEU B 1 112 ? -13.695 8.086 10.789 1 94.06 112 LEU B N 1
ATOM 3487 C CA . LEU B 1 112 ? -12.977 6.949 10.234 1 94.06 112 LEU B CA 1
ATOM 3488 C C . LEU B 1 112 ? -13.836 6.195 9.227 1 94.06 112 LEU B C 1
ATOM 3490 O O . LEU B 1 112 ? -14.969 5.805 9.531 1 94.06 112 LEU B O 1
ATOM 3494 N N . VAL B 1 113 ? -13.359 6.043 8.047 1 93.12 113 VAL B N 1
ATOM 3495 C CA . VAL B 1 113 ? -14.031 5.262 7.012 1 93.12 113 VAL B CA 1
ATOM 3496 C C . VAL B 1 113 ? -13.625 3.795 7.129 1 93.12 113 VAL B C 1
ATOM 3498 O O . VAL B 1 113 ? -12.438 3.467 7.109 1 93.12 113 VAL B O 1
ATOM 3501 N N . LYS B 1 114 ? -14.609 2.953 7.293 1 95.19 114 LYS B N 1
ATOM 3502 C CA . LYS B 1 114 ? -14.336 1.519 7.324 1 95.19 114 LYS B CA 1
ATOM 3503 C C . LYS B 1 114 ? -14.211 0.955 5.914 1 95.19 114 LYS B C 1
ATOM 3505 O O . LYS B 1 114 ? -15.016 1.266 5.035 1 95.19 114 LYS B O 1
ATOM 3510 N N . ILE B 1 115 ? -13.203 0.129 5.703 1 95.06 115 ILE B N 1
ATOM 3511 C CA . ILE B 1 115 ? -12.922 -0.403 4.375 1 95.06 115 ILE B CA 1
ATOM 3512 C C . ILE B 1 115 ? -12.75 -1.918 4.449 1 95.06 115 ILE B C 1
ATOM 3514 O O . ILE B 1 115 ? -12.484 -2.467 5.523 1 95.06 115 ILE B O 1
ATOM 3518 N N . PRO B 1 116 ? -12.906 -2.678 3.338 1 95.12 116 PRO B N 1
ATOM 3519 C CA . PRO B 1 116 ? -12.719 -4.129 3.363 1 95.12 116 PRO B CA 1
ATOM 3520 C C . PRO B 1 116 ? -11.312 -4.535 3.799 1 95.12 116 PRO B C 1
ATOM 3522 O O . PRO B 1 116 ? -10.336 -3.869 3.447 1 95.12 116 PRO B O 1
ATOM 3525 N N . MET B 1 117 ? -11.234 -5.578 4.535 1 97 117 MET B N 1
ATOM 3526 C CA . MET B 1 117 ? -9.945 -6.094 4.988 1 97 117 MET B CA 1
ATOM 3527 C C . MET B 1 117 ? -9.211 -6.809 3.854 1 97 117 MET B C 1
ATOM 3529 O O . MET B 1 117 ? -9.797 -7.648 3.168 1 97 117 MET B O 1
ATOM 3533 N N . PRO B 1 118 ? -8 -6.492 3.582 1 97 118 PRO B N 1
ATOM 3534 C CA . PRO B 1 118 ? -7.258 -7.125 2.49 1 97 118 PRO B CA 1
ATOM 3535 C C . PRO B 1 118 ? -6.781 -8.531 2.84 1 97 118 PRO B C 1
ATOM 3537 O O . PRO B 1 118 ? -6.289 -8.766 3.949 1 97 118 PRO B O 1
ATOM 3540 N N . GLN B 1 119 ? -6.961 -9.422 1.96 1 96.44 119 GLN B N 1
ATOM 3541 C CA . GLN B 1 119 ? -6.348 -10.75 1.971 1 96.44 119 GLN B CA 1
ATOM 3542 C C . GLN B 1 119 ? -5.574 -11.008 0.681 1 96.44 119 GLN B C 1
ATOM 3544 O O . GLN B 1 119 ? -6.102 -10.805 -0.416 1 96.44 119 GLN B O 1
ATOM 3549 N N . PHE B 1 120 ? -4.309 -11.359 0.836 1 96.88 120 PHE B N 1
ATOM 3550 C CA . PHE B 1 120 ? -3.455 -11.625 -0.316 1 96.88 120 PHE B CA 1
ATOM 3551 C C . PHE B 1 120 ? -2.881 -13.031 -0.252 1 96.88 120 PHE B C 1
ATOM 3553 O O . PHE B 1 120 ? -2.051 -13.328 0.611 1 96.88 120 PHE B O 1
ATOM 3560 N N . VAL B 1 121 ? -3.32 -13.859 -1.208 1 97.19 121 VAL B N 1
ATOM 3561 C CA . VAL B 1 121 ? -2.9 -15.258 -1.255 1 97.19 121 VAL B CA 1
ATOM 3562 C C . VAL B 1 121 ? -2.254 -15.562 -2.605 1 97.19 121 VAL B C 1
ATOM 3564 O O . VAL B 1 121 ? -2.752 -15.133 -3.648 1 97.19 121 VAL B O 1
ATOM 3567 N N . VAL B 1 122 ? -1.172 -16.25 -2.512 1 96.44 122 VAL B N 1
ATOM 3568 C CA . VAL B 1 122 ? -0.467 -16.703 -3.703 1 96.44 122 VAL B CA 1
ATOM 3569 C C . VAL B 1 122 ? -0.519 -18.234 -3.783 1 96.44 122 VAL B C 1
ATOM 3571 O O . VAL B 1 122 ? -0.091 -18.922 -2.855 1 96.44 122 VAL B O 1
ATOM 3574 N N . PHE B 1 123 ? -1.039 -18.719 -4.871 1 96.94 123 PHE B N 1
ATOM 3575 C CA . PHE B 1 123 ? -1.071 -20.156 -5.117 1 96.94 123 PHE B CA 1
ATOM 3576 C C . PHE B 1 123 ? 0.123 -20.594 -5.961 1 96.94 123 PHE B C 1
ATOM 3578 O O . PHE B 1 123 ? 0.237 -20.203 -7.129 1 96.94 123 PHE B O 1
ATOM 3585 N N . TYR B 1 124 ? 0.922 -21.422 -5.324 1 96.44 124 TYR B N 1
ATOM 3586 C CA . TYR B 1 124 ? 2.197 -21.812 -5.918 1 96.44 124 TYR B CA 1
ATOM 3587 C C . TYR B 1 124 ? 2.152 -23.25 -6.422 1 96.44 124 TYR B C 1
ATOM 3589 O O . TYR B 1 124 ? 1.755 -24.156 -5.688 1 96.44 124 TYR B O 1
ATOM 3597 N N . ASN B 1 125 ? 2.57 -23.438 -7.66 1 95.25 125 ASN B N 1
ATOM 3598 C CA . ASN B 1 125 ? 2.67 -24.797 -8.156 1 95.25 125 ASN B CA 1
ATOM 3599 C C . ASN B 1 125 ? 3.959 -25.016 -8.945 1 95.25 125 ASN B C 1
ATOM 3601 O O . ASN B 1 125 ? 3.988 -25.812 -9.891 1 95.25 125 ASN B O 1
ATOM 3605 N N . GLY B 1 126 ? 4.984 -24.281 -8.57 1 92.12 126 GLY B N 1
ATOM 3606 C CA . GLY B 1 126 ? 6.281 -24.438 -9.219 1 92.12 126 GLY B CA 1
ATOM 3607 C C . GLY B 1 126 ? 6.984 -25.719 -8.836 1 92.12 126 GLY B C 1
ATOM 3608 O O . GLY B 1 126 ? 6.488 -26.484 -7.996 1 92.12 126 GLY B O 1
ATOM 3609 N N . THR B 1 127 ? 8.164 -25.891 -9.484 1 90.5 127 THR B N 1
ATOM 3610 C CA . THR B 1 127 ? 8.867 -27.156 -9.32 1 90.5 127 THR B CA 1
ATOM 3611 C C . THR B 1 127 ? 9.859 -27.078 -8.164 1 90.5 127 THR B C 1
ATOM 3613 O O . THR B 1 127 ? 10.281 -28.109 -7.629 1 90.5 127 THR B O 1
ATOM 3616 N N . LYS B 1 128 ? 10.242 -25.859 -7.762 1 90.75 128 LYS B N 1
ATOM 3617 C CA . LYS B 1 128 ? 11.094 -25.734 -6.586 1 90.75 128 LYS B CA 1
ATOM 3618 C C . LYS B 1 128 ? 10.344 -26.125 -5.316 1 90.75 128 LYS B C 1
ATOM 3620 O O . LYS B 1 128 ? 9.172 -25.766 -5.145 1 90.75 128 LYS B O 1
ATOM 3625 N N . GLU B 1 129 ? 11.078 -26.812 -4.508 1 94.44 129 GLU B N 1
ATOM 3626 C CA . GLU B 1 129 ? 10.445 -27.266 -3.273 1 94.44 129 GLU B CA 1
ATOM 3627 C C . GLU B 1 129 ? 10.117 -26.078 -2.361 1 94.44 129 GLU B C 1
ATOM 3629 O O . GLU B 1 129 ? 10.977 -25.25 -2.078 1 94.44 129 GLU B O 1
ATOM 3634 N N . GLU B 1 130 ? 8.906 -26 -2.016 1 95.69 130 GLU B N 1
ATOM 3635 C CA . GLU B 1 130 ? 8.391 -25 -1.075 1 95.69 130 GLU B CA 1
ATOM 3636 C C . GLU B 1 130 ? 7.484 -25.641 -0.033 1 95.69 130 GLU B C 1
ATOM 3638 O O . GLU B 1 130 ? 6.875 -26.688 -0.291 1 95.69 130 GLU B O 1
ATOM 3643 N N . PRO B 1 131 ? 7.512 -25.141 1.199 1 97.69 131 PRO B N 1
ATOM 3644 C CA . PRO B 1 131 ? 6.59 -25.688 2.201 1 97.69 131 PRO B CA 1
ATOM 3645 C C . PRO B 1 131 ? 5.125 -25.469 1.831 1 97.69 131 PRO B C 1
ATOM 3647 O O . PRO B 1 131 ? 4.82 -24.75 0.879 1 97.69 131 PRO B O 1
ATOM 3650 N N . ASP B 1 132 ? 4.223 -26.078 2.564 1 98.12 132 ASP B N 1
ATOM 3651 C CA . ASP B 1 132 ? 2.787 -25.984 2.318 1 98.12 132 ASP B CA 1
ATOM 3652 C C . ASP B 1 132 ? 2.307 -24.547 2.475 1 98.12 132 ASP B C 1
ATOM 3654 O O . ASP B 1 132 ? 1.405 -24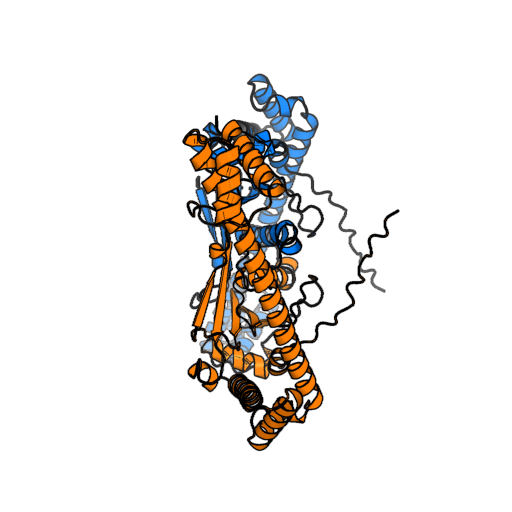.094 1.758 1 98.12 132 ASP B O 1
ATOM 3658 N N . ARG B 1 133 ? 2.855 -23.938 3.455 1 98.06 133 ARG B N 1
ATOM 3659 C CA . ARG B 1 133 ? 2.486 -22.547 3.732 1 98.06 133 ARG B CA 1
ATOM 3660 C C . ARG B 1 133 ? 3.715 -21.719 4.078 1 98.06 133 ARG B C 1
ATOM 3662 O O . ARG B 1 133 ? 4.57 -22.141 4.852 1 98.06 133 ARG B O 1
ATOM 3669 N N . LYS B 1 134 ? 3.822 -20.578 3.445 1 97.94 134 LYS B N 1
ATOM 3670 C CA . LYS B 1 134 ? 4.891 -19.609 3.689 1 97.94 134 LYS B CA 1
ATOM 3671 C C . LYS B 1 134 ? 4.363 -18.188 3.607 1 97.94 134 LYS B C 1
ATOM 3673 O O . LYS B 1 134 ? 3.541 -17.859 2.746 1 97.94 134 LYS B O 1
ATOM 3678 N N . VAL B 1 135 ? 4.855 -17.328 4.566 1 98.44 135 VAL B N 1
ATOM 3679 C CA . VAL B 1 135 ? 4.457 -15.922 4.527 1 98.44 135 VAL B CA 1
ATOM 3680 C C . VAL B 1 135 ? 5.656 -15.062 4.141 1 98.44 135 VAL B C 1
ATOM 3682 O O . VAL B 1 135 ? 6.719 -15.148 4.758 1 98.44 135 VAL B O 1
ATOM 3685 N N . LEU B 1 136 ? 5.543 -14.328 3.055 1 98.31 136 LEU B N 1
ATOM 3686 C CA . LEU B 1 136 ? 6.531 -13.344 2.629 1 98.31 136 LEU B CA 1
ATOM 3687 C C . LEU B 1 136 ? 6.16 -11.945 3.119 1 98.31 136 LEU B C 1
ATOM 3689 O O . LEU B 1 136 ? 4.98 -11.578 3.119 1 98.31 136 LEU B O 1
ATOM 3693 N N . SER B 1 137 ? 7.129 -11.141 3.48 1 98.25 137 SER B N 1
ATOM 3694 C CA . SER B 1 137 ? 6.883 -9.82 4.043 1 98.25 137 SER B CA 1
ATOM 3695 C C . SER B 1 137 ? 7.547 -8.734 3.207 1 98.25 137 SER B C 1
ATOM 3697 O O . SER B 1 137 ? 8.695 -8.883 2.787 1 98.25 137 SER B O 1
ATOM 3699 N N . LEU B 1 138 ? 6.816 -7.684 3.088 1 98.44 138 LEU B N 1
ATOM 3700 C CA . LEU B 1 138 ? 7.348 -6.531 2.365 1 98.44 138 LEU B CA 1
ATOM 3701 C C . LEU B 1 138 ? 8.555 -5.949 3.086 1 98.44 138 LEU B C 1
ATOM 3703 O O . LEU B 1 138 ? 9.5 -5.484 2.445 1 98.44 138 LEU B O 1
ATOM 3707 N N . SER B 1 139 ? 8.578 -5.992 4.383 1 97.44 139 SER B N 1
ATOM 3708 C CA . SER B 1 139 ? 9.625 -5.383 5.195 1 97.44 139 SER B CA 1
ATOM 3709 C C . SER B 1 139 ? 10.977 -6.035 4.926 1 97.44 139 SER B C 1
ATOM 3711 O O . SER B 1 139 ? 12.023 -5.426 5.164 1 97.44 139 SER B O 1
ATOM 3713 N N . ASP B 1 140 ? 10.961 -7.293 4.438 1 96.88 140 ASP B N 1
ATOM 3714 C CA . ASP B 1 140 ? 12.219 -7.957 4.09 1 96.88 140 ASP B CA 1
ATOM 3715 C C . ASP B 1 140 ? 12.93 -7.223 2.955 1 96.88 140 ASP B C 1
ATOM 3717 O O . ASP B 1 140 ? 14.133 -7.383 2.768 1 96.88 140 ASP B O 1
ATOM 3721 N N . ALA B 1 141 ? 12.164 -6.465 2.18 1 96.56 141 ALA B N 1
ATOM 3722 C CA . ALA B 1 141 ? 12.711 -5.797 1.005 1 96.56 141 ALA B CA 1
ATOM 3723 C C . ALA B 1 141 ? 13.266 -4.422 1.365 1 96.56 141 ALA B C 1
ATOM 3725 O O . ALA B 1 141 ? 13.984 -3.805 0.573 1 96.56 141 ALA B O 1
ATOM 3726 N N . PHE B 1 142 ? 12.898 -3.863 2.533 1 96.94 142 PHE B N 1
ATOM 3727 C CA . PHE B 1 142 ? 13.258 -2.488 2.854 1 96.94 142 PHE B CA 1
ATOM 3728 C C . PHE B 1 142 ? 14.758 -2.367 3.131 1 96.94 142 PHE B C 1
ATOM 3730 O O . PHE B 1 142 ? 15.336 -3.229 3.793 1 96.94 142 PHE B O 1
ATOM 3737 N N . LYS B 1 143 ? 15.273 -1.347 2.582 1 94 143 LYS B N 1
ATOM 3738 C CA . LYS B 1 143 ? 16.656 -1.013 2.889 1 94 143 LYS B CA 1
ATOM 3739 C C . LYS B 1 143 ? 16.797 -0.474 4.312 1 94 143 LYS B C 1
ATOM 3741 O O . LYS B 1 143 ? 15.812 -0.051 4.914 1 94 143 LYS B O 1
ATOM 3746 N N . GLY B 1 144 ? 18.031 -0.499 4.801 1 84.94 144 GLY B N 1
ATOM 3747 C CA . GLY B 1 144 ? 18.297 0.066 6.113 1 84.94 144 GLY B CA 1
ATOM 3748 C C . GLY B 1 144 ? 18.719 -0.973 7.137 1 84.94 144 GLY B C 1
ATOM 3749 O O . GLY B 1 144 ? 18.75 -2.168 6.836 1 84.94 144 GLY B O 1
ATOM 3750 N N . ASP B 1 145 ? 19.016 -0.508 8.32 1 79.12 145 ASP B N 1
ATOM 3751 C CA . ASP B 1 145 ? 19.578 -1.374 9.352 1 79.12 145 ASP B CA 1
ATOM 3752 C C . ASP B 1 145 ? 18.5 -1.886 10.297 1 79.12 145 ASP B C 1
ATOM 3754 O O . ASP B 1 145 ? 18.797 -2.51 11.312 1 79.12 145 ASP B O 1
ATOM 3758 N N . GLY B 1 146 ? 17.328 -1.599 10.031 1 78.62 146 GLY B N 1
ATOM 3759 C CA . GLY B 1 146 ? 16.219 -2.125 10.828 1 78.62 146 GLY B CA 1
ATOM 3760 C C . GLY B 1 146 ? 15.945 -1.311 12.078 1 78.62 146 GLY B C 1
ATOM 3761 O O . GLY B 1 146 ? 15.125 -1.697 12.906 1 78.62 146 GLY B O 1
ATOM 3762 N N . LYS B 1 147 ? 16.547 -0.135 12.25 1 79.81 147 LYS B N 1
ATOM 3763 C CA . LYS B 1 147 ? 16.391 0.692 13.445 1 79.81 147 LYS B CA 1
ATOM 3764 C C . LYS B 1 147 ? 15.016 1.353 13.477 1 79.81 147 LYS B C 1
ATOM 3766 O O . LYS B 1 147 ? 14.484 1.642 14.555 1 79.81 147 LYS B O 1
ATOM 3771 N N . PHE B 1 148 ? 14.477 1.516 12.352 1 85.94 148 PHE B N 1
ATOM 3772 C CA . PHE B 1 148 ? 13.195 2.217 12.266 1 85.94 148 PHE B CA 1
ATOM 3773 C C . PHE B 1 148 ? 12.094 1.274 11.812 1 85.94 148 PHE B C 1
ATOM 3775 O O . PHE B 1 148 ? 12.336 0.371 11.008 1 85.94 148 PHE B O 1
ATOM 3782 N N . GLU B 1 149 ? 10.977 1.483 12.391 1 92.62 149 GLU B N 1
ATOM 3783 C CA . GLU B 1 149 ? 9.82 0.716 11.953 1 92.62 149 GLU B CA 1
ATOM 3784 C C . GLU B 1 149 ? 9.242 1.282 10.656 1 92.62 149 GLU B C 1
ATOM 3786 O O . GLU B 1 149 ? 8.898 2.465 10.586 1 92.62 149 GLU B O 1
ATOM 3791 N N . PRO B 1 150 ? 9.133 0.417 9.688 1 97.25 150 PRO B N 1
ATOM 3792 C CA . PRO B 1 150 ? 8.555 0.908 8.438 1 97.25 150 PRO B CA 1
ATOM 3793 C C . PRO B 1 150 ? 7.078 1.271 8.578 1 97.25 150 PRO B C 1
ATOM 3795 O O . PRO B 1 150 ? 6.344 0.607 9.305 1 97.25 150 PRO B O 1
ATOM 3798 N N . ALA B 1 151 ? 6.668 2.262 7.852 1 98 151 ALA B N 1
ATOM 3799 C CA . ALA B 1 151 ? 5.285 2.725 7.895 1 98 151 ALA B CA 1
ATOM 3800 C C . ALA B 1 151 ? 4.363 1.761 7.152 1 98 151 ALA B C 1
ATOM 3802 O O . ALA B 1 151 ? 3.145 1.788 7.34 1 98 151 ALA B O 1
ATOM 3803 N N . LEU B 1 152 ? 4.914 0.894 6.336 1 98.38 152 LEU B N 1
ATOM 3804 C CA . LEU B 1 152 ? 4.133 0.026 5.457 1 98.38 152 LEU B CA 1
ATOM 3805 C C . LEU B 1 152 ? 4.504 -1.438 5.672 1 98.38 152 LEU B C 1
ATOM 3807 O O . LEU B 1 152 ? 5.672 -1.761 5.898 1 98.38 152 LEU B O 1
ATOM 3811 N N . GLU B 1 153 ? 3.576 -2.246 5.664 1 98.5 153 GLU B N 1
ATOM 3812 C CA . GLU B 1 153 ? 3.779 -3.689 5.59 1 98.5 153 GLU B CA 1
ATOM 3813 C C . GLU B 1 153 ? 2.762 -4.344 4.66 1 98.5 153 GLU B C 1
ATOM 3815 O O . GLU B 1 153 ? 1.621 -3.891 4.562 1 98.5 153 GLU B O 1
ATOM 3820 N N . CYS B 1 154 ? 3.195 -5.281 3.951 1 98.69 154 CYS B N 1
ATOM 3821 C CA . CYS B 1 154 ? 2.344 -6.137 3.133 1 98.69 154 CYS B CA 1
ATOM 3822 C C . CYS B 1 154 ? 2.824 -7.582 3.172 1 98.69 154 CYS B C 1
ATOM 3824 O O . CYS B 1 154 ? 4.012 -7.852 2.988 1 98.69 154 CYS B O 1
ATOM 3826 N N . LYS B 1 155 ? 1.915 -8.422 3.408 1 98.62 155 LYS B N 1
ATOM 3827 C CA . LYS B 1 155 ? 2.258 -9.836 3.518 1 98.62 155 LYS B CA 1
ATOM 3828 C C . LYS B 1 155 ? 1.557 -10.664 2.439 1 98.62 155 LYS B C 1
ATOM 3830 O O . LYS B 1 155 ? 0.374 -10.445 2.16 1 98.62 155 LYS B O 1
ATOM 3835 N N . ALA B 1 156 ? 2.283 -11.508 1.816 1 97.88 156 ALA B N 1
ATOM 3836 C CA . ALA B 1 156 ? 1.754 -12.5 0.884 1 97.88 156 ALA B CA 1
ATOM 3837 C C . ALA B 1 156 ? 1.785 -13.898 1.495 1 97.88 156 ALA B C 1
ATOM 3839 O O . ALA B 1 156 ? 2.848 -14.391 1.878 1 97.88 156 ALA B O 1
ATOM 3840 N N . THR B 1 157 ? 0.649 -14.508 1.611 1 98.31 157 THR B N 1
ATOM 3841 C CA . THR B 1 157 ? 0.589 -15.906 2.033 1 98.31 157 THR B CA 1
ATOM 3842 C C . THR B 1 157 ? 0.7 -16.844 0.83 1 98.31 157 THR B C 1
ATOM 3844 O O . THR B 1 157 ? -0.185 -16.859 -0.027 1 98.31 157 THR B O 1
ATOM 3847 N N . VAL B 1 158 ? 1.731 -17.609 0.825 1 98.12 158 VAL B N 1
ATOM 3848 C CA . VAL B 1 158 ? 1.963 -18.547 -0.276 1 98.12 158 VAL B CA 1
ATOM 3849 C C . VAL B 1 158 ? 1.499 -19.938 0.123 1 98.12 158 VAL B C 1
ATOM 3851 O O . VAL B 1 158 ? 1.947 -20.484 1.134 1 98.12 158 VAL B O 1
ATOM 3854 N N . LEU B 1 159 ? 0.608 -20.438 -0.653 1 98.31 159 LEU B N 1
ATOM 3855 C CA . LEU B 1 159 ? 0.111 -21.797 -0.465 1 98.31 159 LEU B CA 1
ATOM 3856 C C . LEU B 1 159 ? 0.598 -22.719 -1.583 1 98.31 159 LEU B C 1
ATOM 3858 O O . LEU B 1 159 ? 0.341 -22.453 -2.76 1 98.31 159 LEU B O 1
ATOM 3862 N N . ASN B 1 160 ? 1.322 -23.719 -1.192 1 98.19 160 ASN B N 1
ATOM 3863 C CA . ASN B 1 160 ? 1.767 -24.734 -2.146 1 98.19 160 ASN B CA 1
ATOM 3864 C C . ASN B 1 160 ? 0.612 -25.625 -2.604 1 98.19 160 ASN B C 1
ATOM 3866 O O . ASN B 1 160 ? 0.022 -26.344 -1.797 1 98.19 160 ASN B O 1
ATOM 3870 N N . ILE B 1 161 ? 0.359 -25.562 -3.877 1 97.62 161 ILE B N 1
ATOM 3871 C CA . ILE B 1 161 ? -0.808 -26.297 -4.344 1 97.62 161 ILE B CA 1
ATOM 3872 C C . ILE B 1 161 ? -0.366 -27.438 -5.27 1 97.62 161 ILE B C 1
ATOM 3874 O O . ILE B 1 161 ? -1.144 -27.906 -6.105 1 97.62 161 ILE B O 1
ATOM 3878 N N . ASN B 1 162 ? 0.874 -27.781 -5.191 1 96.69 162 ASN B N 1
ATOM 3879 C CA . ASN B 1 162 ? 1.3 -28.984 -5.871 1 96.69 162 ASN B CA 1
ATOM 3880 C C . ASN B 1 162 ? 0.597 -30.219 -5.312 1 96.69 162 ASN B C 1
ATOM 3882 O O . ASN B 1 162 ? 0.242 -30.266 -4.133 1 96.69 162 ASN B O 1
ATOM 3886 N N . TYR B 1 163 ? 0.507 -31.141 -6.215 1 93.06 163 TYR B N 1
ATOM 3887 C CA . TYR B 1 163 ? -0.15 -32.375 -5.812 1 93.06 163 TYR B CA 1
ATOM 3888 C C . TYR B 1 163 ? 0.484 -32.938 -4.547 1 93.06 163 TYR B C 1
ATOM 3890 O O . TYR B 1 163 ? 1.709 -32.938 -4.41 1 93.06 163 TYR B O 1
ATOM 3898 N N . GLU B 1 164 ? -0.298 -33.375 -3.486 1 91.62 164 GLU B N 1
ATOM 3899 C CA . GLU B 1 164 ? 0.072 -33.969 -2.207 1 91.62 164 GLU B CA 1
ATOM 3900 C C . GLU B 1 164 ? 0.388 -32.875 -1.168 1 91.62 164 GLU B C 1
ATOM 3902 O O . GLU B 1 164 ? 0.616 -33.188 0.003 1 91.62 164 GLU B O 1
ATOM 3907 N N . HIS B 1 165 ? 0.491 -31.672 -1.589 1 95.94 165 HIS B N 1
ATOM 3908 C CA . HIS B 1 165 ? 0.608 -30.562 -0.645 1 95.94 165 HIS B CA 1
ATOM 3909 C C . HIS B 1 165 ? -0.763 -30.016 -0.256 1 95.94 165 HIS B C 1
ATOM 3911 O O . HIS B 1 165 ? -1.729 -30.172 -1.009 1 95.94 165 HIS B O 1
ATOM 3917 N N . ASN B 1 166 ? -0.844 -29.453 0.92 1 95.38 166 ASN B N 1
ATOM 3918 C CA . ASN B 1 166 ? -2.059 -28.797 1.4 1 95.38 166 ASN B CA 1
ATOM 3919 C C . ASN B 1 166 ? -3.289 -29.672 1.178 1 95.38 166 ASN B C 1
ATOM 3921 O O . ASN B 1 166 ? -4.273 -29.234 0.588 1 95.38 166 ASN B O 1
ATOM 3925 N N . LYS B 1 167 ? -3.285 -30.75 1.709 1 94.5 167 LYS B N 1
ATOM 3926 C CA . LYS B 1 167 ? -4.32 -31.766 1.5 1 94.5 167 LYS B CA 1
ATOM 3927 C C . LYS B 1 167 ? -5.676 -31.281 1.999 1 94.5 167 LYS B C 1
ATOM 3929 O O . LYS B 1 167 ? -6.703 -31.516 1.359 1 94.5 167 LYS B O 1
ATOM 3934 N N . GLU B 1 168 ? -5.684 -30.641 3.129 1 94.5 168 GLU B N 1
ATOM 3935 C CA . GLU B 1 168 ? -6.938 -30.125 3.662 1 94.5 168 GLU B CA 1
ATOM 3936 C C . GLU B 1 168 ? -7.57 -29.109 2.709 1 94.5 168 GLU B C 1
ATOM 3938 O O . GLU B 1 168 ? -8.781 -29.141 2.486 1 94.5 168 GLU B O 1
ATOM 3943 N N . LEU B 1 169 ? -6.746 -28.266 2.211 1 96 169 LEU B N 1
ATOM 3944 C CA . LEU B 1 169 ? -7.195 -27.266 1.233 1 96 169 LEU B CA 1
ATOM 3945 C C . LEU B 1 169 ? -7.773 -27.953 -0 1 96 169 LEU B C 1
ATOM 3947 O O . LEU B 1 169 ? -8.836 -27.562 -0.494 1 96 169 LEU B O 1
ATOM 3951 N N . MET B 1 170 ? -7.156 -29.031 -0.414 1 95.25 170 MET B N 1
ATOM 3952 C CA . MET B 1 170 ? -7.57 -29.766 -1.606 1 95.25 170 MET B CA 1
ATOM 3953 C C . MET B 1 170 ? -8.891 -30.484 -1.371 1 95.25 170 MET B C 1
ATOM 3955 O O . MET B 1 170 ? -9.703 -30.625 -2.291 1 95.25 170 MET B O 1
ATOM 3959 N N . GLU B 1 171 ? -9.078 -30.859 -0.262 1 95.19 171 GLU B N 1
ATOM 3960 C CA . GLU B 1 171 ? -10.312 -31.562 0.078 1 95.19 171 GLU B CA 1
ATOM 3961 C C . GLU B 1 171 ? -11.5 -30.609 0.083 1 95.19 171 GLU B C 1
ATOM 3963 O O . GLU B 1 171 ? -12.625 -31.016 -0.247 1 95.19 171 GLU B O 1
ATOM 3968 N N . LYS B 1 172 ? -11.234 -29.422 0.403 1 95.88 172 LYS B N 1
ATOM 3969 C CA . LYS B 1 172 ? -12.305 -28.453 0.564 1 95.88 172 LYS B CA 1
ATOM 3970 C C . LYS B 1 172 ? -12.633 -27.766 -0.761 1 95.88 172 LYS B C 1
ATOM 3972 O O . LYS B 1 172 ? -13.68 -27.125 -0.894 1 95.88 172 LYS B O 1
ATOM 3977 N N . CYS B 1 173 ? -11.797 -27.922 -1.701 1 97.44 173 CYS B N 1
ATOM 3978 C CA . CYS B 1 173 ? -12.016 -27.297 -3 1 97.44 173 CYS B CA 1
ATOM 3979 C C . CYS B 1 173 ? -11.672 -28.25 -4.133 1 97.44 173 CYS B C 1
ATOM 3981 O O . CYS B 1 173 ? -10.508 -28.344 -4.535 1 97.44 173 CYS B O 1
ATOM 3983 N N . THR B 1 174 ? -12.688 -28.75 -4.691 1 96.5 174 THR B N 1
ATOM 3984 C CA . THR B 1 174 ? -12.531 -29.766 -5.734 1 96.5 174 THR B CA 1
ATOM 3985 C C . THR B 1 174 ? -11.82 -29.172 -6.949 1 96.5 174 THR B C 1
ATOM 3987 O O . THR B 1 174 ? -10.969 -29.828 -7.551 1 96.5 174 THR B O 1
ATOM 3990 N N . GLU B 1 175 ? -12.18 -27.953 -7.312 1 96.56 175 GLU B N 1
ATOM 3991 C CA . GLU B 1 175 ? -11.547 -27.312 -8.461 1 96.56 175 GLU B CA 1
ATOM 3992 C C . GLU B 1 175 ? -10.039 -27.203 -8.281 1 96.56 175 GLU B C 1
ATOM 3994 O O . GLU B 1 175 ? -9.281 -27.438 -9.227 1 96.56 175 GLU B O 1
ATOM 3999 N N . LEU B 1 176 ? -9.625 -26.891 -7.074 1 97.44 176 LEU B N 1
ATOM 4000 C CA . LEU B 1 176 ? -8.203 -26.75 -6.781 1 97.44 176 LEU B CA 1
ATOM 4001 C C . LEU B 1 176 ? -7.508 -28.109 -6.82 1 97.44 176 LEU B C 1
ATOM 4003 O O . LEU B 1 176 ? -6.414 -28.234 -7.375 1 97.44 176 LEU B O 1
ATOM 4007 N N . ARG B 1 177 ? -8.078 -29.078 -6.219 1 97.38 177 ARG B N 1
ATOM 4008 C CA . ARG B 1 177 ? -7.539 -30.438 -6.234 1 97.38 177 ARG B CA 1
ATOM 4009 C C . ARG B 1 177 ? -7.367 -30.938 -7.66 1 97.38 177 ARG B C 1
ATOM 4011 O O . ARG B 1 177 ? -6.312 -31.469 -8.016 1 97.38 177 ARG B O 1
ATOM 4018 N N . ASP B 1 178 ? -8.414 -30.781 -8.438 1 97.69 178 ASP B N 1
ATOM 4019 C CA . ASP B 1 178 ? -8.406 -31.25 -9.82 1 97.69 178 ASP B CA 1
ATOM 4020 C C . ASP B 1 178 ? -7.309 -30.547 -10.625 1 97.69 178 ASP B C 1
ATOM 4022 O O . ASP B 1 178 ? -6.617 -31.188 -11.422 1 97.69 178 ASP B O 1
ATOM 4026 N N . TYR B 1 179 ? -7.191 -29.281 -10.398 1 97.44 179 TYR B N 1
ATOM 4027 C CA . TYR B 1 179 ? -6.137 -28.531 -11.055 1 97.44 179 TYR B CA 1
ATOM 4028 C C . TYR B 1 179 ? -4.762 -29.078 -10.688 1 97.44 179 TYR B C 1
ATOM 4030 O O . TYR B 1 179 ? -3.904 -29.25 -11.555 1 97.44 179 TYR B O 1
ATOM 4038 N N . ALA B 1 180 ? -4.543 -29.359 -9.445 1 97.5 180 ALA B N 1
ATOM 4039 C CA . ALA B 1 180 ? -3.271 -29.891 -8.969 1 97.5 180 ALA B CA 1
ATOM 4040 C C . ALA B 1 180 ? -2.965 -31.234 -9.625 1 97.5 180 ALA B C 1
ATOM 4042 O O . ALA B 1 180 ? -1.821 -31.516 -9.992 1 97.5 180 ALA B O 1
ATOM 4043 N N . ILE B 1 181 ? -3.947 -32.031 -9.758 1 97.81 181 ILE B N 1
ATOM 4044 C CA . ILE B 1 181 ? -3.793 -33.344 -10.375 1 97.81 181 ILE B CA 1
ATOM 4045 C C . ILE B 1 181 ? -3.404 -33.188 -11.844 1 97.81 181 ILE B C 1
ATOM 4047 O O . ILE B 1 181 ? -2.48 -33.844 -12.32 1 97.81 181 ILE B O 1
ATOM 4051 N N . LEU B 1 182 ? -4.125 -32.281 -12.492 1 98 182 LEU B N 1
ATOM 4052 C CA . LEU B 1 182 ? -3.836 -32.031 -13.898 1 98 182 LEU B CA 1
ATOM 4053 C C . LEU B 1 182 ? -2.377 -31.641 -14.086 1 98 182 LEU B C 1
ATOM 4055 O O . LEU B 1 182 ? -1.676 -32.219 -14.93 1 98 182 LEU B O 1
ATOM 4059 N N . ILE B 1 183 ? -1.902 -30.703 -13.328 1 97 183 ILE B N 1
ATOM 4060 C CA . ILE B 1 183 ? -0.539 -30.203 -13.438 1 97 183 ILE B CA 1
ATOM 4061 C C . ILE B 1 183 ? 0.454 -31.312 -13.117 1 97 183 ILE B C 1
ATOM 4063 O O . ILE B 1 183 ? 1.463 -31.469 -13.812 1 97 183 ILE B O 1
ATOM 4067 N N . SER B 1 184 ? 0.178 -32.062 -12.125 1 97.25 184 SER B N 1
ATOM 4068 C CA . SER B 1 184 ? 1.044 -33.188 -11.734 1 97.25 184 SER B CA 1
ATOM 4069 C C . SER B 1 184 ? 1.175 -34.188 -12.852 1 97.25 184 SER B C 1
ATOM 4071 O O . SER B 1 184 ? 2.264 -34.719 -13.102 1 97.25 184 SER B O 1
ATOM 4073 N N . ARG B 1 185 ? 0.134 -34.469 -13.531 1 97.81 185 ARG B N 1
ATOM 4074 C CA . ARG B 1 185 ? 0.141 -35.469 -14.609 1 97.81 185 ARG B CA 1
ATOM 4075 C C . ARG B 1 185 ? 0.944 -34.938 -15.805 1 97.81 185 ARG B C 1
ATOM 4077 O O . ARG B 1 185 ? 1.698 -35.688 -16.422 1 97.81 185 ARG B O 1
ATOM 4084 N N . ILE B 1 186 ? 0.72 -33.719 -16.078 1 96.56 186 ILE B N 1
ATOM 4085 C CA . ILE B 1 186 ? 1.494 -33.125 -17.156 1 96.56 186 ILE B CA 1
ATOM 4086 C C . ILE B 1 186 ? 2.986 -33.25 -16.859 1 96.56 186 ILE B C 1
ATOM 4088 O O . ILE B 1 186 ? 3.768 -33.688 -17.719 1 96.56 186 ILE B O 1
ATOM 4092 N N . ARG B 1 187 ? 3.363 -32.906 -15.68 1 95.19 187 ARG B N 1
ATOM 4093 C CA . ARG B 1 187 ? 4.758 -32.969 -15.266 1 95.19 187 ARG B CA 1
ATOM 4094 C C . ARG B 1 187 ? 5.285 -34.406 -15.328 1 95.19 187 ARG B C 1
ATOM 4096 O O . ARG B 1 187 ? 6.398 -34.625 -15.805 1 95.19 187 ARG B O 1
ATOM 4103 N N . SER B 1 188 ? 4.516 -35.281 -14.867 1 96.44 188 SER B N 1
ATOM 4104 C CA . SER B 1 188 ? 4.891 -36.688 -14.898 1 96.44 188 SER B CA 1
ATOM 4105 C C . SER B 1 188 ? 5.09 -37.188 -16.328 1 96.44 188 SER B C 1
ATOM 4107 O O . SER B 1 188 ? 6.051 -37.906 -16.625 1 96.44 188 SER B O 1
ATOM 4109 N N . ASN B 1 189 ? 4.156 -36.844 -17.219 1 96.38 189 ASN B N 1
ATOM 4110 C CA . ASN B 1 189 ? 4.258 -37.219 -18.625 1 96.38 189 ASN B CA 1
ATOM 4111 C C . ASN B 1 189 ? 5.539 -36.656 -19.25 1 96.38 189 ASN B C 1
ATOM 4113 O O . ASN B 1 189 ? 6.215 -37.375 -20 1 96.38 189 ASN B O 1
ATOM 4117 N N . CYS B 1 190 ? 5.84 -35.438 -18.891 1 93.25 190 CYS B N 1
ATOM 4118 C CA . CYS B 1 190 ? 7.066 -34.844 -19.406 1 93.25 190 CYS B CA 1
ATOM 4119 C C . CYS B 1 190 ? 8.297 -35.531 -18.844 1 93.25 190 CYS B C 1
ATOM 4121 O O . CYS B 1 190 ? 9.25 -35.812 -19.578 1 93.25 190 CYS B O 1
ATOM 4123 N N . GLN B 1 191 ? 8.266 -35.844 -17.625 1 92.94 191 GLN B N 1
ATOM 4124 C CA . GLN B 1 191 ? 9.375 -36.562 -16.969 1 92.94 191 GLN B CA 1
ATOM 4125 C C . GLN B 1 191 ? 9.578 -37.938 -17.578 1 92.94 191 GLN B C 1
ATOM 4127 O O . GLN B 1 191 ? 10.703 -38.438 -17.609 1 92.94 191 GLN B O 1
ATOM 4132 N N . ASN B 1 192 ? 8.531 -38.438 -18.094 1 94.69 192 ASN B N 1
ATOM 4133 C CA . ASN B 1 192 ? 8.586 -39.781 -18.703 1 94.69 192 ASN B CA 1
ATOM 4134 C C . ASN B 1 192 ? 8.945 -39.688 -20.188 1 94.69 192 ASN B C 1
ATOM 4136 O O . ASN B 1 192 ? 8.805 -40.688 -20.922 1 94.69 192 ASN B O 1
ATOM 4140 N N . GLY B 1 193 ? 9.211 -38.531 -20.656 1 89.38 193 GLY B N 1
ATOM 4141 C CA . GLY B 1 193 ? 9.82 -38.375 -21.969 1 89.38 193 GLY B CA 1
ATOM 4142 C C . GLY B 1 193 ? 8.859 -37.875 -23.031 1 89.38 193 GLY B C 1
ATOM 4143 O O . GLY B 1 193 ? 9.227 -37.719 -24.203 1 89.38 193 GLY B O 1
ATOM 4144 N N . MET B 1 194 ? 7.73 -37.531 -22.672 1 91.25 194 MET B N 1
ATOM 4145 C CA . MET B 1 194 ? 6.781 -37.031 -23.656 1 91.25 194 MET B CA 1
ATOM 4146 C C . MET B 1 194 ? 7.086 -35.562 -24.016 1 91.25 194 MET B C 1
ATOM 4148 O O . MET B 1 194 ? 7.508 -34.781 -23.156 1 91.25 194 MET B O 1
ATOM 4152 N N . VAL B 1 195 ? 6.832 -35.312 -25.25 1 89.12 195 VAL B N 1
ATOM 4153 C CA . VAL B 1 195 ? 6.895 -33.906 -25.625 1 89.12 195 VAL B CA 1
ATOM 4154 C C . VAL B 1 195 ? 5.734 -33.156 -25 1 89.12 195 VAL B C 1
ATOM 4156 O O . VAL B 1 195 ? 4.66 -33.719 -24.766 1 89.12 195 VAL B O 1
ATOM 4159 N N . LEU B 1 196 ? 5.934 -31.922 -24.703 1 90.44 196 LEU B N 1
ATOM 4160 C CA . LEU B 1 196 ? 5.02 -31.125 -23.891 1 90.44 196 LEU B CA 1
ATOM 4161 C C . LEU B 1 196 ? 3.6 -31.203 -24.438 1 90.44 196 LEU B C 1
ATOM 4163 O O . LEU B 1 196 ? 2.65 -31.438 -23.703 1 90.44 196 LEU B O 1
ATOM 4167 N N . GLY B 1 197 ? 3.408 -30.984 -25.734 1 92.25 197 GLY B N 1
ATOM 4168 C CA . GLY B 1 197 ? 2.086 -31.031 -26.328 1 92.25 197 GLY B CA 1
ATOM 4169 C C . GLY B 1 197 ? 1.359 -32.344 -26.062 1 92.25 197 GLY B C 1
ATOM 4170 O O . GLY B 1 197 ? 0.191 -32.344 -25.672 1 92.25 197 GLY B O 1
ATOM 4171 N N . ASP B 1 198 ? 2.059 -33.375 -26.281 1 94.31 198 ASP B N 1
ATOM 4172 C CA . ASP B 1 198 ? 1.484 -34.688 -26.062 1 94.31 198 ASP B CA 1
ATOM 4173 C C . ASP B 1 198 ? 1.211 -34.938 -24.578 1 94.31 198 ASP B C 1
ATOM 4175 O O . ASP B 1 198 ? 0.222 -35.594 -24.219 1 94.31 198 ASP B O 1
ATOM 4179 N N . ALA B 1 199 ? 2.182 -34.469 -23.797 1 96.06 199 ALA B N 1
ATOM 4180 C CA . ALA B 1 199 ? 2.029 -34.594 -22.344 1 96.06 199 ALA B CA 1
ATOM 4181 C C . ALA B 1 199 ? 0.749 -33.938 -21.875 1 96.06 199 ALA B C 1
ATOM 4183 O O . ALA B 1 199 ? 0.017 -34.469 -21.047 1 96.06 199 ALA B O 1
ATOM 4184 N N . ILE B 1 200 ? 0.473 -32.781 -22.375 1 96.38 200 ILE B N 1
ATOM 4185 C CA . ILE B 1 200 ? -0.714 -32 -22.016 1 96.38 200 ILE B CA 1
ATOM 4186 C C . ILE B 1 200 ? -1.965 -32.719 -22.516 1 96.38 200 ILE B C 1
ATOM 4188 O O . ILE B 1 200 ? -2.92 -32.906 -21.766 1 96.38 200 ILE B O 1
ATOM 4192 N N . ASP B 1 201 ? -1.914 -33.188 -23.75 1 96.75 201 ASP B N 1
ATOM 4193 C CA . ASP B 1 201 ? -3.061 -33.875 -24.328 1 96.75 201 ASP B CA 1
ATOM 4194 C C . ASP B 1 201 ? -3.42 -35.125 -23.531 1 96.75 201 ASP B C 1
ATOM 4196 O O . ASP B 1 201 ? -4.59 -35.344 -23.219 1 96.75 201 ASP B O 1
ATOM 4200 N N . LYS B 1 202 ? -2.422 -35.844 -23.281 1 98 202 LYS B N 1
ATOM 4201 C CA . LYS B 1 202 ? -2.662 -37.094 -22.531 1 98 202 LYS B CA 1
ATOM 4202 C C . LYS B 1 202 ? -3.232 -36.781 -21.141 1 98 202 LYS B C 1
ATOM 4204 O O . LYS B 1 202 ? -4.145 -37.469 -20.672 1 98 202 LYS B O 1
ATOM 4209 N N . ALA B 1 203 ? -2.658 -35.812 -20.453 1 98.31 203 ALA B N 1
ATOM 4210 C CA . ALA B 1 203 ? -3.143 -35.438 -19.125 1 98.31 203 ALA B CA 1
ATOM 4211 C C . ALA B 1 203 ? -4.602 -35 -19.188 1 98.31 203 ALA B C 1
ATOM 4213 O O . ALA B 1 203 ? -5.406 -35.375 -18.328 1 98.31 203 ALA B O 1
ATOM 4214 N N . ILE B 1 204 ? -4.957 -34.188 -20.172 1 98.06 204 ILE B N 1
ATOM 4215 C CA . ILE B 1 204 ? -6.324 -33.719 -20.344 1 98.06 204 ILE B CA 1
ATOM 4216 C C . ILE B 1 204 ? -7.262 -34.906 -20.594 1 98.06 204 ILE B C 1
ATOM 4218 O O . ILE B 1 204 ? -8.312 -35 -19.953 1 98.06 204 ILE B O 1
ATOM 4222 N N . ASP B 1 205 ? -6.844 -35.781 -21.469 1 98 205 ASP B N 1
ATOM 4223 C CA . ASP B 1 205 ? -7.648 -36.938 -21.781 1 98 205 ASP B CA 1
ATOM 4224 C C . ASP B 1 205 ? -7.883 -37.812 -20.531 1 98 205 ASP B C 1
ATOM 4226 O O . ASP B 1 205 ? -9.008 -38.219 -20.266 1 98 205 ASP B O 1
ATOM 4230 N N . ASP B 1 206 ? -6.816 -38.062 -19.875 1 98.31 206 ASP B N 1
ATOM 4231 C CA . ASP B 1 206 ? -6.91 -38.875 -18.672 1 98.31 206 ASP B CA 1
ATOM 4232 C C . ASP B 1 206 ? -7.828 -38.219 -17.641 1 98.31 206 ASP B C 1
ATOM 4234 O O . ASP B 1 206 ? -8.625 -38.906 -16.984 1 98.31 206 ASP B O 1
ATOM 4238 N N . CYS B 1 207 ? -7.707 -36.906 -17.453 1 98.25 207 CYS B N 1
ATOM 4239 C CA . CYS B 1 207 ? -8.539 -36.188 -16.5 1 98.25 207 CYS B CA 1
ATOM 4240 C C . CYS B 1 207 ? -10.008 -36.25 -16.891 1 98.25 207 CYS B C 1
ATOM 4242 O O . CYS B 1 207 ? -10.875 -36.531 -16.062 1 98.25 207 CYS B O 1
ATOM 4244 N N . ILE B 1 208 ? -10.281 -36.062 -18.141 1 97.81 208 ILE B N 1
ATOM 4245 C CA . ILE B 1 208 ? -11.656 -36.156 -18.625 1 97.81 208 ILE B CA 1
ATOM 4246 C C . ILE B 1 208 ? -12.219 -37.531 -18.375 1 97.81 208 ILE B C 1
ATOM 4248 O O . ILE B 1 208 ? -13.336 -37.688 -17.859 1 97.81 208 ILE B O 1
ATOM 4252 N N . LYS B 1 209 ? -11.484 -38.531 -18.703 1 98.06 209 LYS B N 1
ATOM 4253 C CA . LYS B 1 209 ? -11.906 -39.906 -18.531 1 98.06 209 LYS B CA 1
ATOM 4254 C C . LYS B 1 209 ? -12.227 -40.219 -17.062 1 98.06 209 LYS B C 1
ATOM 4256 O O . LYS B 1 209 ? -13.148 -40.969 -16.781 1 98.06 209 LYS B O 1
ATOM 4261 N N . GLU B 1 210 ? -11.508 -39.656 -16.172 1 98.25 210 GLU B N 1
ATOM 4262 C CA . GLU B 1 210 ? -11.641 -39.938 -14.75 1 98.25 210 GLU B CA 1
ATOM 4263 C C . GLU B 1 210 ? -12.57 -38.938 -14.07 1 98.25 210 GLU B C 1
ATOM 4265 O O . GLU B 1 210 ? -12.734 -38.969 -12.844 1 98.25 210 GLU B O 1
ATOM 4270 N N . GLY B 1 211 ? -13.141 -38 -14.766 1 97.25 211 GLY B N 1
ATOM 4271 C CA . GLY B 1 211 ? -14.102 -37.062 -14.234 1 97.25 211 GLY B CA 1
ATOM 4272 C C . GLY B 1 211 ? -13.445 -35.875 -13.523 1 97.25 211 GLY B C 1
ATOM 4273 O O . GLY B 1 211 ? -14.102 -35.188 -12.758 1 97.25 211 GLY B O 1
ATOM 4274 N N . ILE B 1 212 ? -12.156 -35.719 -13.695 1 97.19 212 ILE B N 1
ATOM 4275 C CA . ILE B 1 212 ? -11.398 -34.625 -13.094 1 97.19 212 ILE B CA 1
ATOM 4276 C C . ILE B 1 212 ? -11.477 -33.406 -13.992 1 97.19 212 ILE B C 1
ATOM 4278 O O . ILE B 1 212 ? -10.984 -33.406 -15.125 1 97.19 212 ILE B O 1
ATOM 4282 N N . MET B 1 213 ? -12.016 -32.312 -13.5 1 95.25 213 MET B N 1
ATOM 4283 C CA . MET B 1 213 ? -12.188 -31.078 -14.258 1 95.25 213 MET B CA 1
ATOM 4284 C C . MET B 1 213 ? -12.852 -31.359 -15.602 1 95.25 213 MET B C 1
ATOM 4286 O O . MET B 1 213 ? -12.508 -30.734 -16.609 1 95.25 213 MET B O 1
ATOM 4290 N N . LYS B 1 214 ? -13.695 -32.25 -15.641 1 96.38 214 LYS B N 1
ATOM 4291 C CA . LYS B 1 214 ? -14.266 -32.75 -16.875 1 96.38 214 LYS B CA 1
ATOM 4292 C C . LYS B 1 214 ? -15.023 -31.672 -17.625 1 96.38 214 LYS B C 1
ATOM 4294 O O . LYS B 1 214 ? -14.797 -31.469 -18.828 1 96.38 214 LYS B O 1
ATOM 4299 N N . GLU B 1 215 ? -15.867 -30.953 -16.969 1 94.38 215 GLU B N 1
ATOM 4300 C CA . GLU B 1 215 ? -16.719 -29.969 -17.625 1 94.38 215 GLU B CA 1
ATOM 4301 C C . GLU B 1 215 ? -15.898 -28.891 -18.328 1 94.38 215 GLU B C 1
ATOM 4303 O O . GLU B 1 215 ? -16.109 -28.625 -19.516 1 94.38 215 GLU B O 1
ATOM 4308 N N . ILE B 1 216 ? -14.945 -28.375 -17.641 1 94.88 216 ILE B N 1
ATOM 4309 C CA . ILE B 1 216 ? -14.18 -27.266 -18.203 1 94.88 216 ILE B CA 1
ATOM 4310 C C . ILE B 1 216 ? -13.234 -27.781 -19.281 1 94.88 216 ILE B C 1
ATOM 4312 O O . ILE B 1 216 ? -13.023 -27.125 -20.297 1 94.88 216 ILE B O 1
ATOM 4316 N N . LEU B 1 217 ? -12.648 -28.938 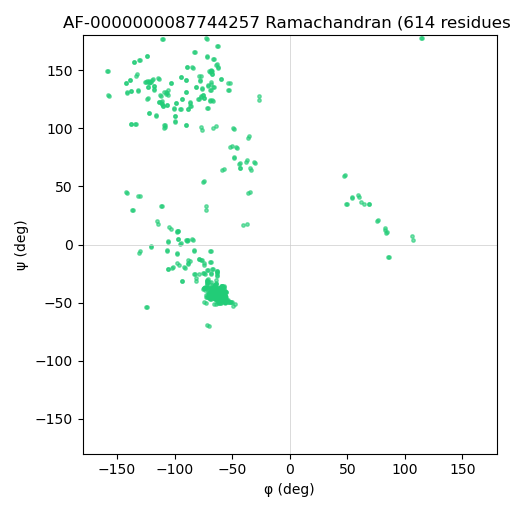-19.125 1 96.75 217 LEU B N 1
ATOM 4317 C CA . LEU B 1 217 ? -11.695 -29.484 -20.078 1 96.75 217 LEU B CA 1
ATOM 4318 C C . LEU B 1 217 ? -12.406 -29.938 -21.359 1 96.75 217 LEU B C 1
ATOM 4320 O O . LEU B 1 217 ? -11.859 -29.828 -22.453 1 96.75 217 LEU B O 1
ATOM 4324 N N . GLU B 1 218 ? -13.586 -30.391 -21.188 1 95.81 218 GLU B N 1
ATOM 4325 C CA . GLU B 1 218 ? -14.352 -30.766 -22.375 1 95.81 218 GLU B CA 1
ATOM 4326 C C . GLU B 1 218 ? -14.82 -29.531 -23.141 1 95.81 218 GLU B C 1
ATOM 4328 O O . GLU B 1 218 ? -14.734 -29.5 -24.375 1 95.81 218 GLU B O 1
ATOM 4333 N N . ALA B 1 219 ? -15.305 -28.641 -22.406 1 94.31 219 ALA B N 1
ATOM 4334 C CA . ALA B 1 219 ? -15.867 -27.438 -23.016 1 94.31 219 ALA B CA 1
ATOM 4335 C C . ALA B 1 219 ? -14.781 -26.578 -23.656 1 94.31 219 ALA B C 1
ATOM 4337 O O . ALA B 1 219 ? -15.008 -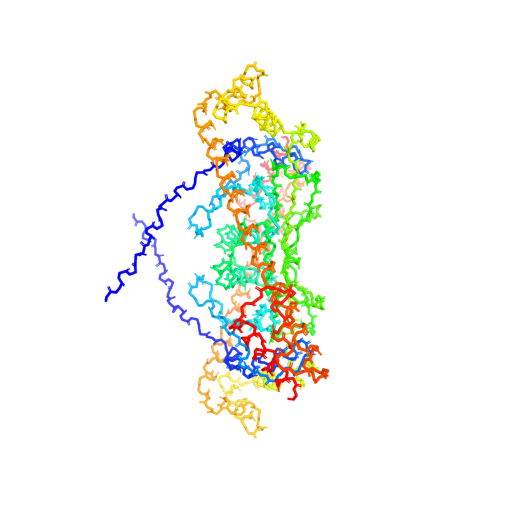25.922 -24.672 1 94.31 219 ALA B O 1
ATOM 4338 N N . HIS B 1 220 ? -13.594 -26.578 -23.094 1 94.12 220 HIS B N 1
ATOM 4339 C CA . HIS B 1 220 ? -12.531 -25.688 -23.547 1 94.12 220 HIS B CA 1
ATOM 4340 C C . HIS B 1 220 ? -11.234 -26.438 -23.781 1 94.12 220 HIS B C 1
ATOM 4342 O O . HIS B 1 220 ? -10.156 -25.969 -23.406 1 94.12 220 HIS B O 1
ATOM 4348 N N . ARG B 1 221 ? -11.344 -27.547 -24.344 1 92.75 221 ARG B N 1
ATOM 4349 C CA . ARG B 1 221 ? -10.188 -28.438 -24.484 1 92.75 221 ARG B CA 1
ATOM 4350 C C . ARG B 1 221 ? -9.047 -27.734 -25.203 1 92.75 221 ARG B C 1
ATOM 4352 O O . ARG B 1 221 ? -7.918 -27.688 -24.703 1 92.75 221 ARG B O 1
ATOM 4359 N N . MET B 1 222 ? -9.305 -27.109 -26.312 1 91.44 222 MET B N 1
ATOM 4360 C CA . MET B 1 222 ? -8.266 -26.469 -27.125 1 91.44 222 MET B CA 1
ATOM 4361 C C . MET B 1 222 ? -7.695 -25.25 -26.406 1 91.44 222 MET B C 1
ATOM 4363 O O . MET B 1 222 ? -6.484 -25.031 -26.422 1 91.44 222 MET B O 1
ATOM 4367 N N . GLU B 1 223 ? -8.578 -24.547 -25.875 1 91.56 223 GLU B N 1
ATOM 4368 C CA . GLU B 1 223 ? -8.133 -23.375 -25.141 1 91.56 223 GLU B CA 1
ATOM 4369 C C . GLU B 1 223 ? -7.25 -23.75 -23.953 1 91.56 223 GLU B C 1
ATOM 4371 O O . GLU B 1 223 ? -6.211 -23.141 -23.719 1 91.56 223 GLU B O 1
ATOM 4376 N N . ALA B 1 224 ? -7.684 -24.734 -23.234 1 93.69 224 ALA B N 1
ATOM 4377 C CA . ALA B 1 224 ? -6.902 -25.203 -22.094 1 93.69 224 ALA B CA 1
ATOM 4378 C C . ALA B 1 224 ? -5.516 -25.672 -22.547 1 93.69 224 ALA B C 1
ATOM 4380 O O . ALA B 1 224 ? -4.508 -25.297 -21.922 1 93.69 224 ALA B O 1
ATOM 4381 N N . LYS B 1 225 ? -5.484 -26.422 -23.578 1 92.56 225 LYS B N 1
ATOM 4382 C CA . LYS B 1 225 ? -4.207 -26.906 -24.094 1 92.56 225 LYS B CA 1
ATOM 4383 C C . LYS B 1 225 ? -3.293 -25.75 -24.469 1 92.56 225 LYS B C 1
ATOM 4385 O O . LYS B 1 225 ? -2.109 -25.75 -24.125 1 92.56 225 LYS B O 1
ATOM 4390 N N . GLU B 1 226 ? -3.818 -24.828 -25.172 1 89 226 GLU B N 1
ATOM 4391 C CA . GLU B 1 226 ? -3.035 -23.688 -25.625 1 89 226 GLU B CA 1
ATOM 4392 C C . GLU B 1 226 ? -2.516 -22.875 -24.438 1 89 226 GLU B C 1
ATOM 4394 O O . GLU B 1 226 ? -1.359 -22.453 -24.422 1 89 226 GLU B O 1
ATOM 4399 N N . MET B 1 227 ? -3.352 -22.625 -23.469 1 89.06 227 MET B N 1
ATOM 4400 C CA . MET B 1 227 ? -2.959 -21.859 -22.297 1 89.06 227 MET B CA 1
ATOM 4401 C C . MET B 1 227 ? -1.847 -22.578 -21.531 1 89.06 227 MET B C 1
ATOM 4403 O O . MET B 1 227 ? -0.839 -21.969 -21.172 1 89.06 227 MET B O 1
ATOM 4407 N N . LEU B 1 228 ? -2.049 -23.844 -21.344 1 92.31 228 LEU B N 1
ATOM 4408 C CA . LEU B 1 228 ? -1.062 -24.641 -20.609 1 92.31 228 LEU B CA 1
ATOM 4409 C C . LEU B 1 228 ? 0.251 -24.719 -21.375 1 92.31 228 LEU B C 1
ATOM 4411 O O . LEU B 1 228 ? 1.327 -24.562 -20.797 1 92.31 228 LEU B O 1
ATOM 4415 N N . PHE B 1 229 ? 0.121 -24.875 -22.641 1 88.44 229 PHE B N 1
ATOM 4416 C CA . PHE B 1 229 ? 1.299 -24.938 -23.5 1 88.44 229 PHE B CA 1
ATOM 4417 C C . PHE B 1 229 ? 2.088 -23.641 -23.422 1 88.44 229 PHE B C 1
ATOM 4419 O O . PHE B 1 229 ? 3.309 -23.656 -23.25 1 88.44 229 PHE B O 1
ATOM 4426 N N . THR B 1 230 ? 1.434 -22.547 -23.547 1 83.31 230 THR B N 1
ATOM 4427 C CA . THR B 1 230 ? 2.051 -21.234 -23.484 1 83.31 230 THR B CA 1
ATOM 4428 C C . THR B 1 230 ? 2.699 -21 -22.125 1 83.31 230 THR B C 1
ATOM 4430 O O . THR B 1 230 ? 3.811 -20.469 -22.047 1 83.31 230 THR B O 1
ATOM 4433 N N . GLU B 1 231 ? 2.023 -21.359 -21.109 1 84.38 231 GLU B N 1
ATOM 4434 C CA . GLU B 1 231 ? 2.525 -21.172 -19.75 1 84.38 231 GLU B CA 1
ATOM 4435 C C . GLU B 1 231 ? 3.82 -21.953 -19.531 1 84.38 231 GLU B C 1
ATOM 4437 O O . GLU B 1 231 ? 4.785 -21.422 -18.984 1 84.38 231 GLU B O 1
ATOM 4442 N N . TYR B 1 232 ? 3.898 -23.172 -20.016 1 83.19 232 TYR B N 1
ATOM 4443 C CA . TYR B 1 232 ? 5.082 -24.016 -19.844 1 83.19 232 TYR B CA 1
ATOM 4444 C C . TYR B 1 232 ? 6.234 -23.516 -20.703 1 83.19 232 TYR B C 1
ATOM 4446 O O . TYR B 1 232 ? 7.395 -23.562 -20.297 1 83.19 232 TYR B O 1
ATOM 4454 N N . ASN B 1 233 ? 5.891 -23.031 -21.812 1 75.38 233 ASN B N 1
ATOM 4455 C CA . ASN B 1 233 ? 6.922 -22.484 -22.672 1 75.38 233 ASN B CA 1
ATOM 4456 C C . ASN B 1 233 ? 7.504 -21.188 -22.094 1 75.38 233 ASN B C 1
ATOM 4458 O O . ASN B 1 233 ? 8.711 -20.953 -22.188 1 75.38 233 ASN B O 1
ATOM 4462 N N . GLU B 1 234 ? 6.617 -20.406 -21.609 1 73.69 234 GLU B N 1
ATOM 4463 C CA . GLU B 1 234 ? 7.074 -19.188 -20.953 1 73.69 234 GLU B CA 1
ATOM 4464 C C . GLU B 1 234 ? 7.98 -19.5 -19.766 1 73.69 234 GLU B C 1
ATOM 4466 O O . GLU B 1 234 ? 9.016 -18.859 -19.578 1 73.69 234 GLU B O 1
ATOM 4471 N N . GLU B 1 235 ? 7.617 -20.453 -19.031 1 70.75 235 GLU B N 1
ATOM 4472 C CA . GLU B 1 235 ? 8.414 -20.859 -17.875 1 70.75 235 GLU B CA 1
ATOM 4473 C C . GLU B 1 235 ? 9.781 -21.391 -18.312 1 70.75 235 GLU B C 1
ATOM 4475 O O . GLU B 1 235 ? 10.797 -21.078 -17.688 1 70.75 235 GLU B O 1
ATOM 4480 N N . ALA B 1 236 ? 9.727 -22.203 -19.328 1 66.19 236 ALA B N 1
ATOM 4481 C CA . ALA B 1 236 ? 10.969 -22.719 -19.875 1 66.19 236 ALA B CA 1
ATOM 4482 C C . ALA B 1 236 ? 11.875 -21.594 -20.359 1 66.19 236 ALA B C 1
ATOM 4484 O O . ALA B 1 236 ? 13.086 -21.625 -20.156 1 66.19 236 ALA B O 1
ATOM 4485 N N . HIS B 1 237 ? 11.258 -20.609 -20.969 1 61.81 237 HIS B N 1
ATOM 4486 C CA . HIS B 1 237 ? 12.008 -19.453 -21.453 1 61.81 237 HIS B CA 1
ATOM 4487 C C . HIS B 1 237 ? 12.617 -18.672 -20.281 1 61.81 237 HIS B C 1
ATOM 4489 O O . HIS B 1 237 ? 13.797 -18.312 -20.328 1 61.81 237 HIS B O 1
ATOM 4495 N N . ILE B 1 238 ? 11.859 -18.469 -19.344 1 62.59 238 ILE B N 1
ATOM 4496 C CA . ILE B 1 238 ? 12.336 -17.75 -18.156 1 62.59 238 ILE B CA 1
ATOM 4497 C C . ILE B 1 238 ? 13.477 -18.516 -17.516 1 62.59 238 ILE B C 1
ATOM 4499 O O . ILE B 1 238 ? 14.508 -17.922 -17.172 1 62.59 238 ILE B O 1
ATOM 4503 N N . ASN B 1 239 ? 13.336 -19.781 -17.344 1 59.59 239 ASN B N 1
ATOM 4504 C CA . ASN B 1 239 ? 14.383 -20.625 -16.766 1 59.59 239 ASN B CA 1
ATOM 4505 C C . ASN B 1 239 ? 15.656 -20.578 -17.609 1 59.59 239 ASN B C 1
ATOM 4507 O O . ASN B 1 239 ? 16.766 -20.531 -17.062 1 59.59 239 ASN B O 1
ATOM 4511 N N . HIS B 1 240 ? 15.43 -20.562 -18.844 1 54.34 240 HIS B N 1
ATOM 4512 C CA . HIS B 1 240 ? 16.578 -20.469 -19.734 1 54.34 240 HIS B CA 1
ATOM 4513 C C . HIS B 1 240 ? 17.281 -19.141 -19.594 1 54.34 240 HIS B C 1
ATOM 4515 O O . HIS B 1 240 ? 18.516 -19.078 -19.562 1 54.34 240 HIS B O 1
ATOM 4521 N N . VAL B 1 241 ? 16.469 -18.141 -19.594 1 54.66 241 VAL B N 1
ATOM 4522 C CA . VAL B 1 241 ? 17.031 -16.797 -19.438 1 54.66 241 VAL B CA 1
ATOM 4523 C C . VAL B 1 241 ? 17.766 -16.688 -18.094 1 54.66 241 VAL B C 1
ATOM 4525 O O . VAL B 1 241 ? 18.859 -16.141 -18.016 1 54.66 241 VAL B O 1
ATOM 4528 N N . LYS B 1 242 ? 17.219 -17.266 -17.062 1 58.56 242 LYS B N 1
ATOM 4529 C CA . LYS B 1 242 ? 17.844 -17.281 -15.734 1 58.56 242 LYS B CA 1
ATOM 4530 C C . LYS B 1 242 ? 19.156 -18.062 -15.75 1 58.56 242 LYS B C 1
ATOM 4532 O O . LYS B 1 242 ? 20.156 -17.625 -15.188 1 58.56 242 LYS B O 1
ATOM 4537 N N . GLU B 1 243 ? 19 -19.219 -16.266 1 51.78 243 GLU B N 1
ATOM 4538 C CA . GLU B 1 243 ? 20.219 -20.031 -16.391 1 51.78 243 GLU B CA 1
ATOM 4539 C C . GLU B 1 243 ? 21.297 -19.297 -17.172 1 51.78 243 GLU B C 1
ATOM 4541 O O . GLU B 1 243 ? 22.469 -19.297 -16.781 1 51.78 243 GLU B O 1
ATOM 4546 N N . SER B 1 244 ? 20.781 -18.656 -18.188 1 50.75 244 SER B N 1
ATOM 4547 C CA . SER B 1 244 ? 21.734 -17.891 -18.984 1 50.75 244 SER B CA 1
ATOM 4548 C C . SER B 1 244 ? 22.234 -16.656 -18.219 1 50.75 244 SER B C 1
ATOM 4550 O O . SER B 1 244 ? 23.422 -16.344 -18.266 1 50.75 244 SER B O 1
ATOM 4552 N N . SER B 1 245 ? 21.281 -15.984 -17.562 1 54.09 245 SER B N 1
ATOM 4553 C CA . SER B 1 245 ? 21.656 -14.828 -16.75 1 54.09 245 SER B CA 1
ATOM 4554 C C . SER B 1 245 ? 22.516 -15.234 -15.555 1 54.09 245 SER B C 1
ATOM 4556 O O . SER B 1 245 ? 23.453 -14.531 -15.188 1 54.09 245 SER B O 1
ATOM 4558 N N . TYR B 1 246 ? 22.094 -16.312 -14.906 1 50.03 246 TYR B N 1
ATOM 4559 C CA . TYR B 1 246 ? 22.922 -16.891 -13.852 1 50.03 246 TYR B CA 1
ATOM 4560 C C . TYR B 1 246 ? 24.328 -17.172 -14.352 1 50.03 246 TYR B C 1
ATOM 4562 O O . TYR B 1 246 ? 25.312 -16.828 -13.688 1 50.03 246 TYR B O 1
ATOM 4570 N N . GLU B 1 247 ? 24.312 -17.828 -15.477 1 47.75 247 GLU B N 1
ATOM 4571 C CA . GLU B 1 247 ? 25.625 -18.094 -16.078 1 47.75 247 GLU B CA 1
ATOM 4572 C C . GLU B 1 247 ? 26.359 -16.781 -16.359 1 47.75 247 GLU B C 1
ATOM 4574 O O . GLU B 1 247 ? 27.562 -16.672 -16.094 1 47.75 247 GLU B O 1
ATOM 4579 N N . ASN B 1 248 ? 25.562 -15.914 -16.828 1 51.5 248 ASN B N 1
ATOM 4580 C CA . ASN B 1 248 ? 26.172 -14.617 -17.109 1 51.5 248 ASN B CA 1
ATOM 4581 C C . ASN B 1 248 ? 26.484 -13.852 -15.82 1 51.5 248 ASN B C 1
ATOM 4583 O O . ASN B 1 248 ? 27.547 -13.234 -15.695 1 51.5 248 ASN B O 1
ATOM 4587 N N . GLY B 1 249 ? 25.5 -13.758 -14.961 1 54.41 249 GLY B N 1
ATOM 4588 C CA . GLY B 1 249 ? 25.734 -13.141 -13.672 1 54.41 249 GLY B CA 1
ATOM 4589 C C . GLY B 1 249 ? 26.812 -13.844 -12.867 1 54.41 249 GLY B C 1
ATOM 4590 O O . GLY B 1 249 ? 27.656 -13.195 -12.242 1 54.41 249 GLY B O 1
ATOM 4591 N N . TYR B 1 250 ? 26.703 -15.18 -12.812 1 51.28 250 TYR B N 1
ATOM 4592 C CA . TYR B 1 250 ? 27.75 -16 -12.211 1 51.28 250 TYR B CA 1
ATOM 4593 C C . TYR B 1 250 ? 29.109 -15.695 -12.836 1 51.28 250 TYR B C 1
ATOM 4595 O O . TYR B 1 250 ? 30.094 -15.508 -12.125 1 51.28 250 TYR B O 1
ATOM 4603 N N . GLY B 1 251 ? 29.062 -15.68 -14.125 1 48.94 251 GLY B N 1
ATOM 4604 C CA . GLY B 1 251 ? 30.281 -15.273 -14.805 1 48.94 251 GLY B CA 1
ATOM 4605 C C . GLY B 1 251 ? 30.734 -13.875 -14.445 1 48.94 251 GLY B C 1
ATOM 4606 O O . GLY B 1 251 ? 31.906 -13.648 -14.172 1 48.94 251 GLY B O 1
ATOM 4607 N N . LYS B 1 252 ? 29.781 -13.023 -14.453 1 57.53 252 LYS B N 1
ATOM 4608 C CA . LYS B 1 252 ? 30.109 -11.648 -14.094 1 57.53 252 LYS B CA 1
ATOM 4609 C C . LYS B 1 252 ? 30.516 -11.539 -12.625 1 57.53 252 LYS B C 1
ATOM 4611 O O . LYS B 1 252 ? 31.453 -10.82 -12.289 1 57.53 252 LYS B O 1
ATOM 4616 N N . GLY B 1 253 ? 29.719 -12.195 -11.789 1 56.84 253 GLY B N 1
ATOM 4617 C CA . GLY B 1 253 ? 30.094 -12.258 -10.391 1 56.84 253 GLY B CA 1
ATOM 4618 C C . GLY B 1 253 ? 31.469 -12.867 -10.164 1 56.84 253 GLY B C 1
ATOM 4619 O O . GLY B 1 253 ? 32.25 -12.352 -9.375 1 56.84 253 GLY B O 1
ATOM 4620 N N . LEU B 1 254 ? 31.703 -14.008 -10.852 1 57.19 254 LEU B N 1
ATOM 4621 C CA . LEU B 1 254 ? 33.031 -14.617 -10.836 1 57.19 254 LEU B CA 1
ATOM 4622 C C . LEU B 1 254 ? 34.094 -13.641 -11.305 1 57.19 254 LEU B C 1
ATOM 4624 O O . LEU B 1 254 ? 35.156 -13.547 -10.711 1 57.19 254 LEU B O 1
ATOM 4628 N N . GLU B 1 255 ? 33.656 -12.961 -12.297 1 60.62 255 GLU B N 1
ATOM 4629 C CA . GLU B 1 255 ? 34.594 -11.984 -12.836 1 60.62 255 GLU B CA 1
ATOM 4630 C C . GLU B 1 255 ? 34.812 -10.82 -11.867 1 60.62 255 GLU B C 1
ATOM 4632 O O . GLU B 1 255 ? 35.938 -10.383 -11.656 1 60.62 255 GLU B O 1
ATOM 4637 N N . GLU B 1 256 ? 33.75 -10.375 -11.367 1 65.38 256 GLU B N 1
ATOM 4638 C CA . GLU B 1 256 ? 33.844 -9.258 -10.422 1 65.38 256 GLU B CA 1
ATOM 4639 C C . GLU B 1 256 ? 34.594 -9.68 -9.156 1 65.38 256 GLU B C 1
ATOM 4641 O O . GLU B 1 256 ? 35.438 -8.93 -8.641 1 65.38 256 GLU B O 1
ATOM 4646 N N . GLU B 1 257 ? 34.281 -10.82 -8.625 1 64.88 257 GLU B N 1
ATOM 4647 C CA . GLU B 1 257 ? 35 -11.32 -7.461 1 64.88 257 GLU B CA 1
ATOM 4648 C C . GLU B 1 257 ? 36.469 -11.594 -7.797 1 64.88 257 GLU B C 1
ATOM 4650 O O . GLU B 1 257 ? 37.375 -11.359 -6.973 1 64.88 257 GLU B O 1
ATOM 4655 N N . ARG B 1 258 ? 36.719 -12.172 -8.922 1 67.69 258 ARG B N 1
ATOM 4656 C CA . ARG B 1 258 ? 38.094 -12.328 -9.398 1 67.69 258 ARG B CA 1
ATOM 4657 C C . ARG B 1 258 ? 38.812 -10.984 -9.477 1 67.69 258 ARG B C 1
ATOM 4659 O O . ARG B 1 258 ? 39.969 -10.844 -9.031 1 67.69 258 ARG B O 1
ATOM 4666 N N . ASP B 1 259 ? 38.031 -10.031 -10.023 1 73.75 259 ASP B N 1
ATOM 4667 C CA . ASP B 1 259 ? 38.594 -8.688 -10.102 1 73.75 259 ASP B CA 1
ATOM 4668 C C . ASP B 1 259 ? 38.875 -8.125 -8.711 1 73.75 259 ASP B C 1
ATOM 4670 O O . ASP B 1 259 ? 39.938 -7.559 -8.469 1 73.75 259 ASP B O 1
ATOM 4674 N N . ARG B 1 260 ? 37.969 -8.273 -7.859 1 72.69 260 ARG B N 1
ATOM 4675 C CA . ARG B 1 260 ? 38.156 -7.82 -6.484 1 72.69 260 ARG B CA 1
ATOM 4676 C C . ARG B 1 260 ? 39.312 -8.547 -5.812 1 72.69 260 ARG B C 1
ATOM 4678 O O . ARG B 1 260 ? 40.125 -7.934 -5.098 1 72.69 260 ARG B O 1
ATOM 4685 N N . ALA B 1 261 ? 39.438 -9.844 -5.977 1 71.75 261 ALA B N 1
ATOM 4686 C CA . ALA B 1 261 ? 40.5 -10.648 -5.418 1 71.75 261 ALA B CA 1
ATOM 4687 C C . ALA B 1 261 ? 41.875 -10.195 -5.953 1 71.75 261 ALA B C 1
ATOM 4689 O O . ALA B 1 261 ? 42.844 -10.117 -5.199 1 71.75 261 ALA B O 1
ATOM 4690 N N . ILE B 1 262 ? 41.844 -9.898 -7.176 1 80.62 262 ILE B N 1
ATOM 4691 C CA . ILE B 1 262 ? 43.094 -9.445 -7.797 1 80.62 262 ILE B CA 1
ATOM 4692 C C . ILE B 1 262 ? 43.469 -8.078 -7.238 1 80.62 262 ILE B C 1
ATOM 4694 O O . ILE B 1 262 ? 44.656 -7.852 -6.898 1 80.62 262 ILE B O 1
ATOM 4698 N N . LEU B 1 263 ? 42.469 -7.254 -7.105 1 80.75 263 LEU B N 1
ATOM 4699 C CA . LEU B 1 263 ? 42.75 -5.918 -6.594 1 80.75 263 LEU B CA 1
ATOM 4700 C C . LEU B 1 263 ? 43.25 -5.984 -5.148 1 80.75 263 LEU B C 1
ATOM 4702 O O . LEU B 1 263 ? 44.188 -5.285 -4.773 1 80.75 263 LEU B O 1
ATOM 4706 N N . ILE B 1 264 ? 42.688 -6.82 -4.422 1 78.88 264 ILE B N 1
ATOM 4707 C CA . ILE B 1 264 ? 43.094 -7.016 -3.039 1 78.88 264 ILE B CA 1
ATOM 4708 C C . ILE B 1 264 ? 44.531 -7.582 -3.012 1 78.88 264 ILE B C 1
ATOM 4710 O O . ILE B 1 264 ? 45.375 -7.145 -2.217 1 78.88 264 ILE B O 1
ATOM 4714 N N . PHE B 1 265 ? 44.844 -8.562 -3.873 1 78.56 265 PHE B N 1
ATOM 4715 C CA . PHE B 1 265 ? 46.156 -9.164 -4.027 1 78.56 265 PHE B CA 1
ATOM 4716 C C . PHE B 1 265 ? 47.188 -8.109 -4.367 1 78.56 265 PHE B C 1
ATOM 4718 O O . PHE B 1 265 ? 48.25 -8.055 -3.748 1 78.56 265 PHE B O 1
ATOM 4725 N N . VAL B 1 266 ? 46.812 -7.25 -5.25 1 85.12 266 VAL B N 1
ATOM 4726 C CA . VAL B 1 266 ? 47.719 -6.219 -5.707 1 85.12 266 VAL B CA 1
ATOM 4727 C C . VAL B 1 266 ? 47.938 -5.184 -4.605 1 85.12 266 VAL B C 1
ATOM 4729 O O . VAL B 1 266 ? 49.062 -4.785 -4.328 1 85.12 266 VAL B O 1
ATOM 4732 N N . GLU B 1 267 ? 46.875 -4.785 -3.99 1 82.06 267 GLU B N 1
ATOM 4733 C CA . GLU B 1 267 ? 46.969 -3.818 -2.9 1 82.06 267 GLU B CA 1
ATOM 4734 C C . GLU B 1 267 ? 47.875 -4.332 -1.78 1 82.06 267 GLU B C 1
ATOM 4736 O O . GLU B 1 267 ? 48.688 -3.584 -1.246 1 82.06 267 GLU B O 1
ATOM 4741 N N . ASP B 1 268 ? 47.719 -5.559 -1.442 1 82.56 268 ASP B N 1
ATOM 4742 C CA . ASP B 1 268 ? 48.531 -6.195 -0.402 1 82.56 268 ASP B CA 1
ATOM 4743 C C . ASP B 1 268 ? 50 -6.207 -0.773 1 82.56 268 ASP B C 1
ATOM 4745 O O . ASP B 1 268 ? 50.875 -5.926 0.066 1 82.56 268 ASP B O 1
ATOM 4749 N N . LYS B 1 269 ? 50.344 -6.418 -1.999 1 85.94 269 LYS B N 1
ATOM 4750 C CA . LYS B 1 269 ? 51.719 -6.473 -2.477 1 85.94 269 LYS B CA 1
ATOM 4751 C C . LYS B 1 269 ? 52.344 -5.078 -2.525 1 85.94 269 LYS B C 1
ATOM 4753 O O . LYS B 1 269 ? 53.5 -4.902 -2.188 1 85.94 269 LYS B O 1
ATOM 4758 N N . LEU B 1 270 ? 51.5 -4.191 -2.879 1 86.81 270 LEU B N 1
ATOM 4759 C CA . LEU B 1 270 ? 51.969 -2.814 -2.91 1 86.81 270 LEU B CA 1
ATOM 4760 C C . LEU B 1 270 ? 52.25 -2.307 -1.5 1 86.81 270 LEU B C 1
ATOM 4762 O O . LEU B 1 270 ? 53.25 -1.617 -1.273 1 86.81 270 LEU B O 1
ATOM 4766 N N . GLU B 1 271 ? 51.469 -2.67 -0.625 1 83.38 271 GLU B N 1
ATOM 4767 C CA . GLU B 1 271 ? 51.688 -2.297 0.772 1 83.38 271 GLU B CA 1
ATOM 4768 C C . GLU B 1 271 ? 52.969 -2.896 1.325 1 83.38 271 GLU B C 1
ATOM 4770 O O . GLU B 1 271 ? 53.625 -2.289 2.17 1 83.38 271 GLU B O 1
ATOM 4775 N N . ASP B 1 272 ? 53.312 -4.027 0.816 1 84.19 272 ASP B N 1
ATOM 4776 C CA . ASP B 1 272 ? 54.531 -4.723 1.227 1 84.19 272 ASP B CA 1
ATOM 4777 C C . ASP B 1 272 ? 55.719 -4.219 0.444 1 84.19 272 ASP B C 1
ATOM 4779 O O . ASP B 1 272 ? 56.812 -4.781 0.547 1 84.19 272 ASP B O 1
ATOM 4783 N N . ASN B 1 273 ? 55.5 -3.262 -0.326 1 88.19 273 ASN B N 1
ATOM 4784 C CA . ASN B 1 273 ? 56.531 -2.592 -1.097 1 88.19 273 ASN B CA 1
ATOM 4785 C C . ASN B 1 273 ? 57.219 -3.543 -2.092 1 88.19 273 ASN B C 1
ATOM 4787 O O . ASN B 1 273 ? 58.438 -3.506 -2.277 1 88.19 273 ASN B O 1
ATOM 4791 N N . ILE B 1 274 ? 56.438 -4.387 -2.615 1 87.94 274 ILE B N 1
ATOM 4792 C CA . ILE B 1 274 ? 56.906 -5.262 -3.684 1 87.94 274 ILE B CA 1
ATOM 4793 C C . ILE B 1 274 ? 56.938 -4.488 -5 1 87.94 274 ILE B C 1
ATOM 4795 O O . ILE B 1 274 ? 56.062 -3.666 -5.273 1 87.94 274 ILE B O 1
ATOM 4799 N N . SER B 1 275 ? 57.938 -4.758 -5.742 1 91.25 275 SER B N 1
ATOM 4800 C CA . SER B 1 275 ? 58.125 -4.016 -6.984 1 91.25 275 SER B CA 1
ATOM 4801 C C . SER B 1 275 ? 57.031 -4.352 -8 1 91.25 275 SER B C 1
ATOM 4803 O O . SER B 1 275 ? 56.5 -5.465 -8.008 1 91.25 275 SER B O 1
ATOM 4805 N N . VAL B 1 276 ? 56.625 -3.469 -8.898 1 91.56 276 VAL B N 1
ATOM 4806 C CA . VAL B 1 276 ? 55.562 -3.58 -9.906 1 91.56 276 VAL B CA 1
ATOM 4807 C C . VAL B 1 276 ? 55.875 -4.746 -10.852 1 91.56 276 VAL B C 1
ATOM 4809 O O . VAL B 1 276 ? 54.969 -5.484 -11.25 1 91.56 276 VAL B O 1
ATOM 4812 N N . GLU B 1 277 ? 57.156 -4.844 -11.094 1 91.44 277 GLU B N 1
ATOM 4813 C CA . GLU B 1 277 ? 57.562 -5.902 -12 1 91.44 277 GLU B CA 1
ATOM 4814 C C . GLU B 1 277 ? 57.281 -7.281 -11.422 1 91.44 277 GLU B C 1
ATOM 4816 O O . GLU B 1 277 ? 56.781 -8.164 -12.125 1 91.44 277 GLU B O 1
ATOM 4821 N N . ILE B 1 278 ? 57.531 -7.43 -10.219 1 90.81 278 ILE B N 1
ATOM 4822 C CA . ILE B 1 278 ? 57.281 -8.688 -9.523 1 90.81 278 ILE B CA 1
ATOM 4823 C C . ILE B 1 278 ? 55.781 -8.938 -9.43 1 90.81 278 ILE B C 1
ATOM 4825 O O . ILE B 1 278 ? 55.344 -10.07 -9.633 1 90.81 278 ILE B O 1
ATOM 4829 N N . ILE B 1 279 ? 55 -7.953 -9.195 1 92.62 279 ILE B N 1
ATOM 4830 C CA . ILE B 1 279 ? 53.531 -8.062 -9.102 1 92.62 279 ILE B CA 1
ATOM 4831 C C . ILE B 1 279 ? 52.969 -8.484 -10.453 1 92.62 279 ILE B C 1
ATOM 4833 O O . ILE B 1 279 ? 52.094 -9.359 -10.523 1 92.62 279 ILE B O 1
ATOM 4837 N N . GLU B 1 280 ? 53.438 -7.848 -11.43 1 90.56 280 GLU B N 1
ATOM 4838 C CA . GLU B 1 280 ? 53 -8.188 -12.773 1 90.56 280 GLU B CA 1
ATOM 4839 C C . GLU B 1 280 ? 53.25 -9.664 -13.078 1 90.56 280 GLU B C 1
ATOM 4841 O O . GLU B 1 280 ? 52.375 -10.336 -13.648 1 90.56 280 GLU B O 1
ATOM 4846 N N . ASN B 1 281 ? 54.375 -10.078 -12.727 1 87.12 281 ASN B N 1
ATOM 4847 C CA . ASN B 1 281 ? 54.75 -11.469 -12.953 1 87.12 281 ASN B CA 1
ATOM 4848 C C . ASN B 1 281 ? 53.875 -12.422 -12.164 1 87.12 281 ASN B C 1
ATOM 4850 O O . ASN B 1 281 ? 53.469 -13.469 -12.68 1 87.12 281 ASN B O 1
ATOM 4854 N N . LYS B 1 282 ? 53.594 -12.133 -10.969 1 83.81 282 LYS B N 1
ATOM 4855 C CA . LYS B 1 282 ? 52.719 -12.953 -10.133 1 83.81 282 LYS B CA 1
ATOM 4856 C C . LYS B 1 282 ? 51.312 -12.992 -10.68 1 83.81 282 LYS B C 1
ATOM 4858 O O . LYS B 1 282 ? 50.656 -14.031 -10.656 1 83.81 282 LYS B O 1
ATOM 4863 N N . LEU B 1 283 ? 50.875 -11.891 -11.148 1 86.94 283 LEU B N 1
ATOM 4864 C CA . LEU B 1 283 ? 49.531 -11.812 -11.734 1 86.94 283 LEU B CA 1
ATOM 4865 C C . LEU B 1 283 ? 49.438 -12.648 -13.008 1 86.94 283 LEU B C 1
ATOM 4867 O O . LEU B 1 283 ? 48.438 -13.305 -13.266 1 86.94 283 LEU B O 1
ATOM 4871 N N . ASN B 1 284 ? 50.469 -12.594 -13.711 1 83.12 284 ASN B N 1
ATOM 4872 C CA . ASN B 1 284 ? 50.531 -13.43 -14.898 1 83.12 284 ASN B CA 1
ATOM 4873 C C . ASN B 1 284 ? 50.5 -14.914 -14.539 1 83.12 284 ASN B C 1
ATOM 4875 O O . ASN B 1 284 ? 49.75 -15.695 -15.125 1 83.12 284 ASN B O 1
ATOM 4879 N N . LYS B 1 285 ? 51.281 -15.266 -13.594 1 78.69 285 LYS B N 1
ATOM 4880 C CA . LYS B 1 285 ? 51.438 -16.656 -13.203 1 78.69 285 LYS B CA 1
ATOM 4881 C C . LYS B 1 285 ? 50.188 -17.188 -12.5 1 78.69 285 LYS B C 1
ATOM 4883 O O . LYS B 1 285 ? 49.75 -18.297 -12.758 1 78.69 285 LYS B O 1
ATOM 4888 N N . ARG B 1 286 ? 49.625 -16.391 -11.672 1 76 286 ARG B N 1
ATOM 4889 C CA . ARG B 1 286 ? 48.562 -16.875 -10.781 1 76 286 ARG B CA 1
ATOM 4890 C C . ARG B 1 286 ? 47.188 -16.641 -11.398 1 76 286 ARG B C 1
ATOM 4892 O O . ARG B 1 286 ? 46.25 -17.422 -11.172 1 76 286 ARG B O 1
ATOM 4899 N N . TYR B 1 287 ? 47.094 -15.594 -12.172 1 80.12 287 TYR B N 1
ATOM 4900 C CA . TYR B 1 287 ? 45.781 -15.234 -12.672 1 80.12 287 TYR B CA 1
ATOM 4901 C C . TYR B 1 287 ? 45.75 -15.25 -14.195 1 80.12 287 TYR B C 1
ATOM 4903 O O . TYR B 1 287 ? 44.719 -14.93 -14.805 1 80.12 287 TYR B O 1
ATOM 4911 N N . ASP B 1 288 ? 46.844 -15.523 -14.711 1 79.81 288 ASP B N 1
ATOM 4912 C CA . ASP B 1 288 ? 46.969 -15.633 -16.156 1 79.81 288 ASP B CA 1
ATOM 4913 C C . ASP B 1 288 ? 46.594 -14.32 -16.844 1 79.81 288 ASP B C 1
ATOM 4915 O O . ASP B 1 288 ? 45.875 -14.328 -17.859 1 79.81 288 ASP B O 1
ATOM 4919 N N . LEU B 1 289 ? 47.031 -13.289 -16.25 1 82 289 LEU B N 1
ATOM 4920 C CA . LEU B 1 289 ? 46.719 -11.977 -16.797 1 82 289 LEU B CA 1
ATOM 4921 C C . LEU B 1 289 ? 47.781 -11.531 -17.781 1 82 289 LEU B C 1
ATOM 4923 O O . LEU B 1 289 ? 48.969 -11.805 -17.578 1 82 289 LEU B O 1
ATOM 4927 N N . SER B 1 290 ? 47.281 -10.891 -18.828 1 82.19 290 SER B N 1
ATOM 4928 C CA . SER B 1 290 ? 48.219 -10.234 -19.719 1 82.19 290 SER B CA 1
ATOM 4929 C C . SER B 1 290 ? 48.938 -9.07 -19.031 1 82.19 290 SER B C 1
ATOM 4931 O O . SER B 1 290 ? 48.438 -8.555 -18.016 1 82.19 290 SER B O 1
ATOM 4933 N N . SER B 1 291 ? 50.031 -8.75 -19.609 1 85.5 291 SER B N 1
ATOM 4934 C CA . SER B 1 291 ? 50.812 -7.648 -19.062 1 85.5 291 SER B CA 1
ATOM 4935 C C . SER B 1 291 ? 50 -6.363 -19 1 85.5 291 SER B C 1
ATOM 4937 O O . SER B 1 291 ? 50.031 -5.648 -18 1 85.5 291 SER B O 1
ATOM 4939 N N . ASP B 1 292 ? 49.25 -6.238 -20.016 1 85.19 292 ASP B N 1
ATOM 4940 C CA . ASP B 1 292 ? 48.438 -5.02 -20.078 1 85.19 292 ASP B CA 1
ATOM 4941 C C . ASP B 1 292 ? 47.344 -5.012 -19 1 85.19 292 ASP B C 1
ATOM 4943 O O . ASP B 1 292 ? 47.125 -3.998 -18.328 1 85.19 292 ASP B O 1
ATOM 4947 N N . LYS B 1 293 ? 46.812 -6.047 -18.844 1 86.19 293 LYS B N 1
ATOM 4948 C CA . LYS B 1 293 ? 45.75 -6.137 -17.844 1 86.19 293 LYS B CA 1
ATOM 4949 C C . LYS B 1 293 ? 46.312 -6.066 -16.422 1 86.19 293 LYS B C 1
ATOM 4951 O O . LYS B 1 293 ? 45.688 -5.469 -15.547 1 86.19 293 LYS B O 1
ATOM 4956 N N . ALA B 1 294 ? 47.438 -6.672 -16.266 1 88.75 294 ALA B N 1
ATOM 4957 C CA . ALA B 1 294 ? 48.094 -6.602 -14.977 1 88.75 294 ALA B CA 1
ATOM 4958 C C . ALA B 1 294 ? 48.406 -5.156 -14.602 1 88.75 294 ALA B C 1
ATOM 4960 O O . ALA B 1 294 ? 48.188 -4.73 -13.469 1 88.75 294 ALA B O 1
ATOM 4961 N N . LYS B 1 295 ? 48.875 -4.52 -15.539 1 88.69 295 LYS B N 1
ATOM 4962 C CA . LYS B 1 295 ? 49.188 -3.117 -15.312 1 88.69 295 LYS B CA 1
ATOM 4963 C C . LYS B 1 295 ? 47.938 -2.303 -14.984 1 88.69 295 LYS B C 1
ATOM 4965 O O . LYS B 1 295 ? 48 -1.404 -14.141 1 88.69 295 LYS B O 1
ATOM 4970 N N . GLU B 1 296 ? 46.938 -2.648 -15.617 1 87.81 296 GLU B N 1
ATOM 4971 C CA . GLU B 1 296 ? 45.656 -1.967 -15.344 1 87.81 296 GLU B CA 1
ATOM 4972 C C . GLU B 1 296 ? 45.219 -2.168 -13.898 1 87.81 296 GLU B C 1
ATOM 4974 O O . GLU B 1 296 ? 44.781 -1.225 -13.242 1 87.81 296 GLU B O 1
ATOM 4979 N N . TYR B 1 297 ? 45.344 -3.299 -13.453 1 89.38 297 TYR B N 1
ATOM 4980 C CA . TYR B 1 297 ? 44.969 -3.602 -12.078 1 89.38 297 TYR B CA 1
ATOM 4981 C C . TYR B 1 297 ? 45.875 -2.881 -11.086 1 89.38 297 TYR B C 1
ATOM 4983 O O . TYR B 1 297 ? 45.406 -2.391 -10.055 1 89.38 297 TYR B O 1
ATOM 4991 N N . ILE B 1 298 ? 47.188 -2.797 -11.422 1 91.31 298 ILE B N 1
ATOM 4992 C CA . ILE B 1 298 ? 48.125 -2.131 -10.555 1 91.31 298 ILE B CA 1
ATOM 4993 C C . ILE B 1 298 ? 47.844 -0.636 -10.492 1 91.31 298 ILE B C 1
ATOM 4995 O O . ILE B 1 298 ? 47.844 -0.032 -9.422 1 91.31 298 ILE B O 1
ATOM 4999 N N . GLU B 1 299 ? 47.438 -0.181 -11.57 1 88.88 299 GLU B N 1
ATOM 5000 C CA . GLU B 1 299 ? 47.062 1.23 -11.625 1 88.88 299 GLU B CA 1
ATOM 5001 C C . GLU B 1 299 ? 45.781 1.5 -10.82 1 88.88 299 GLU B C 1
ATOM 5003 O O . GLU B 1 299 ? 45.688 2.486 -10.086 1 88.88 299 GLU B O 1
ATOM 5008 N N . ARG B 1 300 ? 44.938 0.673 -10.992 1 86.06 300 ARG B N 1
ATOM 5009 C CA . ARG B 1 300 ? 43.656 0.826 -10.281 1 86.06 300 ARG B CA 1
ATOM 5010 C C . ARG B 1 300 ? 43.875 0.7 -8.773 1 86.06 300 ARG B C 1
ATOM 5012 O O . ARG B 1 300 ? 43.312 1.486 -8.008 1 86.06 300 ARG B O 1
ATOM 5019 N N . ALA B 1 301 ? 44.656 -0.211 -8.398 1 84.44 301 ALA B N 1
ATOM 5020 C CA . ALA B 1 301 ? 44.938 -0.415 -6.98 1 84.44 301 ALA B CA 1
ATOM 5021 C C . ALA B 1 301 ? 45.719 0.765 -6.402 1 84.44 301 ALA B C 1
ATOM 5023 O O . ALA B 1 301 ? 45.438 1.209 -5.285 1 84.44 301 ALA B O 1
ATOM 5024 N N . SER B 1 302 ? 46.562 1.227 -7.148 1 86.88 302 SER B N 1
ATOM 5025 C CA . SER B 1 302 ? 47.344 2.385 -6.734 1 86.88 302 SER B CA 1
ATOM 5026 C C . SER B 1 302 ? 46.469 3.615 -6.551 1 86.88 302 SER B C 1
ATOM 5028 O O . SER B 1 302 ? 46.656 4.391 -5.613 1 86.88 302 SER B O 1
ATOM 5030 N N . ALA B 1 303 ? 45.562 3.703 -7.375 1 82.12 303 ALA B N 1
ATOM 5031 C CA . ALA B 1 303 ? 44.625 4.828 -7.297 1 82.12 303 ALA B CA 1
ATOM 5032 C C . ALA B 1 303 ? 43.75 4.715 -6.062 1 82.12 303 ALA B C 1
ATOM 5034 O O . ALA B 1 303 ? 43.5 5.711 -5.375 1 82.12 303 ALA B O 1
ATOM 5035 N N . ILE B 1 304 ? 43.344 3.621 -5.816 1 78.19 304 ILE B N 1
ATOM 5036 C CA . ILE B 1 304 ? 42.5 3.354 -4.664 1 78.19 304 ILE B CA 1
ATOM 5037 C C . ILE B 1 304 ? 43.25 3.629 -3.375 1 78.19 304 ILE B C 1
ATOM 5039 O O . ILE B 1 304 ? 42.719 4.211 -2.434 1 78.19 304 ILE B O 1
ATOM 5043 N N . MET B 1 305 ? 44.5 3.26 -3.336 1 79.06 305 MET B N 1
ATOM 5044 C CA . MET B 1 305 ? 45.344 3.459 -2.166 1 79.06 305 MET B CA 1
ATOM 5045 C C . MET B 1 305 ? 45.625 4.941 -1.948 1 79.06 305 MET B C 1
ATOM 5047 O O . MET B 1 305 ? 45.75 5.395 -0.808 1 79.06 305 MET B O 1
ATOM 5051 N N . LYS B 1 306 ? 45.562 5.664 -2.904 1 78.69 306 LYS B N 1
ATOM 5052 C CA . LYS B 1 306 ? 45.812 7.102 -2.807 1 78.69 306 LYS B CA 1
ATOM 5053 C C . LYS B 1 306 ? 44.562 7.832 -2.299 1 78.69 306 LYS B C 1
ATOM 5055 O O . LYS B 1 306 ? 44.688 8.859 -1.629 1 78.69 306 LYS B O 1
ATOM 5060 N N . GLU B 1 307 ? 43.5 7.316 -2.562 1 70.56 307 GLU B N 1
ATOM 5061 C CA . GLU B 1 307 ? 42.219 7.922 -2.129 1 70.56 307 GLU B CA 1
ATOM 5062 C C . GLU B 1 307 ? 41.938 7.617 -0.66 1 70.56 307 GLU B C 1
ATOM 5064 O O . GLU B 1 307 ? 41.281 8.391 0.022 1 70.56 307 GLU B O 1
ATOM 5069 N N . LYS B 1 308 ? 42.438 6.613 -0.172 1 66.56 308 LYS B N 1
ATOM 5070 C CA . LYS B 1 308 ? 42.281 6.195 1.218 1 66.56 308 LYS B CA 1
ATOM 5071 C C . LYS B 1 308 ? 43.281 6.93 2.127 1 66.56 308 LYS B C 1
ATOM 5073 O O . LYS B 1 308 ? 43.062 7.004 3.34 1 66.56 308 LYS B O 1
ATOM 5078 N N . LYS B 1 309 ? 44.125 7.652 1.68 1 56.31 309 LYS B N 1
ATOM 5079 C CA . LYS B 1 309 ? 45.031 8.484 2.461 1 56.31 309 LYS B CA 1
ATOM 5080 C C . LYS B 1 309 ? 44.531 9.922 2.551 1 56.31 309 LYS B C 1
ATOM 5082 O O . LYS B 1 309 ? 44 10.461 1.574 1 56.31 309 LYS B O 1
#

Foldseek 3Di:
DPPPPPVPPPPPVPAAFVVCVLCVDLQLVVLLVCLVVVHDDDDSVQKAWDDLPPDDPPPQRQWTWIDHPLATEIEGEDQDDDLCVQVVVVVVVVSVCVVPPVVVDDPPDPDDDRHRHYDAEYEYAYPDDDAQKDKHKPVVVDDDDPPDDDPDMGIYIYGYLAAPGPVSSCVSRLSSVLVNQLVNQLVVLVVVPDDNLVSNVVSLVVCCVVVRCNVVCVVCVVVNSVSSVVVVVVVVVVVVVCVVVCVVVVVVVVVVVVLVVLLVVLLVCVVVVHDLVVSLVCCCVPVVDDSVVSVVSNVVSVVVVVVVD/DPPPCPVPPPPPVPAAFVVCVLCVDLQLVVLLVCLVVVH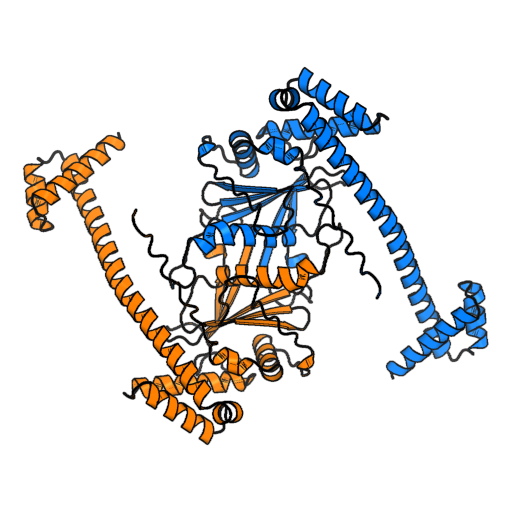DDDDSVQKAWDDLPPDDPPPQRQWTWIDHPLATEIEGEDQDDDLCVQVVVVVVVVSVCCVPPVVVDDPPDPDDDRHRHYDAEYEYAYPDDDAQKDKHKPVVVDDDDPPDDDPDMGIYIYGYLAAPGPVSSCVSRLSSVLVNQLVVQLVVLVVVPDDNLVSNVVSLVVCCVVVRCNVVCVVCVPVNSVSSVVVVVVVVVVVVVCVVVCVVVVVVVVVVVVLVVLLVVLLVCVVVVHDLVVQLVCCCVPVVDDSVVSVVSNVVSVVVVVVVD

pLDDT: mean 83.73, std 17.51, range [23.16, 98.69]

Nearest PDB structures (foldseek):
  5opt-assembly1_m  TM=2.788E-01  e=8.344E+00  Trypanosoma cruzi strain CL Brener